Protein 9N3E (pdb70)

InterPro domains:
  IPR011600 Peptidase C14, caspase domain [PF00656] (9-316)
  IPR029030 Caspase-like domain superfamily [SSF52129] (9-134)
  IPR050452 Metacaspase [PTHR48104] (8-316)

GO terms:
  GO:0008234 cysteine-type peptidase activity (F, IDA)
  GO:0048046 apoplast (C, IDA)

Sequence (631 aa):
MVKKRLAVLVGCNYPNTRNELHGCINDVLAMKETILSRFGFKQDDIEVLTDEPESKVKPTGANIKAALRRMVDKAQAGSGDILFFHYSGHGTRIPSVKSAHPFKQDEAIVPCDFNLITDVDFRELVNQLPKGTSFTMISDSGHSGGLIDKEKEQIGPSSPAIETTNKTITSRALPFKAVLDHLSSLTGITTSDIGTHLLELFGRDAGLKFRLPAMDLMDLLETMTAREKHVDSGILMSGCQADETSADVGVGNGKAYGAFSNAIQRVLNENEGAMKNKQLVMMARDVLERLGFHQHPCLYCSDQNADATFLSQPGMVKKRLAVLVGCNYPNTRNELHGCINDVLAMKETILSRFGFKQDDIEVLTDEPESKVKPTGANIKAALRRMVDKAQAGSGDILFFHYSGHGTRIPSVKSAHPFKQDEAIVPCDFNLITDVDFRELVNQLPKGTSFTMISDSGHSGGLIDKEKEQIGPSSVSPAIETTNKTITSRALPFKAVLDHLSSLTGITTSDIGTHLLELFGRDAGLKFRLPAMDLMDLLETMTAREKHVDSGILMSGCQADETSADVGVGNGKAYGAFSNAIQRVLNENEGAMKNKQLVMMARDVLERLGFHQHPCLYCSDQNADATFLSQP

Structure (mmCIF, N/CA/C/O backbone):
data_9N3E
#
_entry.id   9N3E
#
_cell.length_a   58.627
_cell.length_b   89.046
_cell.length_c   64.693
_cell.angle_alpha   90.000
_cell.angle_beta   97.873
_cell.angle_gamma   90.000
#
_symmetry.space_group_name_H-M   'P 1 21 1'
#
loop_
_entity.id
_entity.type
_entity.pdbx_description
1 polymer Metacaspase-9
2 water water
#
loop_
_atom_site.group_PDB
_atom_site.id
_atom_site.type_symbol
_atom_site.label_atom_id
_atom_site.label_alt_id
_atom_site.label_comp_id
_atom_site.label_asym_id
_atom_site.label_entity_id
_atom_site.label_seq_id
_atom_site.pdbx_PDB_ins_code
_atom_site.Cartn_x
_atom_site.Cartn_y
_atom_site.Cartn_z
_atom_site.occupancy
_atom_site.B_iso_or_equiv
_atom_site.auth_seq_id
_atom_site.auth_comp_id
_atom_site.auth_asym_id
_atom_site.auth_atom_id
_atom_site.pdbx_PDB_model_num
ATOM 1 N N . MET A 1 6 ? -11.67289 -12.50706 9.55537 1.000 46.92389 6 MET A N 1
ATOM 2 C CA . MET A 1 6 ? -10.54994 -12.32450 8.64256 1.000 46.84907 6 MET A CA 1
ATOM 3 C C . MET A 1 6 ? -9.21020 -12.48796 9.35569 1.000 46.76320 6 MET A C 1
ATOM 4 O O . MET A 1 6 ? -9.10417 -12.29275 10.56644 1.000 45.29026 6 MET A O 1
ATOM 9 N N . VAL A 1 7 ? -8.19002 -12.85147 8.57842 1.000 44.66386 7 VAL A N 1
ATOM 10 C CA . VAL A 1 7 ? -6.86531 -13.11791 9.12325 1.000 43.61641 7 VAL A CA 1
ATOM 11 C C . VAL A 1 7 ? -6.22580 -11.82625 9.61626 1.000 41.29087 7 VAL A C 1
ATOM 12 O O . VAL A 1 7 ? -6.34445 -10.76743 8.98594 1.000 42.50537 7 VAL A O 1
ATOM 16 N N . LYS A 1 8 ? -5.57513 -11.90119 10.77333 1.000 39.43414 8 LYS A N 1
ATOM 17 C CA . LYS A 1 8 ? -4.78670 -10.80358 11.31511 1.000 35.29051 8 LYS A CA 1
ATOM 18 C C . LYS A 1 8 ? -3.31250 -11.14846 11.16371 1.000 33.29872 8 LYS A C 1
ATOM 19 O O . LYS A 1 8 ? -2.88426 -12.23803 11.55868 1.000 33.65448 8 LYS A O 1
ATOM 25 N N . LYS A 1 9 ? -2.54140 -10.22734 10.59343 1.000 29.33395 9 LYS A N 1
ATOM 26 C CA . LYS A 1 9 ? -1.14047 -10.48757 10.29898 1.000 26.60562 9 LYS A CA 1
ATOM 27 C C . LYS A 1 9 ? -0.26775 -10.12404 11.49150 1.000 26.03669 9 LYS A C 1
ATOM 28 O O . LYS A 1 9 ? -0.54453 -9.16196 12.21379 1.000 24.96047 9 LYS A O 1
ATOM 34 N N . ARG A 1 10 ? 0.78864 -10.90873 11.69065 1.000 20.13552 10 ARG A N 1
ATOM 35 C CA . ARG A 1 10 ? 1.77775 -10.67475 12.74082 1.000 20.71340 10 ARG A CA 1
ATOM 36 C C . ARG A 1 10 ? 3.15130 -10.70043 12.07876 1.000 19.61407 10 ARG A C 1
ATOM 37 O O . ARG A 1 10 ? 3.68128 -11.77313 11.77477 1.000 20.01943 10 ARG A O 1
ATOM 45 N N . LEU A 1 11 ? 3.71938 -9.52063 11.85207 1.000 18.64135 11 LEU A N 1
ATOM 46 C CA . LEU A 1 11 ? 4.98537 -9.37189 11.15335 1.000 17.28536 11 LEU A CA 1
ATOM 47 C C . LEU A 1 11 ? 6.04651 -8.83368 12.10283 1.000 17.03720 11 LEU A C 1
ATOM 48 O O . LEU A 1 11 ? 5.75378 -8.04074 13.00231 1.000 16.02512 11 LEU A O 1
ATOM 53 N N . ALA A 1 12 ? 7.28731 -9.26645 11.89032 1.000 15.95173 12 ALA A N 1
ATOM 54 C CA . ALA A 1 12 ? 8.38180 -8.90404 12.77635 1.000 15.69986 12 ALA A CA 1
ATOM 55 C C . ALA A 1 12 ? 9.65581 -8.67399 11.97931 1.000 16.13994 12 ALA A C 1
ATOM 56 O O . ALA A 1 12 ? 9.93229 -9.38439 11.00845 1.000 15.05608 12 ALA A O 1
ATOM 58 N N . VAL A 1 13 ? 10.42171 -7.66911 12.39705 1.000 15.26757 13 VAL A N 1
ATOM 59 C CA . VAL A 1 13 ? 11.76519 -7.41728 11.89060 1.000 15.13147 13 VAL A CA 1
ATOM 60 C C . VAL A 1 13 ? 12.69047 -7.33929 13.09540 1.000 15.02378 13 VAL A C 1
ATOM 61 O O . VAL A 1 13 ? 12.48246 -6.50766 13.98682 1.000 15.20903 13 VAL A O 1
ATOM 65 N N . LEU A 1 14 ? 13.70008 -8.20464 13.12957 1.000 14.76093 14 LEU A N 1
ATOM 66 C CA . LEU A 1 14 ? 14.61164 -8.30641 14.26272 1.000 14.75746 14 LEU A CA 1
ATOM 67 C C . LEU A 1 14 ? 16.01859 -7.96687 13.79485 1.000 14.77647 14 LEU A C 1
ATOM 68 O O . LEU A 1 14 ? 16.55585 -8.62982 12.90103 1.000 15.38397 14 LEU A O 1
ATOM 73 N N . VAL A 1 15 ? 16.61555 -6.94629 14.40563 1.000 15.47832 15 VAL A N 1
ATOM 74 C CA . VAL A 1 15 ? 17.91493 -6.42693 13.99687 1.000 14.71691 15 VAL A CA 1
ATOM 75 C C . VAL A 1 15 ? 18.86985 -6.50734 15.17918 1.000 14.66819 15 VAL A C 1
ATOM 76 O O . VAL A 1 15 ? 18.54725 -6.04330 16.27915 1.000 14.79728 15 VAL A O 1
ATOM 80 N N . GLY A 1 16 ? 20.04039 -7.09671 14.94940 1.000 14.52035 16 GLY A N 1
ATOM 81 C CA . GLY A 1 16 ? 21.07930 -7.16017 15.95789 1.000 14.87337 16 GLY A CA 1
ATOM 82 C C . GLY A 1 16 ? 22.44233 -6.83485 15.38484 1.000 16.10273 16 GLY A C 1
ATOM 83 O O . GLY A 1 16 ? 22.88555 -7.47223 14.42518 1.000 16.67101 16 GLY A O 1
ATOM 84 N N . CYS A 1 17 ? 23.11756 -5.84324 15.96081 1.000 15.88637 17 CYS A N 1
ATOM 85 C CA . CYS A 1 17 ? 24.41904 -5.38834 15.48171 1.000 15.91107 17 CYS A CA 1
ATOM 86 C C . CYS A 1 17 ? 25.45536 -5.61850 16.57294 1.000 16.25092 17 CYS A C 1
ATOM 87 O O . CYS A 1 17 ? 25.46914 -4.90615 17.58234 1.000 16.36033 17 CYS A O 1
ATOM 90 N N . ASN A 1 18 ? 26.31912 -6.61207 16.37043 1.000 16.63497 18 ASN A N 1
ATOM 91 C CA . ASN A 1 18 ? 27.45052 -6.83633 17.25982 1.000 16.85169 18 ASN A CA 1
ATOM 92 C C . ASN A 1 18 ? 28.70867 -6.10812 16.81175 1.000 19.39033 18 ASN A C 1
ATOM 93 O O . ASN A 1 18 ? 29.64504 -5.97537 17.60857 1.000 18.19680 18 ASN A O 1
ATOM 98 N N . TYR A 1 19 ? 28.74289 -5.63310 15.56981 1.000 17.55636 19 TYR A N 1
ATOM 99 C CA . TYR A 1 19 ? 29.91553 -4.98792 14.98823 1.000 18.89729 19 TYR A CA 1
ATOM 100 C C . TYR A 1 19 ? 31.19327 -5.79871 15.22322 1.000 20.75072 19 TYR A C 1
ATOM 101 O O . TYR A 1 19 ? 32.17039 -5.27759 15.77483 1.000 20.82327 19 TYR A O 1
ATOM 110 N N . PRO A 1 20 ? 31.22242 -7.06991 14.82246 1.000 21.63881 20 PRO A N 1
ATOM 111 C CA . PRO A 1 20 ? 32.36885 -7.91607 15.17298 1.000 23.86782 20 PRO A CA 1
ATOM 112 C C . PRO A 1 20 ? 33.62953 -7.47607 14.44515 1.000 26.17927 20 PRO A C 1
ATOM 113 O O . PRO A 1 20 ? 33.58301 -7.04276 13.29116 1.000 24.82821 20 PRO A O 1
ATOM 117 N N . ASN A 1 21 ? 34.76192 -7.58368 15.14532 1.000 21.57786 21 ASN A N 1
ATOM 118 C CA . ASN A 1 21 ? 36.07746 -7.25868 14.58880 1.000 23.70013 21 ASN A CA 1
ATOM 119 C C . ASN A 1 21 ? 36.16351 -5.79132 14.17114 1.000 23.94581 21 ASN A C 1
ATOM 120 O O . ASN A 1 21 ? 36.76039 -5.45139 13.14770 1.000 25.35205 21 ASN A O 1
ATOM 125 N N . THR A 1 22 ? 35.55765 -4.91346 14.96835 1.000 23.22991 22 THR A N 1
ATOM 126 C CA . THR A 1 22 ? 35.60002 -3.47290 14.75039 1.000 24.29233 22 THR A CA 1
ATOM 127 C C . THR A 1 22 ? 36.00574 -2.78392 16.04847 1.000 24.74663 22 THR A C 1
ATOM 128 O O . THR A 1 22 ? 36.24075 -3.42949 17.07436 1.000 25.24852 22 THR A O 1
ATOM 132 N N . ARG A 1 23 ? 36.08770 -1.45307 15.99949 1.000 24.32831 23 ARG A N 1
ATOM 133 C CA . ARG A 1 23 ? 36.41882 -0.67181 17.18411 1.000 24.34998 23 ARG A CA 1
ATOM 134 C C . ARG A 1 23 ? 35.23923 -0.50460 18.13302 1.000 24.67853 23 ARG A C 1
ATOM 135 O O . ARG A 1 23 ? 35.44335 -0.09973 19.28249 1.000 24.93249 23 ARG A O 1
ATOM 143 N N . ASN A 1 24 ? 34.02034 -0.80056 17.68375 1.000 22.52543 24 ASN A N 1
ATOM 144 C CA . ASN A 1 24 ? 32.82866 -0.65301 18.51123 1.000 22.81332 24 ASN A CA 1
ATOM 145 C C . ASN A 1 24 ? 32.12107 -1.98872 18.70485 1.000 20.96530 24 ASN A C 1
ATOM 146 O O . ASN A 1 24 ? 30.89773 -2.07681 18.55878 1.000 19.97468 24 ASN A O 1
ATOM 151 N N . GLU A 1 25 ? 32.88096 -3.02891 19.03365 1.000 21.59828 25 GLU A N 1
ATOM 152 C CA . GLU A 1 25 ? 32.33064 -4.37529 19.10531 1.000 19.84061 25 GLU A CA 1
ATOM 153 C C . GLU A 1 25 ? 31.39645 -4.53062 20.30120 1.000 19.92094 25 GLU A C 1
ATOM 154 O O . GLU A 1 25 ? 31.68873 -4.06642 21.40684 1.000 19.61566 25 GLU A O 1
ATOM 160 N N . LEU A 1 26 ? 30.26216 -5.18470 20.06681 1.000 19.20832 26 LEU A N 1
ATOM 161 C CA . LEU A 1 26 ? 29.34053 -5.61449 21.10829 1.000 19.54223 26 LEU A CA 1
ATOM 162 C C . LEU A 1 26 ? 29.20736 -7.13230 21.05347 1.000 21.22005 26 LEU A C 1
ATOM 163 O O . LEU A 1 26 ? 29.64245 -7.78056 20.09849 1.000 22.34692 26 LEU A O 1
ATOM 168 N N . HIS A 1 27 ? 28.59803 -7.70947 22.09217 1.000 17.73746 27 HIS A N 1
ATOM 169 C CA . HIS A 1 27 ? 28.55074 -9.16090 22.21818 1.000 21.99251 27 HIS A CA 1
ATOM 170 C C . HIS A 1 27 ? 27.17555 -9.74402 22.51648 1.000 21.38302 27 HIS A C 1
ATOM 171 O O . HIS A 1 27 ? 27.01534 -10.96399 22.39943 1.000 19.55596 27 HIS A O 1
ATOM 178 N N . GLY A 1 28 ? 26.18667 -8.93638 22.88899 1.000 18.87912 28 GLY A N 1
ATOM 179 C CA . GLY A 1 28 ? 24.90962 -9.49055 23.29679 1.000 18.49257 28 GLY A CA 1
ATOM 180 C C . GLY A 1 28 ? 23.74368 -9.19092 22.37696 1.000 17.79930 28 GLY A C 1
ATOM 181 O O . GLY A 1 28 ? 22.62123 -9.63564 22.63328 1.000 14.68701 28 GLY A O 1
ATOM 182 N N . CYS A 1 29 ? 23.99387 -8.44850 21.29691 1.000 16.35489 29 CYS A N 1
ATOM 183 C CA . CYS A 1 29 ? 22.89666 -7.97785 20.45595 1.000 15.50270 29 CYS A CA 1
ATOM 184 C C . CYS A 1 29 ? 22.27965 -9.11086 19.64410 1.000 16.89944 29 CYS A C 1
ATOM 185 O O . CYS A 1 29 ? 21.05216 -9.18782 19.51240 1.000 15.07745 29 CYS A O 1
ATOM 188 N N . ILE A 1 30 ? 23.10876 -9.99298 19.08359 1.000 16.92768 30 ILE A N 1
ATOM 189 C CA . ILE A 1 30 ? 22.57649 -11.10772 18.30637 1.000 17.49071 30 ILE A CA 1
ATOM 190 C C . ILE A 1 30 ? 21.84092 -12.08641 19.21445 1.000 19.24140 30 ILE A C 1
ATOM 191 O O . ILE A 1 30 ? 20.81181 -12.65718 18.83145 1.000 17.39740 30 ILE A O 1
ATOM 196 N N . ASN A 1 31 ? 22.34143 -12.28140 20.43740 1.000 17.90197 31 ASN A N 1
ATOM 197 C CA . ASN A 1 31 ? 21.64555 -13.14077 21.39005 1.000 18.28633 31 ASN A CA 1
ATOM 198 C C . ASN A 1 31 ? 20.28513 -12.56424 21.76279 1.000 18.43550 31 ASN A C 1
ATOM 199 O O . ASN A 1 31 ? 19.32334 -13.31324 21.97205 1.000 20.60281 31 ASN A O 1
ATOM 204 N N . ASP A 1 32 ? 20.18593 -11.23451 21.85830 1.000 17.65670 32 ASP A N 1
ATOM 205 C CA . ASP A 1 32 ? 18.88895 -10.60687 22.09481 1.000 16.99293 32 ASP A CA 1
ATOM 206 C C . ASP A 1 32 ? 17.90689 -10.94533 20.98207 1.000 17.71910 32 ASP A C 1
ATOM 207 O O . ASP A 1 32 ? 16.73492 -11.24086 21.24401 1.000 16.46943 32 ASP A O 1
ATOM 212 N N . VAL A 1 33 ? 18.37065 -10.90234 19.73212 1.000 17.57813 33 VAL A N 1
ATOM 213 C CA . VAL A 1 33 ? 17.50113 -11.18147 18.59352 1.000 17.13972 33 VAL A CA 1
ATOM 214 C C . VAL A 1 33 ? 17.03707 -12.63248 18.61658 1.000 19.26294 33 VAL A C 1
ATOM 215 O O . VAL A 1 33 ? 15.85066 -12.92479 18.42394 1.000 19.18002 33 VAL A O 1
ATOM 219 N N . LEU A 1 34 ? 17.96480 -13.56282 18.85501 1.000 18.31898 34 LEU A N 1
ATOM 220 C CA . LEU A 1 34 ? 17.60727 -14.97787 18.85503 1.000 19.46890 34 LEU A CA 1
ATOM 221 C C . LEU A 1 34 ? 16.63301 -15.30114 19.98079 1.000 20.29000 34 LEU A C 1
ATOM 222 O O . LEU A 1 34 ? 15.71730 -16.11376 19.80537 1.000 20.33497 34 LEU A O 1
ATOM 227 N N . ALA A 1 35 ? 16.81078 -14.67113 21.14423 1.000 18.02784 35 ALA A N 1
ATOM 228 C CA . ALA A 1 35 ? 15.89554 -14.90508 22.25600 1.000 20.65315 35 ALA A CA 1
ATOM 229 C C . ALA A 1 35 ? 14.52560 -14.29900 21.97889 1.000 21.87121 35 ALA A C 1
ATOM 230 O O . ALA A 1 35 ? 13.49622 -14.89537 22.31729 1.000 21.44358 35 ALA A O 1
ATOM 232 N N . MET A 1 36 ? 14.49138 -13.11527 21.36153 1.000 20.02761 36 MET A N 1
ATOM 233 C CA . MET A 1 36 ? 13.21290 -12.48668 21.04896 1.000 19.37347 36 MET A CA 1
ATOM 234 C C . MET A 1 36 ? 12.47477 -13.23558 19.94697 1.000 19.29905 36 MET A C 1
ATOM 235 O O . MET A 1 36 ? 11.23928 -13.28167 19.95308 1.000 19.08955 36 MET A O 1
ATOM 240 N N . LYS A 1 37 ? 13.20776 -13.82359 18.99741 1.000 19.25572 37 LYS A N 1
ATOM 241 C CA . LYS A 1 37 ? 12.56562 -14.61484 17.95215 1.000 21.21650 37 LYS A CA 1
ATOM 242 C C . LYS A 1 37 ? 11.84990 -15.82429 18.53836 1.000 21.62702 37 LYS A C 1
ATOM 243 O O . LYS A 1 37 ? 10.71136 -16.12588 18.16187 1.000 22.31021 37 LYS A O 1
ATOM 249 N N . GLU A 1 38 ? 12.50262 -16.52802 19.46560 1.000 21.23878 38 GLU A N 1
ATOM 250 C CA . GLU A 1 38 ? 11.87608 -17.68018 20.10304 1.000 22.42437 38 GLU A CA 1
ATOM 251 C C . GLU A 1 38 ? 10.66941 -17.27407 20.94016 1.000 22.57044 38 GLU A C 1
ATOM 252 O O . GLU A 1 38 ? 9.70280 -18.03822 21.04281 1.000 22.47440 38 GLU A O 1
ATOM 258 N N . THR A 1 39 ? 10.69875 -16.07688 21.52965 1.000 22.57052 39 THR A N 1
ATOM 259 C CA . THR A 1 39 ? 9.59261 -15.63517 22.37325 1.000 22.87874 39 THR A CA 1
ATOM 260 C C . THR A 1 39 ? 8.33623 -15.37251 21.55009 1.000 22.79122 39 THR A C 1
ATOM 261 O O . THR A 1 39 ? 7.24904 -15.85490 21.88851 1.000 23.67319 39 THR A O 1
ATOM 265 N N . ILE A 1 40 ? 8.46398 -14.60879 20.46156 1.000 21.91180 40 ILE A N 1
ATOM 266 C CA . ILE A 1 40 ? 7.29636 -14.28564 19.64928 1.000 20.70061 40 ILE A CA 1
ATOM 267 C C . ILE A 1 40 ? 6.79202 -15.49446 18.87239 1.000 23.06706 40 ILE A C 1
ATOM 268 O O . ILE A 1 40 ? 5.61009 -15.54354 18.51162 1.000 21.64079 40 ILE A O 1
ATOM 273 N N . LEU A 1 41 ? 7.65565 -16.47702 18.60538 1.000 20.46934 41 LEU A N 1
ATOM 274 C CA . LEU A 1 41 ? 7.20951 -17.68368 17.91628 1.000 23.07416 41 LEU A CA 1
ATOM 275 C C . LEU A 1 41 ? 6.39754 -18.58096 18.84142 1.000 24.52258 41 LEU A C 1
ATOM 276 O O . LEU A 1 41 ? 5.42999 -19.21701 18.40746 1.000 26.27571 41 LEU A O 1
ATOM 281 N N . SER A 1 42 ? 6.77394 -18.64564 20.11738 1.000 21.56104 42 SER A N 1
ATOM 282 C CA . SER A 1 42 ? 6.13964 -19.56639 21.05132 1.000 23.22867 42 SER A CA 1
ATOM 283 C C . SER A 1 42 ? 4.96534 -18.95090 21.79974 1.000 24.47029 42 SER A C 1
ATOM 284 O O . SER A 1 42 ? 4.00099 -19.66074 22.10846 1.000 26.95000 42 SER A O 1
ATOM 287 N N . ARG A 1 43 ? 5.01488 -17.65434 22.09635 1.000 26.12485 43 ARG A N 1
ATOM 288 C CA . ARG A 1 43 ? 4.02554 -17.01766 22.95874 1.000 24.31430 43 ARG A CA 1
ATOM 289 C C . ARG A 1 43 ? 3.08615 -16.06768 22.23226 1.000 25.27009 43 ARG A C 1
ATOM 290 O O . ARG A 1 43 ? 1.90535 -15.99617 22.58080 1.000 24.31757 43 ARG A O 1
ATOM 298 N N . PHE A 1 44 ? 3.56276 -15.34208 21.22003 1.000 22.78660 44 PHE A N 1
ATOM 299 C CA . PHE A 1 44 ? 2.78728 -14.26467 20.61727 1.000 22.68767 44 PHE A CA 1
ATOM 300 C C . PHE A 1 44 ? 2.26968 -14.60922 19.22315 1.000 22.27432 44 PHE A C 1
ATOM 301 O O . PHE A 1 44 ? 1.85994 -13.71174 18.48029 1.000 22.32843 44 PHE A O 1
ATOM 309 N N . GLY A 1 45 ? 2.27852 -15.88822 18.85382 1.000 24.21558 45 GLY A N 1
ATOM 310 C CA . GLY A 1 45 ? 1.59510 -16.32290 17.64997 1.000 24.13784 45 GLY A CA 1
ATOM 311 C C . GLY A 1 45 ? 2.23595 -15.92379 16.34099 1.000 23.62724 45 GLY A C 1
ATOM 312 O O . GLY A 1 45 ? 1.56937 -15.96103 15.30347 1.000 24.19295 45 GLY A O 1
ATOM 313 N N . PHE A 1 46 ? 3.50780 -15.53938 16.35269 1.000 22.70615 46 PHE A N 1
ATOM 314 C CA . PHE A 1 46 ? 4.20601 -15.20942 15.11969 1.000 20.80323 46 PHE A CA 1
ATOM 315 C C . PHE A 1 46 ? 4.64468 -16.47754 14.39657 1.000 22.76821 46 PHE A C 1
ATOM 316 O O . PHE A 1 46 ? 4.88156 -17.52066 15.01247 1.000 22.81164 46 PHE A O 1
ATOM 324 N N . LYS A 1 47 ? 4.74273 -16.38024 13.07396 1.000 20.99481 47 LYS A N 1
ATOM 325 C CA . LYS A 1 47 ? 5.15985 -17.48906 12.23018 1.000 20.82413 47 LYS A CA 1
ATOM 326 C C . LYS A 1 47 ? 6.54156 -17.21021 11.65175 1.000 20.03619 47 LYS A C 1
ATOM 327 O O . LYS A 1 47 ? 6.92414 -16.05480 11.44602 1.000 19.79757 47 LYS A O 1
ATOM 333 N N . GLN A 1 48 ? 7.28614 -18.28880 11.38845 1.000 20.78738 48 GLN A N 1
ATOM 334 C CA . GLN A 1 48 ? 8.67256 -18.15218 10.94760 1.000 21.18626 48 GLN A CA 1
ATOM 335 C C . GLN A 1 48 ? 8.77665 -17.36587 9.64610 1.000 20.49596 48 GLN A C 1
ATOM 336 O O . GLN A 1 48 ? 9.67068 -16.52552 9.49177 1.000 18.72666 48 GLN A O 1
ATOM 342 N N . ASP A 1 49 ? 7.87662 -17.62614 8.69537 1.000 20.61728 49 ASP A N 1
ATOM 343 C CA . ASP A 1 49 ? 7.93356 -16.95070 7.40408 1.000 21.52839 49 ASP A CA 1
ATOM 344 C C . ASP A 1 49 ? 7.61647 -15.46365 7.49415 1.000 20.84486 49 ASP A C 1
ATOM 345 O O . ASP A 1 49 ? 7.88768 -14.73362 6.53490 1.000 20.93099 49 ASP A O 1
ATOM 350 N N . ASP A 1 50 ? 7.06252 -14.99686 8.61123 1.000 20.66182 50 ASP A N 1
ATOM 351 C CA . ASP A 1 50 ? 6.72471 -13.59214 8.78781 1.000 19.85016 50 ASP A CA 1
ATOM 352 C C . ASP A 1 50 ? 7.75020 -12.84081 9.62738 1.000 17.30926 50 ASP A C 1
ATOM 353 O O . ASP A 1 50 ? 7.47733 -11.71559 10.05726 1.000 15.16644 50 ASP A O 1
ATOM 358 N N . ILE A 1 51 ? 8.92001 -13.42989 9.86410 1.000 17.75554 51 ILE A N 1
ATOM 359 C CA . ILE A 1 51 ? 9.96216 -12.83112 10.69135 1.000 18.48391 51 ILE A CA 1
ATOM 360 C C . ILE A 1 51 ? 11.21639 -12.68026 9.84354 1.000 17.76895 51 ILE A C 1
ATOM 361 O O . ILE A 1 51 ? 11.73057 -13.66885 9.30493 1.000 19.89462 51 ILE A O 1
ATOM 366 N N . GLU A 1 52 ? 11.70737 -11.45009 9.72726 1.000 16.51828 52 GLU A N 1
ATOM 367 C CA . GLU A 1 52 ? 12.96700 -11.16134 9.05626 1.000 17.94227 52 GLU A CA 1
ATOM 368 C C . GLU A 1 52 ? 14.02519 -10.84968 10.10416 1.000 16.38348 52 GLU A C 1
ATOM 369 O O . GLU A 1 52 ? 13.80796 -10.00383 10.97813 1.000 16.42384 52 GLU A O 1
ATOM 375 N N . VAL A 1 53 ? 15.16279 -11.53324 10.01652 1.000 17.45838 53 VAL A N 1
ATOM 376 C CA . VAL A 1 53 ? 16.26660 -11.36426 10.95436 1.000 18.14243 53 VAL A CA 1
ATOM 377 C C . VAL A 1 53 ? 17.44218 -10.75208 10.20813 1.000 18.62993 53 VAL A C 1
ATOM 378 O O . VAL A 1 53 ? 17.87479 -11.27997 9.17625 1.000 18.90469 53 VAL A O 1
ATOM 382 N N . LEU A 1 54 ? 17.95699 -9.64166 10.72967 1.000 17.33424 54 LEU A N 1
ATOM 383 C CA . LEU A 1 54 ? 19.09751 -8.93926 10.14612 1.000 17.95931 54 LEU A CA 1
ATOM 384 C C . LEU A 1 54 ? 20.16765 -8.80758 11.22521 1.000 18.23175 54 LEU A C 1
ATOM 385 O O . LEU A 1 54 ? 20.08812 -7.92508 12.08539 1.000 16.46764 54 LEU A O 1
ATOM 390 N N . THR A 1 55 ? 21.16112 -9.68993 11.18398 1.000 18.87972 55 THR A N 1
ATOM 391 C CA . THR A 1 55 ? 22.27803 -9.66505 12.11424 1.000 20.90966 55 THR A CA 1
ATOM 392 C C . THR A 1 55 ? 23.58344 -9.60551 11.33096 1.000 22.57636 55 THR A C 1
ATOM 393 O O . THR A 1 55 ? 23.65020 -10.00977 10.16733 1.000 20.03242 55 THR A O 1
ATOM 397 N N . ASP A 1 56 ? 24.62964 -9.08903 11.97807 1.000 20.88729 56 ASP A N 1
ATOM 398 C CA . ASP A 1 56 ? 25.88153 -8.77756 11.29776 1.000 21.56324 56 ASP A CA 1
ATOM 399 C C . ASP A 1 56 ? 27.02042 -9.72042 11.67985 1.000 22.98123 56 ASP A C 1
ATOM 400 O O . ASP A 1 56 ? 28.17809 -9.30011 11.74650 1.000 22.98751 56 ASP A O 1
ATOM 405 N N . GLU A 1 57 ? 26.71967 -10.99240 11.92821 1.000 24.10228 57 GLU A N 1
ATOM 406 C CA . GLU A 1 57 ? 27.79216 -11.96022 12.07781 1.000 28.44169 57 GLU A CA 1
ATOM 407 C C . GLU A 1 57 ? 28.52231 -12.11480 10.74256 1.000 30.82395 57 GLU A C 1
ATOM 408 O O . GLU A 1 57 ? 27.93987 -11.87775 9.68089 1.000 30.12225 57 GLU A O 1
ATOM 414 N N . PRO A 1 58 ? 29.80662 -12.48487 10.77018 1.000 30.27516 58 PRO A N 1
ATOM 415 C CA . PRO A 1 58 ? 30.59476 -12.49979 9.52378 1.000 31.71620 58 PRO A CA 1
ATOM 416 C C . PRO A 1 58 ? 29.99052 -13.32904 8.40208 1.000 33.24806 58 PRO A C 1
ATOM 417 O O . PRO A 1 58 ? 30.13556 -12.96088 7.22907 1.000 34.08117 58 PRO A O 1
ATOM 421 N N . GLU A 1 59 ? 29.31374 -14.42993 8.71727 1.000 31.67432 59 GLU A N 1
ATOM 422 C CA . GLU A 1 59 ? 28.74461 -15.30368 7.70100 1.000 33.65984 59 GLU A CA 1
ATOM 423 C C . GLU A 1 59 ? 27.31465 -14.92934 7.32524 1.000 32.97532 59 GLU A C 1
ATOM 424 O O . GLU A 1 59 ? 26.65816 -15.68995 6.60632 1.000 33.77293 59 GLU A O 1
ATOM 430 N N . SER A 1 60 ? 26.81905 -13.78492 7.78969 1.000 35.35051 60 SER A N 1
ATOM 431 C CA . SER A 1 60 ? 25.44326 -13.40049 7.50645 1.000 33.81691 60 SER A CA 1
ATOM 432 C C . SER A 1 60 ? 25.27346 -13.04397 6.03478 1.000 34.18626 60 SER A C 1
ATOM 433 O O . SER A 1 60 ? 26.12192 -12.37686 5.43639 1.000 35.28484 60 SER A O 1
ATOM 436 N N . LYS A 1 61 ? 24.16174 -13.49219 5.45333 1.000 29.87845 61 LYS A N 1
ATOM 437 C CA . LYS A 1 61 ? 23.85038 -13.20478 4.05954 1.000 33.15749 61 LYS A CA 1
ATOM 438 C C . LYS A 1 61 ? 23.01998 -11.94182 3.87767 1.000 31.50995 61 LYS A C 1
ATOM 439 O O . LYS A 1 61 ? 22.96211 -11.41194 2.76195 1.000 30.69701 61 LYS A O 1
ATOM 445 N N . VAL A 1 62 ? 22.37374 -11.45311 4.93369 1.000 29.43727 62 VAL A N 1
ATOM 446 C CA . VAL A 1 62 ? 21.59712 -10.21688 4.89092 1.000 27.65615 62 VAL A CA 1
ATOM 447 C C . VAL A 1 62 ? 22.04695 -9.38809 6.08770 1.000 26.62922 62 VAL A C 1
ATOM 448 O O . VAL A 1 62 ? 21.62159 -9.63763 7.22131 1.000 24.98930 62 VAL A O 1
ATOM 452 N N . LYS A 1 63 ? 22.90809 -8.39918 5.83989 1.000 23.84127 63 LYS A N 1
ATOM 453 C CA . LYS A 1 63 ? 23.46778 -7.56881 6.89329 1.000 22.63215 63 LYS A CA 1
ATOM 454 C C . LYS A 1 63 ? 22.49525 -6.45926 7.28958 1.000 19.42160 63 LYS A C 1
ATOM 455 O O . LYS A 1 63 ? 21.72942 -5.96637 6.45688 1.000 19.16336 63 LYS A O 1
ATOM 461 N N . PRO A 1 64 ? 22.50854 -6.04850 8.56014 1.000 19.63766 64 PRO A N 1
ATOM 462 C CA . PRO A 1 64 ? 21.62696 -4.96100 9.02096 1.000 18.43487 64 PRO A CA 1
ATOM 463 C C . PRO A 1 64 ? 22.15654 -3.58017 8.64459 1.000 19.10835 64 PRO A C 1
ATOM 464 O O . PRO A 1 64 ? 22.44494 -2.73622 9.49771 1.000 16.72308 64 PRO A O 1
ATOM 468 N N . THR A 1 65 ? 22.29816 -3.34494 7.34338 1.000 16.19901 65 THR A N 1
ATOM 469 C CA . THR A 1 65 ? 22.66947 -2.02470 6.86508 1.000 18.22681 65 THR A CA 1
ATOM 470 C C . THR A 1 65 ? 21.47788 -1.07551 6.97377 1.000 17.90810 65 THR A C 1
ATOM 471 O O . THR A 1 65 ? 20.33255 -1.49039 7.17136 1.000 16.98506 65 THR A O 1
ATOM 475 N N . GLY A 1 66 ? 21.76328 0.22175 6.84650 1.000 17.59835 66 GLY A N 1
ATOM 476 C CA . GLY A 1 66 ? 20.69821 1.21017 6.90649 1.000 17.80619 66 GLY A CA 1
ATOM 477 C C . GLY A 1 66 ? 19.63377 0.98671 5.84983 1.000 18.96663 66 GLY A C 1
ATOM 478 O O . GLY A 1 66 ? 18.43828 1.13167 6.11743 1.000 18.69207 66 GLY A O 1
ATOM 479 N N . ALA A 1 67 ? 20.05255 0.62396 4.63573 1.000 19.45058 67 ALA A N 1
ATOM 480 C CA . ALA A 1 67 ? 19.09125 0.38375 3.56495 1.000 20.05805 67 ALA A CA 1
ATOM 481 C C . ALA A 1 67 ? 18.32784 -0.91722 3.78341 1.000 20.45121 67 ALA A C 1
ATOM 482 O O . ALA A 1 67 ? 17.12357 -0.98824 3.51160 1.000 20.30054 67 ALA A O 1
ATOM 484 N N . ASN A 1 68 ? 19.00850 -1.95717 4.27256 1.000 19.54199 68 ASN A N 1
ATOM 485 C CA . ASN A 1 68 ? 18.34510 -3.24144 4.47790 1.000 18.80596 68 ASN A CA 1
ATOM 486 C C . ASN A 1 68 ? 17.34555 -3.17614 5.62618 1.000 20.32032 68 ASN A C 1
ATOM 487 O O . ASN A 1 68 ? 16.28271 -3.80562 5.56548 1.000 17.62463 68 ASN A O 1
ATOM 492 N N . ILE A 1 69 ? 17.66797 -2.42773 6.68293 1.000 16.86671 69 ILE A N 1
ATOM 493 C CA . ILE A 1 69 ? 16.74070 -2.29127 7.80269 1.000 18.51725 69 ILE A CA 1
ATOM 494 C C . ILE A 1 69 ? 15.47652 -1.56597 7.35963 1.000 19.86116 69 ILE A C 1
ATOM 495 O O . ILE A 1 69 ? 14.35611 -2.01986 7.62035 1.000 19.63425 69 ILE A O 1
ATOM 500 N N . LYS A 1 70 ? 15.63713 -0.43062 6.67629 1.000 19.07374 70 LYS A N 1
ATOM 501 C CA . LYS A 1 70 ? 14.47576 0.34448 6.25414 1.000 18.85066 70 LYS A CA 1
ATOM 502 C C . LYS A 1 70 ? 13.65598 -0.39373 5.20318 1.000 21.40901 70 LYS A C 1
ATOM 503 O O . LYS A 1 70 ? 12.43178 -0.22989 5.14997 1.000 20.86491 70 LYS A O 1
ATOM 509 N N . ALA A 1 71 ? 14.30399 -1.20384 4.36202 1.000 20.30656 71 ALA A N 1
ATOM 510 C CA . ALA A 1 71 ? 13.56112 -1.99287 3.38399 1.000 22.53213 71 ALA A CA 1
ATOM 511 C C . ALA A 1 71 ? 12.73570 -3.07798 4.06478 1.000 23.36654 71 ALA A C 1
ATOM 512 O O . ALA A 1 71 ? 11.59690 -3.34428 3.66207 1.000 24.01293 71 ALA A O 1
ATOM 514 N N . ALA A 1 72 ? 13.29322 -3.71481 5.09824 1.000 21.45553 72 ALA A N 1
ATOM 515 C CA . ALA A 1 72 ? 12.54447 -4.72711 5.83554 1.000 22.64287 72 ALA A CA 1
ATOM 516 C C . ALA A 1 72 ? 11.37232 -4.10421 6.58097 1.000 23.03311 72 ALA A C 1
ATOM 517 O O . ALA A 1 72 ? 10.28376 -4.68909 6.63915 1.000 22.43429 72 ALA A O 1
ATOM 519 N N . LEU A 1 73 ? 11.57420 -2.91563 7.15324 1.000 20.54601 73 LEU A N 1
ATOM 520 C CA . LEU A 1 73 ? 10.47476 -2.22389 7.81443 1.000 20.90857 73 LEU A CA 1
ATOM 521 C C . LEU A 1 73 ? 9.41159 -1.82027 6.80126 1.000 25.34280 73 LEU A C 1
ATOM 522 O O . LEU A 1 73 ? 8.21035 -1.90502 7.08294 1.000 24.72185 73 LEU A O 1
ATOM 527 N N . ARG A 1 74 ? 9.83959 -1.36847 5.61846 1.000 22.20905 74 ARG A N 1
ATOM 528 C CA . ARG A 1 74 ? 8.89519 -1.00015 4.56934 1.000 26.15398 74 ARG A CA 1
ATOM 529 C C . ARG A 1 74 ? 8.14913 -2.21262 4.01966 1.000 25.74427 74 ARG A C 1
ATOM 530 O O . ARG A 1 74 ? 7.00557 -2.08608 3.57480 1.000 29.07396 74 ARG A O 1
ATOM 538 N N . ARG A 1 75 ? 8.77004 -3.39064 4.00868 1.000 25.15285 75 ARG A N 1
ATOM 539 C CA . ARG A 1 75 ? 8.00936 -4.57275 3.61763 1.000 25.97467 75 ARG A CA 1
ATOM 540 C C . ARG A 1 75 ? 6.88846 -4.84501 4.61005 1.000 27.09294 75 ARG A C 1
ATOM 541 O O . ARG A 1 75 ? 5.82986 -5.35763 4.22804 1.000 29.02295 75 ARG A O 1
ATOM 549 N N . MET A 1 76 ? 7.10228 -4.51574 5.88599 1.000 25.65035 76 MET A N 1
ATOM 550 C CA . MET A 1 76 ? 6.01345 -4.61139 6.84982 1.000 24.51927 76 MET A CA 1
ATOM 551 C C . MET A 1 76 ? 4.93410 -3.58220 6.54114 1.000 27.93656 76 MET A C 1
ATOM 552 O O . MET A 1 76 ? 3.73975 -3.87695 6.66312 1.000 27.82814 76 MET A O 1
ATOM 557 N N . VAL A 1 77 ? 5.32862 -2.35975 6.16795 1.000 28.69956 77 VAL A N 1
ATOM 558 C CA . VAL A 1 77 ? 4.32626 -1.34868 5.84904 1.000 29.87565 77 VAL A CA 1
ATOM 559 C C . VAL A 1 77 ? 3.56241 -1.75669 4.59341 1.000 30.24122 77 VAL A C 1
ATOM 560 O O . VAL A 1 77 ? 2.44556 -1.27582 4.37105 1.000 30.78256 77 VAL A O 1
ATOM 564 N N . ASP A 1 78 ? 4.15361 -2.61258 3.74413 1.000 31.45415 78 ASP A N 1
ATOM 565 C CA . ASP A 1 78 ? 3.46082 -3.05426 2.53616 1.000 32.19875 78 ASP A CA 1
ATOM 566 C C . ASP A 1 78 ? 2.28356 -3.96576 2.85717 1.000 32.65219 78 ASP A C 1
ATOM 567 O O . ASP A 1 78 ? 1.30032 -3.99081 2.10806 1.000 33.45934 78 ASP A O 1
ATOM 572 N N . LYS A 1 79 ? 2.36055 -4.71744 3.95561 1.000 28.31656 79 LYS A N 1
ATOM 573 C CA . LYS A 1 79 ? 1.33095 -5.68721 4.30381 1.000 28.99947 79 LYS A CA 1
ATOM 574 C C . LYS A 1 79 ? 0.30489 -5.19083 5.31698 1.000 27.59590 79 LYS A C 1
ATOM 575 O O . LYS A 1 79 ? -0.73228 -5.84122 5.48048 1.000 27.49209 79 LYS A O 1
ATOM 581 N N . ALA A 1 80 ? 0.55337 -4.07522 5.99955 1.000 29.80454 80 ALA A N 1
ATOM 582 C CA . ALA A 1 80 ? -0.42110 -3.56746 6.95860 1.000 28.37211 80 ALA A CA 1
ATOM 583 C C . ALA A 1 80 ? -1.64312 -2.99949 6.24494 1.000 30.44498 80 ALA A C 1
ATOM 584 O O . ALA A 1 80 ? -1.51806 -2.15977 5.34841 1.000 31.78962 80 ALA A O 1
ATOM 586 N N . GLN A 1 81 ? -2.82775 -3.45892 6.64648 1.000 28.55848 81 GLN A N 1
ATOM 587 C CA . GLN A 1 81 ? -4.08095 -3.05493 6.02581 1.000 29.15719 81 GLN A CA 1
ATOM 588 C C . GLN A 1 81 ? -4.96786 -2.31993 7.02303 1.000 29.53080 81 GLN A C 1
ATOM 589 O O . GLN A 1 81 ? -4.94711 -2.59885 8.22563 1.000 29.69159 81 GLN A O 1
ATOM 595 N N . ALA A 1 82 ? -5.75296 -1.37927 6.50371 1.000 30.19119 82 ALA A N 1
ATOM 596 C CA . ALA A 1 82 ? -6.67207 -0.61212 7.33316 1.000 31.56126 82 ALA A CA 1
ATOM 597 C C . ALA A 1 82 ? -7.79352 -1.49796 7.86446 1.000 32.55567 82 ALA A C 1
ATOM 598 O O . ALA A 1 82 ? -8.30600 -2.37137 7.15889 1.000 32.18789 82 ALA A O 1
ATOM 600 N N . GLY A 1 83 ? -8.17136 -1.26877 9.12126 1.000 30.74322 83 GLY A N 1
ATOM 601 C CA . GLY A 1 83 ? -9.23782 -2.02427 9.74960 1.000 33.95712 83 GLY A CA 1
ATOM 602 C C . GLY A 1 83 ? -8.93786 -3.48284 10.00285 1.000 34.03733 83 GLY A C 1
ATOM 603 O O . GLY A 1 83 ? -9.84996 -4.23466 10.35952 1.000 34.42052 83 GLY A O 1
ATOM 604 N N . SER A 1 84 ? -7.68821 -3.90944 9.83133 1.000 30.59694 84 SER A N 1
ATOM 605 C CA . SER A 1 84 ? -7.32115 -5.30491 10.02918 1.000 30.22648 84 SER A CA 1
ATOM 606 C C . SER A 1 84 ? -6.81639 -5.59120 11.43565 1.000 31.61548 84 SER A C 1
ATOM 607 O O . SER A 1 84 ? -6.93291 -6.72846 11.90721 1.000 31.23196 84 SER A O 1
ATOM 610 N N . GLY A 1 85 ? -6.25815 -4.59279 12.11584 1.000 34.13918 85 GLY A N 1
ATOM 611 C CA . GLY A 1 85 ? -5.64048 -4.83608 13.40209 1.000 34.16344 85 GLY A CA 1
ATOM 612 C C . GLY A 1 85 ? -4.30005 -5.52497 13.32574 1.000 31.16468 85 GLY A C 1
ATOM 613 O O . GLY A 1 85 ? -3.90206 -6.18656 14.28929 1.000 31.59082 85 GLY A O 1
ATOM 614 N N . ASP A 1 86 ? -3.59383 -5.39348 12.20352 1.000 30.08519 86 ASP A N 1
ATOM 615 C CA . ASP A 1 86 ? -2.32115 -6.07708 12.01680 1.000 28.06954 86 ASP A CA 1
ATOM 616 C C . ASP A 1 86 ? -1.31480 -5.66321 13.08438 1.000 26.74600 86 ASP A C 1
ATOM 617 O O . ASP A 1 86 ? -1.32025 -4.53141 13.57622 1.000 26.35639 86 ASP A O 1
ATOM 622 N N . ILE A 1 87 ? -0.44374 -6.60261 13.43818 1.000 22.88443 87 ILE A N 1
ATOM 623 C CA . ILE A 1 87 ? 0.51814 -6.43956 14.52106 1.000 21.35493 87 ILE A CA 1
ATOM 624 C C . ILE A 1 87 ? 1.91105 -6.44582 13.90814 1.000 21.54146 87 ILE A C 1
ATOM 625 O O . ILE A 1 87 ? 2.35075 -7.46019 13.35262 1.000 19.06225 87 ILE A O 1
ATOM 630 N N . LEU A 1 88 ? 2.60687 -5.31724 14.00515 1.000 19.30725 88 LEU A N 1
ATOM 631 C CA . LEU A 1 88 ? 3.97413 -5.19003 13.52423 1.000 18.04968 88 LEU A CA 1
ATOM 632 C C . LEU A 1 88 ? 4.92048 -5.04853 14.70811 1.000 16.86646 88 LEU A C 1
ATOM 633 O O . LEU A 1 88 ? 4.62174 -4.33721 15.67277 1.000 17.14074 88 LEU A O 1
ATOM 638 N N . PHE A 1 89 ? 6.06079 -5.72931 14.63032 1.000 16.46757 89 PHE A N 1
ATOM 639 C CA . PHE A 1 89 ? 7.03731 -5.74783 15.70909 1.000 16.31225 89 PHE A CA 1
ATOM 640 C C . PHE A 1 89 ? 8.42881 -5.49526 15.14956 1.000 16.06954 89 PHE A C 1
ATOM 641 O O . PHE A 1 89 ? 8.80500 -6.05647 14.11657 1.000 15.85404 89 PHE A O 1
ATOM 649 N N . PHE A 1 90 ? 9.18669 -4.64098 15.83413 1.000 16.14082 90 PHE A N 1
ATOM 650 C CA . PHE A 1 90 ? 10.55297 -4.31832 15.43858 1.000 15.95912 90 PHE A CA 1
ATOM 651 C C . PHE A 1 90 ? 11.42888 -4.30667 16.68007 1.000 15.88662 90 PHE A C 1
ATOM 652 O O . PHE A 1 90 ? 11.22195 -3.48655 17.57886 1.000 16.14872 90 PHE A O 1
ATOM 660 N N . HIS A 1 91 ? 12.39682 -5.21567 16.73266 1.000 15.56806 91 HIS A N 1
ATOM 661 C CA . HIS A 1 91 ? 13.38125 -5.25513 17.80429 1.000 15.50035 91 HIS A CA 1
ATOM 662 C C . HIS A 1 91 ? 14.73555 -4.83578 17.25427 1.000 15.38275 91 HIS A C 1
ATOM 663 O O . HIS A 1 91 ? 15.15320 -5.31076 16.19260 1.000 15.19302 91 HIS A O 1
ATOM 670 N N . TYR A 1 92 ? 15.41281 -3.94361 17.97183 1.000 15.52948 92 TYR A N 1
ATOM 671 C CA . TYR A 1 92 ? 16.76070 -3.52349 17.61855 1.000 15.45760 92 TYR A CA 1
ATOM 672 C C . TYR A 1 92 ? 17.66014 -3.63723 18.83773 1.000 15.44495 92 TYR A C 1
ATOM 673 O O . TYR A 1 92 ? 17.33919 -3.10191 19.90351 1.000 15.66864 92 TYR A O 1
ATOM 682 N N . SER A 1 93 ? 18.77928 -4.33659 18.67530 1.000 15.22104 93 SER A N 1
ATOM 683 C CA . SER A 1 93 ? 19.85231 -4.36843 19.66032 1.000 15.23298 93 SER A CA 1
ATOM 684 C C . SER A 1 93 ? 21.13576 -3.95086 18.96029 1.000 15.19517 93 SER A C 1
ATOM 685 O O . SER A 1 93 ? 21.55205 -4.59089 17.98851 1.000 15.00494 93 SER A O 1
ATOM 688 N N . GLY A 1 94 ? 21.74669 -2.87357 19.44084 1.000 15.40889 94 GLY A N 1
ATOM 689 C CA . GLY A 1 94 ? 22.94997 -2.36088 18.81424 1.000 15.43038 94 GLY A CA 1
ATOM 690 C C . GLY A 1 94 ? 23.31625 -1.00985 19.39480 1.000 15.72746 94 GLY A C 1
ATOM 691 O O . GLY A 1 94 ? 22.81809 -0.61917 20.45113 1.000 15.90394 94 GLY A O 1
ATOM 692 N N . HIS A 1 95 ? 24.19489 -0.30795 18.68625 1.000 15.81123 95 HIS A N 1
ATOM 693 C CA . HIS A 1 95 ? 24.65145 0.99985 19.12989 1.000 16.11001 95 HIS A CA 1
ATOM 694 C C . HIS A 1 95 ? 23.64723 2.08888 18.77077 1.000 16.34081 95 HIS A C 1
ATOM 695 O O . HIS A 1 95 ? 22.97215 2.03241 17.73825 1.000 16.28845 95 HIS A O 1
ATOM 702 N N . GLY A 1 96 ? 23.55041 3.08747 19.65328 1.000 16.63364 96 GLY A N 1
ATOM 703 C CA . GLY A 1 96 ? 22.79806 4.29163 19.38981 1.000 16.93076 96 GLY A CA 1
ATOM 704 C C . GLY A 1 96 ? 23.69624 5.51175 19.53544 1.000 19.62279 96 GLY A C 1
ATOM 705 O O . GLY A 1 96 ? 24.82074 5.42834 20.04305 1.000 18.66802 96 GLY A O 1
ATOM 706 N N . THR A 1 97 ? 23.18586 6.65354 19.08217 1.000 19.53401 97 THR A N 1
ATOM 707 C CA . THR A 1 97 ? 23.95916 7.88776 19.12681 1.000 22.00972 97 THR A CA 1
ATOM 708 C C . THR A 1 97 ? 23.00704 9.07468 19.09007 1.000 23.62295 97 THR A C 1
ATOM 709 O O . THR A 1 97 ? 21.80019 8.92518 18.88550 1.000 22.49589 97 THR A O 1
ATOM 713 N N . ARG A 1 98 ? 23.57284 10.26323 19.29830 1.000 23.41434 98 ARG A N 1
ATOM 714 C CA . ARG A 1 98 ? 22.83792 11.51676 19.21401 1.000 25.65351 98 ARG A CA 1
ATOM 715 C C . ARG A 1 98 ? 23.56113 12.45072 18.25474 1.000 28.10737 98 ARG A C 1
ATOM 716 O O . ARG A 1 98 ? 24.79255 12.53696 18.27085 1.000 28.06199 98 ARG A O 1
ATOM 724 N N . ILE A 1 99 ? 22.79391 13.14867 17.42326 1.000 31.97983 99 ILE A N 1
ATOM 725 C CA . ILE A 1 99 ? 23.36451 14.00435 16.38435 1.000 35.20980 99 ILE A CA 1
ATOM 726 C C . ILE A 1 99 ? 22.78481 15.40534 16.52379 1.000 38.32977 99 ILE A C 1
ATOM 727 O O . ILE A 1 99 ? 21.69872 15.59314 17.09484 1.000 36.90144 99 ILE A O 1
ATOM 732 N N . PRO A 1 100 ? 23.49978 16.41681 16.02679 1.000 39.65653 100 PRO A N 1
ATOM 733 C CA . PRO A 1 100 ? 22.94084 17.77494 15.99928 1.000 42.52754 100 PRO A CA 1
ATOM 734 C C . PRO A 1 100 ? 21.63871 17.82443 15.21338 1.000 43.11866 100 PRO A C 1
ATOM 735 O O . PRO A 1 100 ? 21.48237 17.14899 14.19514 1.000 42.84303 100 PRO A O 1
ATOM 739 N N . SER A 1 101 ? 20.69858 18.64102 15.69567 1.000 43.18390 101 SER A N 1
ATOM 740 C CA . SER A 1 101 ? 19.42383 18.80432 15.00626 1.000 43.76717 101 SER A CA 1
ATOM 741 C C . SER A 1 101 ? 19.51532 19.73658 13.80473 1.000 45.86555 101 SER A C 1
ATOM 742 O O . SER A 1 101 ? 18.66910 19.65295 12.90774 1.000 46.76478 101 SER A O 1
ATOM 745 N N . VAL A 1 102 ? 20.51477 20.61626 13.76219 1.000 49.38783 102 VAL A N 1
ATOM 746 C CA . VAL A 1 102 ? 20.71619 21.52325 12.64215 1.000 49.83459 102 VAL A CA 1
ATOM 747 C C . VAL A 1 102 ? 22.16945 21.41687 12.20297 1.000 53.82670 102 VAL A C 1
ATOM 748 O O . VAL A 1 102 ? 23.01877 20.86969 12.90939 1.000 53.88630 102 VAL A O 1
ATOM 752 N N . LYS A 1 103 ? 22.44958 21.94912 11.01255 1.000 60.16066 103 LYS A N 1
ATOM 753 C CA . LYS A 1 103 ? 23.79019 21.87095 10.43100 1.000 60.94188 103 LYS A CA 1
ATOM 754 C C . LYS A 1 103 ? 24.69835 22.91499 11.08139 1.000 62.14553 103 LYS A C 1
ATOM 755 O O . LYS A 1 103 ? 25.03244 23.95546 10.51089 1.000 62.05098 103 LYS A O 1
ATOM 761 N N . SER A 1 104 ? 25.10359 22.60876 12.31102 1.000 57.80732 104 SER A N 1
ATOM 762 C CA . SER A 1 104 ? 25.96021 23.49541 13.08053 1.000 60.24330 104 SER A CA 1
ATOM 763 C C . SER A 1 104 ? 26.77320 22.66341 14.05909 1.000 62.88129 104 SER A C 1
ATOM 764 O O . SER A 1 104 ? 26.33527 21.59990 14.50698 1.000 60.65944 104 SER A O 1
ATOM 767 N N . ALA A 1 105 ? 27.96336 23.16378 14.38856 1.000 64.44325 105 ALA A N 1
ATOM 768 C CA . ALA A 1 105 ? 28.83726 22.49106 15.33837 1.000 67.41930 105 ALA A CA 1
ATOM 769 C C . ALA A 1 105 ? 28.39119 22.67464 16.78111 1.000 67.83249 105 ALA A C 1
ATOM 770 O O . ALA A 1 105 ? 28.85734 21.93461 17.65410 1.000 69.41902 105 ALA A O 1
ATOM 772 N N . HIS A 1 106 ? 27.50099 23.62731 17.05288 1.000 66.62889 106 HIS A N 1
ATOM 773 C CA . HIS A 1 106 ? 26.99047 23.87381 18.40062 1.000 65.58189 106 HIS A CA 1
ATOM 774 C C . HIS A 1 106 ? 25.46689 23.90541 18.36010 1.000 61.85568 106 HIS A C 1
ATOM 775 O O . HIS A 1 106 ? 24.84336 24.96743 18.47743 1.000 59.85792 106 HIS A O 1
ATOM 782 N N . PRO A 1 107 ? 24.83790 22.74478 18.18865 1.000 58.55881 107 PRO A N 1
ATOM 783 C CA . PRO A 1 107 ? 23.37642 22.69203 18.08275 1.000 53.98434 107 PRO A CA 1
ATOM 784 C C . PRO A 1 107 ? 22.69921 22.98615 19.41064 1.000 51.72982 107 PRO A C 1
ATOM 785 O O . PRO A 1 107 ? 23.25974 22.76147 20.48598 1.000 52.22592 107 PRO A O 1
ATOM 789 N N . PHE A 1 108 ? 21.47220 23.50117 19.32552 1.000 47.02869 108 PHE A N 1
ATOM 790 C CA . PHE A 1 108 ? 20.71509 23.77266 20.54175 1.000 46.16952 108 PHE A CA 1
ATOM 791 C C . PHE A 1 108 ? 20.06252 22.49893 21.07058 1.000 45.59336 108 PHE A C 1
ATOM 792 O O . PHE A 1 108 ? 20.03840 22.27079 22.28486 1.000 46.33318 108 PHE A O 1
ATOM 800 N N . LYS A 1 109 ? 19.52912 21.66367 20.18105 1.000 45.41580 109 LYS A N 1
ATOM 801 C CA . LYS A 1 109 ? 18.92493 20.38860 20.54448 1.000 44.51253 109 LYS A CA 1
ATOM 802 C C . LYS A 1 109 ? 19.54904 19.27780 19.70568 1.000 42.34370 109 LYS A C 1
ATOM 803 O O . LYS A 1 109 ? 20.27344 19.53092 18.73915 1.000 42.94147 109 LYS A O 1
ATOM 809 N N . GLN A 1 110 ? 19.26342 18.03140 20.08628 1.000 40.63102 110 GLN A N 1
ATOM 810 C CA . GLN A 1 110 ? 19.85631 16.86134 19.45182 1.000 38.58252 110 GLN A CA 1
ATOM 811 C C . GLN A 1 110 ? 18.78046 15.85270 19.07249 1.000 36.00318 110 GLN A C 1
ATOM 812 O O . GLN A 1 110 ? 17.70398 15.80823 19.67409 1.000 34.73064 110 GLN A O 1
ATOM 818 N N . ASP A 1 111 ? 19.08924 15.04311 18.06119 1.000 34.41586 111 ASP A N 1
ATOM 819 C CA . ASP A 1 111 ? 18.22338 13.97134 17.59269 1.000 31.21071 111 ASP A CA 1
ATOM 820 C C . ASP A 1 111 ? 18.81228 12.61303 17.95528 1.000 29.71611 111 ASP A C 1
ATOM 821 O O . ASP A 1 111 ? 20.03218 12.42722 17.95822 1.000 30.10205 111 ASP A O 1
ATOM 826 N N . GLU A 1 112 ? 17.93136 11.66322 18.25810 1.000 26.49281 112 GLU A N 1
ATOM 827 C CA . GLU A 1 112 ? 18.33381 10.30257 18.58390 1.000 24.17316 112 GLU A CA 1
ATOM 828 C C . GLU A 1 112 ? 18.36438 9.44598 17.32335 1.000 23.28847 112 GLU A C 1
ATOM 829 O O . GLU A 1 112 ? 17.63692 9.70027 16.36000 1.000 22.81430 112 GLU A O 1
ATOM 835 N N . ALA A 1 113 ? 19.21706 8.42314 17.33664 1.000 20.30782 113 ALA A N 1
ATOM 836 C CA . ALA A 1 113 ? 19.38669 7.58091 16.16076 1.000 19.94009 113 ALA A CA 1
ATOM 837 C C . ALA A 1 113 ? 19.95516 6.23142 16.57229 1.000 19.61836 113 ALA A C 1
ATOM 838 O O . ALA A 1 113 ? 20.53656 6.08115 17.65028 1.000 18.52567 113 ALA A O 1
ATOM 840 N N . ILE A 1 114 ? 19.77424 5.25028 15.69196 1.000 17.18069 114 ILE A N 1
ATOM 841 C CA . ILE A 1 114 ? 20.40452 3.94586 15.82750 1.000 16.79987 114 ILE A CA 1
ATOM 842 C C . ILE A 1 114 ? 21.51529 3.84631 14.79107 1.000 17.43834 114 ILE A C 1
ATOM 843 O O . ILE A 1 114 ? 21.51166 4.53395 13.76498 1.000 16.88649 114 ILE A O 1
ATOM 848 N N . VAL A 1 115 ? 22.48292 2.97956 15.07150 1.000 17.35805 115 VAL A N 1
ATOM 849 C CA . VAL A 1 115 ? 23.66141 2.84926 14.21840 1.000 16.40122 115 VAL A CA 1
ATOM 850 C C . VAL A 1 115 ? 23.65377 1.49433 13.51983 1.000 16.35430 115 VAL A C 1
ATOM 851 O O . VAL A 1 115 ? 24.04748 0.48572 14.12384 1.000 16.14188 115 VAL A O 1
ATOM 855 N N . PRO A 1 116 ? 23.21509 1.41628 12.26408 1.000 16.11962 116 PRO A N 1
ATOM 856 C CA . PRO A 1 116 ? 23.34759 0.16358 11.51155 1.000 16.80796 116 PRO A CA 1
ATOM 857 C C . PRO A 1 116 ? 24.81216 -0.19479 11.30807 1.000 16.71690 116 PRO A C 1
ATOM 858 O O . PRO A 1 116 ? 25.72054 0.60274 11.54944 1.000 17.32406 116 PRO A O 1
ATOM 862 N N . CYS A 1 117 ? 25.03845 -1.42655 10.84383 1.000 17.61669 117 CYS A N 1
ATOM 863 C CA . CYS A 1 117 ? 26.40320 -1.92701 10.71353 1.000 17.92354 117 CYS A CA 1
ATOM 864 C C . CYS A 1 117 ? 27.22855 -1.12395 9.71509 1.000 20.36015 117 CYS A C 1
ATOM 865 O O . CYS A 1 117 ? 28.46082 -1.12043 9.81197 1.000 18.98021 117 CYS A O 1
ATOM 868 N N . ASP A 1 118 ? 26.58761 -0.44127 8.76656 1.000 19.51634 118 ASP A N 1
ATOM 869 C CA . ASP A 1 118 ? 27.28741 0.42326 7.82602 1.000 20.15963 118 ASP A CA 1
ATOM 870 C C . ASP A 1 118 ? 27.21743 1.89357 8.22192 1.000 20.74586 118 ASP A C 1
ATOM 871 O O . ASP A 1 118 ? 27.61312 2.75730 7.43194 1.000 20.19818 118 ASP A O 1
ATOM 876 N N . PHE A 1 119 ? 26.71568 2.19136 9.42204 1.000 17.65313 119 PHE A N 1
ATOM 877 C CA . PHE A 1 119 ? 26.65303 3.54283 9.97906 1.000 19.28921 119 PHE A CA 1
ATOM 878 C C . PHE A 1 119 ? 25.75642 4.47586 9.16965 1.000 19.95835 119 PHE A C 1
ATOM 879 O O . PHE A 1 119 ? 25.87973 5.70082 9.27172 1.000 18.73328 119 PHE A O 1
ATOM 887 N N . ASN A 1 120 ? 24.85028 3.92402 8.36486 1.000 18.10450 120 ASN A N 1
ATOM 888 C CA . ASN A 1 120 ? 23.83457 4.72196 7.67852 1.000 19.68453 120 ASN A CA 1
ATOM 889 C C . ASN A 1 120 ? 22.73686 5.01890 8.69177 1.000 19.10579 120 ASN A C 1
ATOM 890 O O . ASN A 1 120 ? 21.75110 4.28944 8.80655 1.000 17.90024 120 ASN A O 1
ATOM 895 N N . LEU A 1 121 ? 22.91598 6.11360 9.43054 1.000 18.60140 121 LEU A N 1
ATOM 896 C CA . LEU A 1 121 ? 22.10285 6.38119 10.61082 1.000 18.91029 121 LEU A CA 1
ATOM 897 C C . LEU A 1 121 ? 20.61969 6.47038 10.27293 1.000 17.71221 121 LEU A C 1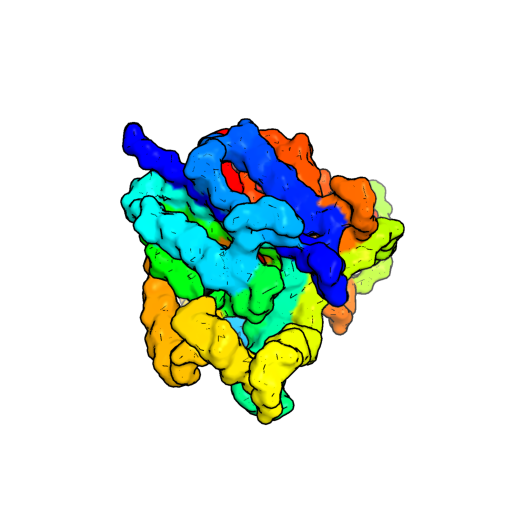
ATOM 898 O O . LEU A 1 121 ? 20.22391 7.06633 9.26739 1.000 20.44301 121 LEU A O 1
ATOM 903 N N . ILE A 1 122 ? 19.80127 5.87190 11.13288 1.000 17.84405 122 ILE A N 1
ATOM 904 C CA . ILE A 1 122 ? 18.34885 5.98622 11.08214 1.000 19.73429 122 ILE A CA 1
ATOM 905 C C . ILE A 1 122 ? 17.93300 6.78283 12.31078 1.000 21.78267 122 ILE A C 1
ATOM 906 O O . ILE A 1 122 ? 18.09406 6.31721 13.44581 1.000 18.27538 122 ILE A O 1
ATOM 911 N N . THR A 1 123 ? 17.40460 7.98382 12.09364 1.000 20.33329 123 THR A N 1
ATOM 912 C CA . THR A 1 123 ? 17.15519 8.92534 13.17235 1.000 21.73203 123 THR A CA 1
ATOM 913 C C . THR A 1 123 ? 15.68604 8.89761 13.58936 1.000 23.34549 123 THR A C 1
ATOM 914 O O . THR A 1 123 ? 14.86303 8.16346 13.03652 1.000 21.55900 123 THR A O 1
ATOM 918 N N . ASP A 1 124 ? 15.35855 9.72443 14.58702 1.000 22.11173 124 ASP A N 1
ATOM 919 C CA . ASP A 1 124 ? 14.01269 9.71855 15.15007 1.000 22.13092 124 ASP A CA 1
ATOM 920 C C . ASP A 1 124 ? 12.97336 10.22021 14.15593 1.000 23.12000 124 ASP A C 1
ATOM 921 O O . ASP A 1 124 ? 11.79862 9.84619 14.25130 1.000 21.73788 124 ASP A O 1
ATOM 926 N N . VAL A 1 125 ? 13.37644 11.05958 13.20153 1.000 23.41653 125 VAL A N 1
ATOM 927 C CA . VAL A 1 125 ? 12.42427 11.52338 12.19900 1.000 23.12208 125 VAL A CA 1
ATOM 928 C C . VAL A 1 125 ? 12.14410 10.42855 11.17363 1.000 23.12633 125 VAL A C 1
ATOM 929 O O . VAL A 1 125 ? 11.07128 10.40943 10.55834 1.000 23.58276 125 VAL A O 1
ATOM 933 N N . ASP A 1 126 ? 13.08483 9.50013 10.97837 1.000 23.30665 126 ASP A N 1
ATOM 934 C CA . ASP A 1 126 ? 12.83466 8.37134 10.08788 1.000 23.02135 126 ASP A CA 1
ATOM 935 C C . ASP A 1 126 ? 11.77724 7.43905 10.66465 1.000 22.91945 126 ASP A C 1
ATOM 936 O O . ASP A 1 126 ? 10.89848 6.96161 9.93738 1.000 22.39650 126 ASP A O 1
ATOM 941 N N . PHE A 1 127 ? 11.84585 7.16640 11.96981 1.000 21.85249 127 PHE A N 1
ATOM 942 C CA . PHE A 1 127 ? 10.84679 6.30582 12.59239 1.000 21.45540 127 PHE A CA 1
ATOM 943 C C . PHE A 1 127 ? 9.50389 7.01098 12.72382 1.000 23.44119 127 PHE A C 1
ATOM 944 O O . PHE A 1 127 ? 8.45724 6.35308 12.70644 1.000 20.84961 127 PHE A O 1
ATOM 952 N N . ARG A 1 128 ? 9.51011 8.33965 12.85618 1.000 23.75626 128 ARG A N 1
ATOM 953 C CA . ARG A 1 128 ? 8.25247 9.07902 12.88691 1.000 24.97536 128 ARG A CA 1
ATOM 954 C C . ARG A 1 128 ? 7.52910 8.99163 11.54852 1.000 26.37314 128 ARG A C 1
ATOM 955 O O . ARG A 1 128 ? 6.30297 8.83623 11.50886 1.000 25.65647 128 ARG A O 1
ATOM 963 N N . GLU A 1 129 ? 8.26866 9.09604 10.44137 1.000 23.69030 129 GLU A N 1
ATOM 964 C CA . GLU A 1 129 ? 7.65687 8.91375 9.12873 1.000 25.28997 129 GLU A CA 1
ATOM 965 C C . GLU A 1 129 ? 7.14592 7.49075 8.95307 1.000 25.79191 129 GLU A C 1
ATOM 966 O O . GLU A 1 129 ? 6.11048 7.26789 8.31432 1.000 26.38645 129 GLU A O 1
ATOM 972 N N . LEU A 1 130 ? 7.85779 6.51492 9.52015 1.000 24.84609 130 LEU A N 1
ATOM 973 C CA . LEU A 1 130 ? 7.47387 5.11764 9.35287 1.000 25.23024 130 LEU A CA 1
ATOM 974 C C . LEU A 1 130 ? 6.12188 4.83762 9.99658 1.000 25.82847 130 LEU A C 1
ATOM 975 O O . LEU A 1 130 ? 5.23475 4.24426 9.37210 1.000 25.99618 130 LEU A O 1
ATOM 980 N N . VAL A 1 131 ? 5.94388 5.26144 11.25062 1.000 25.09865 131 VAL A N 1
ATOM 981 C CA . VAL A 1 131 ? 4.68712 5.00049 11.93998 1.000 26.55522 131 VAL A CA 1
ATOM 982 C C . VAL A 1 131 ? 3.54273 5.81608 11.35339 1.000 27.05341 131 VAL A C 1
ATOM 983 O O . VAL A 1 131 ? 2.37877 5.41755 11.47637 1.000 27.55550 131 VAL A O 1
ATOM 987 N N . ASN A 1 132 ? 3.83769 6.94914 10.71337 1.000 27.35588 132 ASN A N 1
ATOM 988 C CA . ASN A 1 132 ? 2.80107 7.73115 10.05235 1.000 29.87435 132 ASN A CA 1
ATOM 989 C C . ASN A 1 132 ? 2.37269 7.14051 8.71477 1.000 31.79314 132 ASN A C 1
ATOM 990 O O . ASN A 1 132 ? 1.39250 7.61803 8.13283 1.000 31.86064 132 ASN A O 1
ATOM 995 N N . GLN A 1 133 ? 3.07545 6.12374 8.21578 1.000 30.32188 133 GLN A N 1
ATOM 996 C CA . GLN A 1 133 ? 2.65972 5.40348 7.01954 1.000 31.82378 133 GLN A CA 1
ATOM 997 C C . GLN A 1 133 ? 1.68862 4.27136 7.31607 1.000 32.04316 133 GLN A C 1
ATOM 998 O O . GLN A 1 133 ? 1.18096 3.64817 6.37735 1.000 32.88518 133 GLN A O 1
ATOM 1004 N N . LEU A 1 134 ? 1.41827 3.99642 8.58512 1.000 31.36479 134 LEU A N 1
ATOM 1005 C CA . LEU A 1 134 ? 0.57617 2.88763 9.00775 1.000 32.71545 134 LEU A CA 1
ATOM 1006 C C . LEU A 1 134 ? -0.87376 3.34340 9.12919 1.000 33.44104 134 LEU A C 1
ATOM 1007 O O . LEU A 1 134 ? -1.13963 4.44222 9.62566 1.000 34.48202 134 LEU A O 1
ATOM 1012 N N . PRO A 1 135 ? -1.82103 2.52167 8.68887 1.000 32.49720 135 PRO A N 1
ATOM 1013 C CA . PRO A 1 135 ? -3.23096 2.89608 8.81221 1.000 33.90652 135 PRO A CA 1
ATOM 1014 C C . PRO A 1 135 ? -3.70878 2.80732 10.25238 1.000 35.06937 135 PRO A C 1
ATOM 1015 O O . PRO A 1 135 ? -3.08612 2.18195 11.11369 1.000 34.24145 135 PRO A O 1
ATOM 1019 N N . LYS A 1 136 ? -4.84012 3.46014 10.50164 1.000 38.47694 136 LYS A N 1
ATOM 1020 C CA . LYS A 1 136 ? -5.44641 3.44133 11.82418 1.000 39.15372 136 LYS A CA 1
ATOM 1021 C C . LYS A 1 136 ? -5.90513 2.03330 12.18174 1.000 40.90910 136 LYS A C 1
ATOM 1022 O O . LYS A 1 136 ? -6.37944 1.27977 11.32723 1.000 40.42964 136 LYS A O 1
ATOM 1028 N N . GLY A 1 137 ? -5.75490 1.67793 13.45714 1.000 52.13478 137 GLY A N 1
ATOM 1029 C CA . GLY A 1 137 ? -6.12593 0.36681 13.93823 1.000 52.20621 137 GLY A CA 1
ATOM 1030 C C . GLY A 1 137 ? -5.00697 -0.65157 13.95792 1.000 51.87099 137 GLY A C 1
ATOM 1031 O O . GLY A 1 137 ? -5.21117 -1.76068 14.46781 1.000 52.58254 137 GLY A O 1
ATOM 1032 N N . THR A 1 138 ? -3.83547 -0.31510 13.43074 1.000 37.68074 138 THR A N 1
ATOM 1033 C CA . THR A 1 138 ? -2.67664 -1.19284 13.46613 1.000 34.37195 138 THR A CA 1
ATOM 1034 C C . THR A 1 138 ? -1.70386 -0.73054 14.54405 1.000 31.25139 138 THR A C 1
ATOM 1035 O O . THR A 1 138 ? -1.75089 0.40998 15.01078 1.000 31.91975 138 THR A O 1
ATOM 1039 N N . SER A 1 139 ? -0.81426 -1.63782 14.93796 1.000 26.79756 139 SER A N 1
ATOM 1040 C CA . SER A 1 139 ? 0.14140 -1.37421 16.00436 1.000 23.59978 139 SER A CA 1
ATOM 1041 C C . SER A 1 139 ? 1.54811 -1.68133 15.51853 1.000 23.18127 139 SER A C 1
ATOM 1042 O O . SER A 1 139 ? 1.78444 -2.72516 14.90154 1.000 20.84016 139 SER A O 1
ATOM 1045 N N . PHE A 1 140 ? 2.47345 -0.76868 15.79859 1.000 19.58946 140 PHE A N 1
ATOM 1046 C CA . PHE A 1 140 ? 3.89498 -0.94707 15.51565 1.000 19.82913 140 PHE A CA 1
ATOM 1047 C C . PHE A 1 140 ? 4.62575 -0.87073 16.85051 1.000 18.04644 140 PHE A C 1
ATOM 1048 O O . PHE A 1 140 ? 4.82582 0.22002 17.39390 1.000 21.39027 140 PHE A O 1
ATOM 1056 N N . THR A 1 141 ? 5.01254 -2.02620 17.38210 1.000 17.70517 141 THR A N 1
ATOM 1057 C CA . THR A 1 141 ? 5.70923 -2.10791 18.65855 1.000 18.40674 141 THR A CA 1
ATOM 1058 C C . THR A 1 141 ? 7.20573 -2.19163 18.39140 1.000 17.39671 141 THR A C 1
ATOM 1059 O O . THR A 1 141 ? 7.66873 -3.11153 17.70849 1.000 16.91334 141 THR A O 1
ATOM 1063 N N . MET A 1 142 ? 7.95439 -1.23161 18.92638 1.000 17.37413 142 MET A N 1
ATOM 1064 C CA . MET A 1 142 ? 9.38894 -1.12623 18.69722 1.000 17.09134 142 MET A CA 1
ATOM 1065 C C . MET A 1 142 ? 10.11576 -1.23180 20.02922 1.000 17.06449 142 MET A C 1
ATOM 1066 O O . MET A 1 142 ? 9.90073 -0.40736 20.92386 1.000 17.65678 142 MET A O 1
ATOM 1071 N N . ILE A 1 143 ? 10.96364 -2.24735 20.15974 1.000 16.69723 143 ILE A N 1
ATOM 1072 C CA . ILE A 1 143 ? 11.83009 -2.42248 21.31939 1.000 16.65337 143 ILE A CA 1
ATOM 1073 C C . ILE A 1 143 ? 13.25201 -2.14069 20.85816 1.000 16.44105 143 ILE A C 1
ATOM 1074 O O . ILE A 1 143 ? 13.81104 -2.89069 20.04861 1.000 16.11475 143 ILE A O 1
ATOM 1079 N N . SER A 1 144 ? 13.84024 -1.05981 21.36153 1.000 16.65596 144 SER A N 1
ATOM 1080 C CA . SER A 1 144 ? 15.17744 -0.63432 20.95438 1.000 16.52671 144 SER A CA 1
ATOM 1081 C C . SER A 1 144 ? 16.10171 -0.72092 22.16420 1.000 16.59389 144 SER A C 1
ATOM 1082 O O . SER A 1 144 ? 16.13130 0.18681 23.00125 1.000 16.85923 144 SER A O 1
ATOM 1085 N N . ASP A 1 145 ? 16.85278 -1.81881 22.25384 1.000 16.24079 145 ASP A N 1
ATOM 1086 C CA . ASP A 1 145 ? 17.84674 -2.00259 23.31029 1.000 16.25338 145 ASP A CA 1
ATOM 1087 C C . ASP A 1 145 ? 19.15556 -1.37720 22.83514 1.000 16.20518 145 ASP A C 1
ATOM 1088 O O . ASP A 1 145 ? 20.10138 -2.05460 22.42685 1.000 15.95094 145 ASP A O 1
ATOM 1093 N N . SER A 1 146 ? 19.19734 -0.04745 22.88617 1.000 16.48948 146 SER A N 1
ATOM 1094 C CA . SER A 1 146 ? 20.34565 0.70316 22.40216 1.000 16.50834 146 SER A CA 1
ATOM 1095 C C . SER A 1 146 ? 20.52684 1.94899 23.25587 1.000 16.88898 146 SER A C 1
ATOM 1096 O O . SER A 1 146 ? 19.62704 2.35699 23.99430 1.000 17.15736 146 SER A O 1
ATOM 1099 N N . GLY A 1 147 ? 21.70911 2.54917 23.14705 1.000 16.94090 147 GLY A N 1
ATOM 1100 C CA . GLY A 1 147 ? 21.96910 3.78945 23.85629 1.000 17.31845 147 GLY A CA 1
ATOM 1101 C C . GLY A 1 147 ? 21.20159 4.94677 23.23916 1.000 19.82270 147 GLY A C 1
ATOM 1102 O O . GLY A 1 147 ? 21.00267 5.01287 22.02440 1.000 17.45190 147 GLY A O 1
ATOM 1103 N N . HIS A 1 148 ? 20.76051 5.86818 24.10013 1.000 18.42896 148 HIS A N 1
ATOM 1104 C CA . HIS A 1 148 ? 19.98038 7.03596 23.68512 1.000 19.93418 148 HIS A CA 1
ATOM 1105 C C . HIS A 1 148 ? 18.74135 6.62053 22.89468 1.000 20.18771 148 HIS A C 1
ATOM 1106 O O . HIS A 1 148 ? 18.34804 7.27843 21.92983 1.000 20.47901 148 HIS A O 1
ATOM 1113 N N . SER A 1 149 ? 18.11934 5.51588 23.31091 1.000 18.00215 149 SER A N 1
ATOM 1114 C CA . SER A 1 149 ? 16.96272 4.98143 22.60266 1.000 18.32446 149 SER A CA 1
ATOM 1115 C C . SER A 1 149 ? 15.66871 5.70729 22.94500 1.000 19.95405 149 SER A C 1
ATOM 1116 O O . SER A 1 149 ? 14.69588 5.59835 22.18985 1.000 18.31643 149 SER A O 1
ATOM 1119 N N . GLY A 1 150 ? 15.62888 6.43157 24.06036 1.000 18.68005 150 GLY A N 1
ATOM 1120 C CA . GLY A 1 150 ? 14.45418 7.20323 24.41310 1.000 20.01244 150 GLY A CA 1
ATOM 1121 C C . GLY A 1 150 ? 14.16199 8.29882 23.40990 1.000 21.72863 150 GLY A C 1
ATOM 1122 O O . GLY A 1 150 ? 15.02939 9.12575 23.11372 1.000 22.50521 150 GLY A O 1
ATOM 1123 N N . GLY A 1 151 ? 12.94617 8.31106 22.87279 1.000 20.26658 151 GLY A N 1
ATOM 1124 C CA . GLY A 1 151 ? 12.57337 9.29368 21.87749 1.000 22.83113 151 GLY A CA 1
ATOM 1125 C C . GLY A 1 151 ? 12.88956 8.91757 20.44904 1.000 22.61398 151 GLY A C 1
ATOM 1126 O O . GLY A 1 151 ? 12.89653 9.79884 19.58184 1.000 23.48457 151 GLY A O 1
ATOM 1127 N N . LEU A 1 152 ? 13.14989 7.63679 20.17108 1.000 20.62500 152 LEU A N 1
ATOM 1128 C CA . LEU A 1 152 ? 13.49267 7.21888 18.81587 1.000 21.32021 152 LEU A CA 1
ATOM 1129 C C . LEU A 1 152 ? 12.32258 7.34560 17.84986 1.000 21.86306 152 LEU A C 1
ATOM 1130 O O . LEU A 1 152 ? 12.53940 7.35860 16.63411 1.000 20.09573 152 LEU A O 1
ATOM 1135 N N . ILE A 1 153 ? 11.09634 7.42693 18.35199 1.000 22.05891 153 ILE A N 1
ATOM 1136 C CA . ILE A 1 153 ? 9.93795 7.77352 17.53870 1.000 23.43347 153 ILE A CA 1
ATOM 1137 C C . ILE A 1 153 ? 9.60871 9.21983 17.88508 1.000 24.45682 153 ILE A C 1
ATOM 1138 O O . ILE A 1 153 ? 8.99687 9.50079 18.91878 1.000 24.46810 153 ILE A O 1
ATOM 1143 N N . ASP A 1 154 ? 10.03235 10.14200 17.02400 1.000 24.24724 154 ASP A N 1
ATOM 1144 C CA . ASP A 1 154 ? 9.91735 11.56092 17.32907 1.000 26.31995 154 ASP A CA 1
ATOM 1145 C C . ASP A 1 154 ? 8.45865 11.96719 17.49673 1.000 27.67158 154 ASP A C 1
ATOM 1146 O O . ASP A 1 154 ? 7.58129 11.52746 16.74754 1.000 26.55944 154 ASP A O 1
ATOM 1151 N N . LYS A 1 155 ? 8.20898 12.79870 18.50909 1.000 28.61530 155 LYS A N 1
ATOM 1152 C CA . LYS A 1 155 ? 6.90609 13.35523 18.86657 1.000 28.50679 155 LYS A CA 1
ATOM 1153 C C . LYS A 1 155 ? 5.93526 12.31000 19.40192 1.000 27.45874 155 LYS A C 1
ATOM 1154 O O . LYS A 1 155 ? 4.76604 12.63332 19.65315 1.000 28.65027 155 LYS A O 1
ATOM 1160 N N . GLU A 1 156 ? 6.37887 11.06949 19.58781 1.000 26.60424 156 GLU A N 1
ATOM 1161 C CA . GLU A 1 156 ? 5.54094 10.06425 20.22590 1.000 25.08863 156 GLU A CA 1
ATOM 1162 C C . GLU A 1 156 ? 5.38509 10.38998 21.70632 1.000 26.29876 156 GLU A C 1
ATOM 1163 O O . GLU A 1 156 ? 6.37341 10.64214 22.40292 1.000 25.92777 156 GLU A O 1
ATOM 1169 N N . LYS A 1 157 ? 4.14137 10.38895 22.18429 1.000 26.20726 157 LYS A N 1
ATOM 1170 C CA . LYS A 1 157 ? 3.85879 10.84264 23.54060 1.000 27.19031 157 LYS A CA 1
ATOM 1171 C C . LYS A 1 157 ? 4.53406 9.94662 24.56984 1.000 24.92002 157 LYS A C 1
ATOM 1172 O O . LYS A 1 157 ? 4.40703 8.72006 24.52618 1.000 25.38720 157 LYS A O 1
ATOM 1178 N N . GLU A 1 158 ? 5.24841 10.56912 25.50314 1.000 28.15862 158 GLU A N 1
ATOM 1179 C CA . GLU A 1 158 ? 5.93221 9.83809 26.56097 1.000 26.98518 158 GLU A CA 1
ATOM 1180 C C . GLU A 1 158 ? 4.91920 9.38663 27.60622 1.000 27.47861 158 GLU A C 1
ATOM 1181 O O . GLU A 1 158 ? 4.23105 10.21530 28.21201 1.000 29.98676 158 GLU A O 1
ATOM 1187 N N . GLN A 1 159 ? 4.83155 8.07514 27.81918 1.000 25.23776 159 GLN A N 1
ATOM 1188 C CA . GLN A 1 159 ? 3.98219 7.49981 28.85477 1.000 25.13310 159 GLN A CA 1
ATOM 1189 C C . GLN A 1 159 ? 4.75956 7.15004 30.11365 1.000 26.55718 159 GLN A C 1
ATOM 1190 O O . GLN A 1 159 ? 4.24660 7.31923 31.22416 1.000 27.13380 159 GLN A O 1
ATOM 1196 N N . ILE A 1 160 ? 5.98711 6.66296 29.95786 1.000 25.79897 160 ILE A N 1
ATOM 1197 C CA . ILE A 1 160 ? 6.89437 6.39413 31.06543 1.000 25.41176 160 ILE A CA 1
ATOM 1198 C C . ILE A 1 160 ? 8.23216 7.02406 30.70988 1.000 26.52315 160 ILE A C 1
ATOM 1199 O O . ILE A 1 160 ? 8.80954 6.70472 29.66435 1.000 23.46137 160 ILE A O 1
ATOM 1204 N N . GLY A 1 161 ? 8.71668 7.92477 31.56104 1.000 29.45548 161 GLY A N 1
ATOM 1205 C CA . GLY A 1 161 ? 9.96411 8.60256 31.30167 1.000 30.72368 161 GLY A CA 1
ATOM 1206 C C . GLY A 1 161 ? 10.28079 9.68699 32.31111 1.000 32.95100 161 GLY A C 1
ATOM 1207 O O . GLY A 1 161 ? 9.63587 9.80504 33.35775 1.000 34.29067 161 GLY A O 1
ATOM 1208 N N . PRO A 1 162 ? 11.28970 10.51019 32.00623 1.000 30.08994 162 PRO A N 1
ATOM 1209 C CA . PRO A 1 162 ? 11.73173 11.52306 32.97980 1.000 30.86554 162 PRO A CA 1
ATOM 1210 C C . PRO A 1 162 ? 10.73233 12.64447 33.20334 1.000 34.94575 162 PRO A C 1
ATOM 1211 O O . PRO A 1 162 ? 10.84788 13.35713 34.20821 1.000 36.56304 162 PRO A O 1
ATOM 1215 N N . SER A 1 163 ? 9.76413 12.83103 32.30874 1.000 35.16377 163 SER A N 1
ATOM 1216 C CA . SER A 1 163 ? 8.74529 13.85892 32.46723 1.000 36.62745 163 SER A CA 1
ATOM 1217 C C . SER A 1 163 ? 7.38960 13.29169 32.85972 1.000 39.40565 163 SER A C 1
ATOM 1218 O O . SER A 1 163 ? 6.45394 14.06404 33.09437 1.000 41.19643 163 SER A O 1
ATOM 1221 N N . SER A 1 164 ? 7.25875 11.97196 32.94058 1.000 41.03601 164 SER A N 1
ATOM 1222 C CA . SER A 1 164 ? 5.98483 11.34431 33.26619 1.000 41.79766 164 SER A CA 1
ATOM 1223 C C . SER A 1 164 ? 6.12178 10.38032 34.43902 1.000 42.30665 164 SER A C 1
ATOM 1224 O O . SER A 1 164 ? 5.18058 9.66105 34.77418 1.000 45.66955 164 SER A O 1
ATOM 1227 N N . PRO A 1 171 ? 15.89148 5.43121 47.32830 1.000 69.23809 171 PRO A N 1
ATOM 1228 C CA . PRO A 1 171 ? 17.20152 4.93872 47.76947 1.000 66.01736 171 PRO A CA 1
ATOM 1229 C C . PRO A 1 171 ? 17.99355 4.32054 46.62270 1.000 62.02062 171 PRO A C 1
ATOM 1230 O O . PRO A 1 171 ? 17.43542 3.55230 45.83959 1.000 62.70518 171 PRO A O 1
ATOM 1234 N N . ALA A 1 172 ? 19.27813 4.65245 46.52755 1.000 56.87269 172 ALA A N 1
ATOM 1235 C CA . ALA A 1 172 ? 20.10160 4.16096 45.43340 1.000 49.69546 172 ALA A CA 1
ATOM 1236 C C . ALA A 1 172 ? 20.49389 2.70534 45.65067 1.000 44.01405 172 ALA A C 1
ATOM 1237 O O . ALA A 1 172 ? 20.87717 2.30427 46.75342 1.000 44.29146 172 ALA A O 1
ATOM 1239 N N . ILE A 1 173 ? 20.39433 1.91885 44.58670 1.000 39.34477 173 ILE A N 1
ATOM 1240 C CA . ILE A 1 173 ? 20.80664 0.52048 44.58383 1.000 35.79981 173 ILE A CA 1
ATOM 1241 C C . ILE A 1 173 ? 22.26537 0.44787 44.15698 1.000 32.90986 173 ILE A C 1
ATOM 1242 O O . ILE A 1 173 ? 22.70657 1.20653 43.28503 1.000 32.67245 173 ILE A O 1
ATOM 1247 N N . GLU A 1 174 ? 23.02361 -0.45146 44.78245 1.000 26.53911 174 GLU A N 1
ATOM 1248 C CA . GLU A 1 174 ? 24.42451 -0.62466 44.42204 1.000 25.73704 174 GLU A CA 1
ATOM 1249 C C . GLU A 1 174 ? 24.55316 -0.99886 42.95021 1.000 24.95238 174 GLU A C 1
ATOM 1250 O O . GLU A 1 174 ? 23.74662 -1.76347 42.41363 1.000 23.51593 174 GLU A O 1
ATOM 1256 N N . THR A 1 175 ? 25.57018 -0.44028 42.29571 1.000 25.99263 175 THR A N 1
ATOM 1257 C CA . THR A 1 175 ? 25.81070 -0.73002 40.88824 1.000 24.40592 175 THR A CA 1
ATOM 1258 C C . THR A 1 175 ? 26.03531 -2.22387 40.68438 1.000 22.85901 175 THR A C 1
ATOM 1259 O O . THR A 1 175 ? 26.63952 -2.89784 41.52348 1.000 21.46474 175 THR A O 1
ATOM 1263 N N . THR A 1 176 ? 25.52073 -2.74105 39.56931 1.000 22.21696 176 THR A N 1
ATOM 1264 C CA . THR A 1 176 ? 25.65592 -4.15716 39.25628 1.000 20.83074 176 THR A CA 1
ATOM 1265 C C . THR A 1 176 ? 27.12051 -4.57917 39.24757 1.000 22.18933 176 THR A C 1
ATOM 1266 O O . THR A 1 176 ? 28.00759 -3.80917 38.86827 1.000 20.78350 176 THR A O 1
ATOM 1270 N N . ASN A 1 177 ? 27.37112 -5.80812 39.69051 1.000 22.33460 177 ASN A N 1
ATOM 1271 C CA . ASN A 1 177 ? 28.69998 -6.39919 39.62961 1.000 21.82656 177 ASN A CA 1
ATOM 1272 C C . ASN A 1 177 ? 28.96574 -7.09614 38.30401 1.000 24.25892 177 ASN A C 1
ATOM 1273 O O . ASN A 1 177 ? 30.05631 -7.64511 38.11442 1.000 23.35003 177 ASN A O 1
ATOM 1278 N N . LYS A 1 178 ? 27.99854 -7.08778 37.39151 1.000 20.59577 178 LYS A N 1
ATOM 1279 C CA . LYS A 1 178 ? 28.18971 -7.68603 36.08078 1.000 23.93371 178 LYS A CA 1
ATOM 1280 C C . LYS A 1 178 ? 29.19155 -6.88083 35.26248 1.000 23.17390 178 LYS A C 1
ATOM 1281 O O . LYS A 1 178 ? 29.37602 -5.67789 35.46653 1.000 21.07809 178 LYS A O 1
ATOM 1287 N N . THR A 1 179 ? 29.83915 -7.56199 34.32348 1.000 21.11326 179 THR A N 1
ATOM 1288 C CA . THR A 1 179 ? 30.73592 -6.90751 33.38151 1.000 21.74853 179 THR A CA 1
ATOM 1289 C C . THR A 1 179 ? 29.90913 -6.33555 32.23494 1.000 23.75756 179 THR A C 1
ATOM 1290 O O . THR A 1 179 ? 29.24978 -7.08490 31.50684 1.000 22.83441 179 THR A O 1
ATOM 1294 N N . ILE A 1 180 ? 29.93579 -5.01044 32.07621 1.000 21.60146 180 ILE A N 1
ATOM 1295 C CA . ILE A 1 180 ? 29.02375 -4.32061 31.17431 1.000 21.51822 180 ILE A CA 1
ATOM 1296 C C . ILE A 1 180 ? 29.80548 -3.45857 30.19201 1.000 22.03665 180 ILE A C 1
ATOM 1297 O O . ILE A 1 180 ? 30.96057 -3.09412 30.42188 1.000 20.84290 180 ILE A O 1
ATOM 1302 N N . THR A 1 181 ? 29.14456 -3.13242 29.08117 1.000 18.32640 181 THR A N 1
ATOM 1303 C CA . THR A 1 181 ? 29.69170 -2.25644 28.05583 1.000 18.72658 181 THR A CA 1
ATOM 1304 C C . THR A 1 181 ? 28.56570 -1.39884 27.49643 1.000 18.81309 181 THR A C 1
ATOM 1305 O O . THR A 1 181 ? 27.43960 -1.87546 27.32939 1.000 18.93497 181 THR A O 1
ATOM 1309 N N . SER A 1 182 ? 28.87441 -0.13742 27.20572 1.000 17.53356 182 SER A N 1
ATOM 1310 C CA . SER A 1 182 ? 27.86300 0.81006 26.75733 1.000 18.46148 182 SER A CA 1
ATOM 1311 C C . SER A 1 182 ? 27.46818 0.55230 25.30842 1.000 16.71648 182 SER A C 1
ATOM 1312 O O . SER A 1 182 ? 28.31653 0.27851 24.45502 1.000 16.55843 182 SER A O 1
ATOM 1315 N N . ARG A 1 183 ? 26.16819 0.64836 25.03442 1.000 16.67960 183 ARG A N 1
ATOM 1316 C CA . ARG A 1 183 ? 25.63378 0.53326 23.67854 1.000 16.46138 183 ARG A CA 1
ATOM 1317 C C . ARG A 1 183 ? 25.39274 1.89847 23.04938 1.000 17.13558 183 ARG A C 1
ATOM 1318 O O . ARG A 1 183 ? 24.42763 2.08991 22.30344 1.000 16.63426 183 ARG A O 1
ATOM 1326 N N . ALA A 1 184 ? 26.25597 2.86824 23.33924 1.000 16.91604 184 ALA A N 1
ATOM 1327 C CA . ALA A 1 184 ? 26.15796 4.20283 22.76928 1.000 17.69142 184 ALA A CA 1
ATOM 1328 C C . ALA A 1 184 ? 27.51343 4.61861 22.22102 1.000 20.68036 184 ALA A C 1
ATOM 1329 O O . ALA A 1 184 ? 28.54487 4.41030 22.86666 1.000 18.32910 184 ALA A O 1
ATOM 1331 N N . LEU A 1 185 ? 27.50523 5.20277 21.02584 1.000 19.19838 185 LEU A N 1
ATOM 1332 C CA . LEU A 1 185 ? 28.71334 5.71913 20.40724 1.000 19.88350 185 LEU A CA 1
ATOM 1333 C C . LEU A 1 185 ? 28.69823 7.23666 20.42791 1.000 22.00440 185 LEU A C 1
ATOM 1334 O O . LEU A 1 185 ? 27.67084 7.84279 20.09462 1.000 21.24514 185 LEU A O 1
ATOM 1339 N N . PRO A 1 186 ? 29.79626 7.88306 20.81560 1.000 23.46719 186 PRO A N 1
ATOM 1340 C CA . PRO A 1 186 ? 29.83978 9.34706 20.75918 1.000 25.20373 186 PRO A CA 1
ATOM 1341 C C . PRO A 1 186 ? 29.74509 9.83433 19.32202 1.000 25.86165 186 PRO A C 1
ATOM 1342 O O . PRO A 1 186 ? 30.12375 9.13466 18.37985 1.000 24.14808 186 PRO A O 1
ATOM 1346 N N . PHE A 1 187 ? 29.22037 11.05248 19.16420 1.000 25.16054 187 PHE A N 1
ATOM 1347 C CA . PHE A 1 187 ? 29.02056 11.60969 17.82951 1.000 26.08008 187 PHE A CA 1
ATOM 1348 C C . PHE A 1 187 ? 30.33322 11.69596 17.06033 1.000 24.72265 187 PHE A C 1
ATOM 1349 O O . PHE A 1 187 ? 30.35929 11.50186 15.83903 1.000 24.24046 187 PHE A O 1
ATOM 1357 N N . LYS A 1 188 ? 31.43402 11.98587 17.75862 1.000 25.61354 188 LYS A N 1
ATOM 1358 C CA . LYS A 1 188 ? 32.72863 12.08764 17.09277 1.000 25.65444 188 LYS A CA 1
ATOM 1359 C C . LYS A 1 188 ? 33.15242 10.74799 16.50198 1.000 23.77597 188 LYS A C 1
ATOM 1360 O O . LYS A 1 188 ? 33.74752 10.69904 15.41909 1.000 24.32117 188 LYS A O 1
ATOM 1366 N N . ALA A 1 189 ? 32.85515 9.64871 17.20049 1.000 22.84465 189 ALA A N 1
ATOM 1367 C CA . ALA A 1 189 ? 33.21499 8.32784 16.69361 1.000 23.73546 189 ALA A CA 1
ATOM 1368 C C . ALA A 1 189 ? 32.42768 7.98213 15.43569 1.000 23.34437 189 ALA A C 1
ATOM 1369 O O . ALA A 1 189 ? 32.97594 7.39491 14.49537 1.000 23.83034 189 ALA A O 1
ATOM 1371 N N . VAL A 1 190 ? 31.13986 8.33036 15.40299 1.000 24.24507 190 VAL A N 1
ATOM 1372 C CA . VAL A 1 190 ? 30.33466 8.08455 14.21086 1.000 22.37680 190 VAL A CA 1
ATOM 1373 C C . VAL A 1 190 ? 30.81576 8.95291 13.05530 1.000 23.76494 190 VAL A C 1
ATOM 1374 O O . VAL A 1 190 ? 30.90996 8.49246 11.91097 1.000 21.97262 190 VAL A O 1
ATOM 1378 N N . LEU A 1 191 ? 31.13333 10.21917 13.33620 1.000 23.17665 191 LEU A N 1
ATOM 1379 C CA . LEU A 1 191 ? 31.62293 11.11464 12.29300 1.000 24.82424 191 LEU A CA 1
ATOM 1380 C C . LEU A 1 191 ? 32.96260 10.64259 11.74049 1.000 26.33638 191 LEU A C 1
ATOM 1381 O O . LEU A 1 191 ? 33.19910 10.70500 10.52811 1.000 25.79368 191 LEU A O 1
ATOM 1386 N N . ASP A 1 192 ? 33.85339 10.16689 12.61473 1.000 24.16078 192 ASP A N 1
ATOM 1387 C CA . ASP A 1 192 ? 35.15663 9.69383 12.15752 1.000 24.93731 192 ASP A CA 1
ATOM 1388 C C . ASP A 1 192 ? 35.02873 8.41930 11.33160 1.000 25.14657 192 ASP A C 1
ATOM 1389 O O . ASP A 1 192 ? 35.78467 8.21690 10.37390 1.000 25.45132 192 ASP A O 1
ATOM 1394 N N . HIS A 1 193 ? 34.08563 7.54431 11.69144 1.000 24.52281 193 HIS A N 1
ATOM 1395 C CA . HIS A 1 193 ? 33.85807 6.33768 10.90214 1.000 25.76029 193 HIS A CA 1
ATOM 1396 C C . HIS A 1 193 ? 33.42084 6.68613 9.48527 1.000 25.62853 193 HIS A C 1
ATOM 1397 O O . HIS A 1 193 ? 33.88085 6.07300 8.51474 1.000 26.04686 193 HIS A O 1
ATOM 1404 N N . LEU A 1 194 ? 32.53361 7.67351 9.34782 1.000 23.83566 194 LEU A N 1
ATOM 1405 C CA . LEU A 1 194 ? 32.06465 8.07304 8.02614 1.000 25.41614 194 LEU A CA 1
ATOM 1406 C C . LEU A 1 194 ? 33.13873 8.82746 7.25359 1.000 28.32077 194 LEU A C 1
ATOM 1407 O O . LEU A 1 194 ? 33.18817 8.74125 6.02132 1.000 28.90872 194 LEU A O 1
ATOM 1412 N N . SER A 1 195 ? 34.00257 9.56819 7.95285 1.000 26.65195 195 SER A N 1
ATOM 1413 C CA . SER A 1 195 ? 35.07536 10.28826 7.27470 1.000 28.94695 195 SER A CA 1
ATOM 1414 C C . SER A 1 195 ? 36.11821 9.33743 6.70190 1.000 29.59756 195 SER A C 1
ATOM 1415 O O . SER A 1 195 ? 36.76159 9.66057 5.69682 1.000 30.63066 195 SER A O 1
ATOM 1418 N N . SER A 1 196 ? 36.30082 8.16748 7.31976 1.000 26.18992 196 SER A N 1
ATOM 1419 C CA . SER A 1 196 ? 37.24023 7.18611 6.79003 1.000 27.79021 196 SER A CA 1
ATOM 1420 C C . SER A 1 196 ? 36.78021 6.60530 5.46055 1.000 29.64383 196 SER A C 1
ATOM 1421 O O . SER A 1 196 ? 37.58485 5.98428 4.75788 1.000 30.98560 196 SER A O 1
ATOM 1424 N N . LEU A 1 197 ? 35.51109 6.79055 5.10277 1.000 30.90778 197 LEU A N 1
ATOM 1425 C CA . LEU A 1 197 ? 34.96712 6.30051 3.84348 1.000 30.76802 197 LEU A CA 1
ATOM 1426 C C . LEU A 1 197 ? 34.86973 7.38357 2.77785 1.000 31.53067 197 LEU A C 1
ATOM 1427 O O . LEU A 1 197 ? 35.10001 7.10497 1.59739 1.000 33.38617 197 LEU A O 1
ATOM 1432 N N . THR A 1 198 ? 34.53327 8.61436 3.16539 1.000 32.64071 198 THR A N 1
ATOM 1433 C CA . THR A 1 198 ? 34.38133 9.70598 2.21031 1.000 34.42533 198 THR A CA 1
ATOM 1434 C C . THR A 1 198 ? 35.69152 10.43047 1.93150 1.000 36.72042 198 THR A C 1
ATOM 1435 O O . THR A 1 198 ? 35.95117 10.82108 0.78808 1.000 37.88012 198 THR A O 1
ATOM 1439 N N . GLY A 1 199 ? 36.52292 10.61701 2.95427 1.000 37.63408 199 GLY A N 1
ATOM 1440 C CA . GLY A 1 199 ? 37.68585 11.46883 2.84251 1.000 38.51193 199 GLY A CA 1
ATOM 1441 C C . GLY A 1 199 ? 37.39141 12.94972 2.93074 1.000 41.89635 199 GLY A C 1
ATOM 1442 O O . GLY A 1 199 ? 38.32791 13.75614 2.86207 1.000 44.88684 199 GLY A O 1
ATOM 1443 N N . ILE A 1 200 ? 36.12179 13.33311 3.07772 1.000 41.34545 200 ILE A N 1
ATOM 1444 C CA . ILE A 1 200 ? 35.75735 14.73946 3.18472 1.000 45.93105 200 ILE A CA 1
ATOM 1445 C C . ILE A 1 200 ? 36.12410 15.26312 4.56699 1.000 50.52393 200 ILE A C 1
ATOM 1446 O O . ILE A 1 200 ? 36.03268 14.54409 5.57184 1.000 48.01590 200 ILE A O 1
ATOM 1451 N N . THR A 1 201 ? 36.54551 16.52523 4.62289 1.000 56.83302 201 THR A N 1
ATOM 1452 C CA . THR A 1 201 ? 36.92456 17.18658 5.87136 1.000 58.06875 201 THR A CA 1
ATOM 1453 C C . THR A 1 201 ? 35.79681 18.13939 6.25654 1.000 57.35865 201 THR A C 1
ATOM 1454 O O . THR A 1 201 ? 35.80198 19.31659 5.89492 1.000 59.64873 201 THR A O 1
ATOM 1458 N N . THR A 1 202 ? 34.81770 17.62174 6.99556 1.000 54.29456 202 THR A N 1
ATOM 1459 C CA . THR A 1 202 ? 33.70207 18.43787 7.44983 1.000 53.20321 202 THR A CA 1
ATOM 1460 C C . THR A 1 202 ? 33.10710 17.83182 8.71189 1.000 48.50184 202 THR A C 1
ATOM 1461 O O . THR A 1 202 ? 33.14881 16.61553 8.91736 1.000 48.51068 202 THR A O 1
ATOM 1465 N N . SER A 1 203 ? 32.56234 18.70078 9.56134 1.000 47.81919 203 SER A N 1
ATOM 1466 C CA . SER A 1 203 ? 31.83977 18.27477 10.75059 1.000 45.39004 203 SER A CA 1
ATOM 1467 C C . SER A 1 203 ? 30.36665 18.01291 10.47384 1.000 43.97192 203 SER A C 1
ATOM 1468 O O . SER A 1 203 ? 29.65260 17.55577 11.37286 1.000 42.07459 203 SER A O 1
ATOM 1471 N N . ASP A 1 204 ? 29.90163 18.29408 9.25882 1.000 43.48516 204 ASP A N 1
ATOM 1472 C CA . ASP A 1 204 ? 28.52156 18.03296 8.86559 1.000 40.91589 204 ASP A CA 1
ATOM 1473 C C . ASP A 1 204 ? 28.35544 16.54035 8.60832 1.000 37.40969 204 ASP A C 1
ATOM 1474 O O . ASP A 1 204 ? 28.84254 16.01815 7.60021 1.000 36.41797 204 ASP A O 1
ATOM 1479 N N . ILE A 1 205 ? 27.66436 15.85102 9.51914 1.000 34.68719 205 ILE A N 1
ATOM 1480 C CA . ILE A 1 205 ? 27.45772 14.41732 9.34935 1.000 33.40150 205 ILE A CA 1
ATOM 1481 C C . ILE A 1 205 ? 26.49730 14.14684 8.19740 1.000 32.11083 205 ILE A C 1
ATOM 1482 O O . ILE A 1 205 ? 26.54683 13.07814 7.57569 1.000 29.75381 205 ILE A O 1
ATOM 1487 N N . GLY A 1 206 ? 25.61951 15.10363 7.88459 1.000 33.81600 206 GLY A N 1
ATOM 1488 C CA . GLY A 1 206 ? 24.71981 14.93409 6.75764 1.000 33.28883 206 GLY A CA 1
ATOM 1489 C C . GLY A 1 206 ? 25.43551 14.91594 5.42379 1.000 32.49054 206 GLY A C 1
ATOM 1490 O O . GLY A 1 206 ? 24.98369 14.25676 4.48254 1.000 30.83159 206 GLY A O 1
ATOM 1491 N N . THR A 1 207 ? 26.55475 15.63637 5.32054 1.000 34.49499 207 THR A N 1
ATOM 1492 C CA . THR A 1 207 ? 27.33240 15.62224 4.08665 1.000 33.61712 207 THR A CA 1
ATOM 1493 C C . THR A 1 207 ? 27.91116 14.23850 3.82051 1.000 31.87954 207 THR A C 1
ATOM 1494 O O . THR A 1 207 ? 27.88899 13.75693 2.68219 1.000 32.19036 207 THR A O 1
ATOM 1498 N N . HIS A 1 208 ? 28.43032 13.58169 4.86116 1.000 31.49781 208 HIS A N 1
ATOM 1499 C CA . HIS A 1 208 ? 28.96880 12.23509 4.69525 1.000 30.97688 208 HIS A CA 1
ATOM 1500 C C . HIS A 1 208 ? 27.87565 11.23492 4.33770 1.000 28.93354 208 HIS A C 1
ATOM 1501 O O . HIS A 1 208 ? 28.07141 10.37933 3.46654 1.000 30.02373 208 HIS A O 1
ATOM 1508 N N . LEU A 1 209 ? 26.71891 11.32456 4.99974 1.000 29.30019 209 LEU A N 1
ATOM 1509 C CA . LEU A 1 209 ? 25.66653 10.33511 4.78572 1.000 27.86829 209 LEU A CA 1
ATOM 1510 C C . LEU A 1 209 ? 25.04353 10.46882 3.40142 1.000 28.98513 209 LEU A C 1
ATOM 1511 O O . LEU A 1 209 ? 24.78248 9.45985 2.73564 1.000 28.35029 209 LEU A O 1
ATOM 1516 N N . LEU A 1 210 ? 24.79037 11.70082 2.95212 1.000 27.14983 210 LEU A N 1
ATOM 1517 C CA . LEU A 1 210 ? 24.35606 11.89888 1.57279 1.000 29.12237 210 LEU A CA 1
ATOM 1518 C C . LEU A 1 210 ? 25.41411 11.41554 0.59549 1.000 29.74393 210 LEU A C 1
ATOM 1519 O O . LEU A 1 210 ? 25.09259 10.85183 -0.45750 1.000 28.88181 210 LEU A O 1
ATOM 1524 N N . GLU A 1 211 ? 26.68508 11.63534 0.92965 1.000 31.79701 211 GLU A N 1
ATOM 1525 C CA . GLU A 1 211 ? 27.76797 11.23815 0.04194 1.000 33.29170 211 GLU A CA 1
ATOM 1526 C C . GLU A 1 211 ? 27.83653 9.72323 -0.11317 1.000 32.06784 211 GLU A C 1
ATOM 1527 O O . GLU A 1 211 ? 28.00870 9.21423 -1.22703 1.000 34.91001 211 GLU A O 1
ATOM 1533 N N . LEU A 1 212 ? 27.69982 8.98705 0.99129 1.000 30.60013 212 LEU A N 1
ATOM 1534 C CA . LEU A 1 212 ? 27.89029 7.54141 0.95914 1.000 28.75246 212 LEU A CA 1
ATOM 1535 C C . LEU A 1 212 ? 26.64881 6.78986 0.50017 1.000 28.62526 212 LEU A C 1
ATOM 1536 O O . LEU A 1 212 ? 26.77135 5.75067 -0.15752 1.000 29.51483 212 LEU A O 1
ATOM 1541 N N . PHE A 1 213 ? 25.45558 7.28538 0.82895 1.000 26.46001 213 PHE A N 1
ATOM 1542 C CA . PHE A 1 213 ? 24.23863 6.51035 0.64619 1.000 24.58269 213 PHE A CA 1
ATOM 1543 C C . PHE A 1 213 ? 23.18799 7.17753 -0.22975 1.000 25.54243 213 PHE A C 1
ATOM 1544 O O . PHE A 1 213 ? 22.28586 6.48082 -0.70696 1.000 26.43375 213 PHE A O 1
ATOM 1552 N N . GLY A 1 214 ? 23.27706 8.48288 -0.45803 1.000 28.33237 214 GLY A N 1
ATOM 1553 C CA . GLY A 1 214 ? 22.37726 9.14737 -1.39070 1.000 29.07429 214 GLY A CA 1
ATOM 1554 C C . GLY A 1 214 ? 20.92729 9.05752 -0.95172 1.000 27.27501 214 GLY A C 1
ATOM 1555 O O . GLY A 1 214 ? 20.56387 9.47263 0.15555 1.000 27.57866 214 GLY A O 1
ATOM 1556 N N . ARG A 1 215 ? 20.07504 8.51250 -1.82703 1.000 27.43182 215 ARG A N 1
ATOM 1557 C CA . ARG A 1 215 ? 18.65765 8.37985 -1.50298 1.000 27.53181 215 ARG A CA 1
ATOM 1558 C C . ARG A 1 215 ? 18.42148 7.45948 -0.31245 1.000 26.99844 215 ARG A C 1
ATOM 1559 O O . ARG A 1 215 ? 17.36840 7.55241 0.32741 1.000 26.21108 215 ARG A O 1
ATOM 1567 N N . ASP A 1 216 ? 19.36461 6.56765 -0.00859 1.000 24.46261 216 ASP A N 1
ATOM 1568 C CA . ASP A 1 216 ? 19.22486 5.66580 1.12719 1.000 24.46697 216 ASP A CA 1
ATOM 1569 C C . ASP A 1 216 ? 19.59175 6.32474 2.45034 1.000 23.59875 216 ASP A C 1
ATOM 1570 O O . ASP A 1 216 ? 19.47045 5.68183 3.49821 1.000 21.76539 216 ASP A O 1
ATOM 1575 N N . ALA A 1 217 ? 20.03200 7.58029 2.42993 1.000 24.40368 217 ALA A N 1
ATOM 1576 C CA . ALA A 1 217 ? 20.31428 8.30057 3.65922 1.000 25.58619 217 ALA A CA 1
ATOM 1577 C C . ALA A 1 217 ? 19.00861 8.66349 4.36619 1.000 26.82874 217 ALA A C 1
ATOM 1578 O O . ALA A 1 217 ? 17.91614 8.57548 3.79957 1.000 27.45122 217 ALA A O 1
ATOM 1580 N N . GLY A 1 218 ? 19.13365 9.07168 5.62751 1.000 25.29659 218 GLY A N 1
ATOM 1581 C CA . GLY A 1 218 ? 17.96676 9.40499 6.41639 1.000 26.50364 218 GLY A CA 1
ATOM 1582 C C . GLY A 1 218 ? 17.23681 10.63158 5.90148 1.000 28.89049 218 GLY A C 1
ATOM 1583 O O . GLY A 1 218 ? 17.75979 11.43125 5.12301 1.000 28.56564 218 GLY A O 1
ATOM 1584 N N . LEU A 1 219 ? 15.98665 10.76900 6.35487 1.000 27.69870 219 LEU A N 1
ATOM 1585 C CA . LEU A 1 219 ? 15.16887 11.91644 5.96713 1.000 29.27988 219 LEU A CA 1
ATOM 1586 C C . LEU A 1 219 ? 15.82384 13.22836 6.37385 1.000 31.66049 219 LEU A C 1
ATOM 1587 O O . LEU A 1 219 ? 15.72509 14.22967 5.65368 1.000 29.97230 219 LEU A O 1
ATOM 1592 N N . LYS A 1 220 ? 16.48081 13.24246 7.52983 1.000 29.21415 220 LYS A N 1
ATOM 1593 C CA . LYS A 1 220 ? 17.07410 14.46769 8.04659 1.000 30.97097 220 LYS A CA 1
ATOM 1594 C C . LYS A 1 220 ? 18.15700 15.02005 7.12642 1.000 32.25817 220 LYS A C 1
ATOM 1595 O O . LYS A 1 220 ? 18.35272 16.23974 7.05963 1.000 33.31572 220 LYS A O 1
ATOM 1601 N N . PHE A 1 221 ? 18.85256 14.15247 6.39956 1.000 32.62024 221 PHE A N 1
ATOM 1602 C CA . PHE A 1 221 ? 20.02289 14.57751 5.64239 1.000 32.40982 221 PHE A CA 1
ATOM 1603 C C . PHE A 1 221 ? 19.75734 14.77994 4.15927 1.000 33.31246 221 PHE A C 1
ATOM 1604 O O . PHE A 1 221 ? 20.43812 15.59757 3.53265 1.000 34.69127 221 PHE A O 1
ATOM 1612 N N . ARG A 1 222 ? 18.76738 14.09582 3.58596 1.000 31.02205 222 ARG A N 1
ATOM 1613 C CA . ARG A 1 222 ? 18.49226 14.21951 2.15870 1.000 32.61784 222 ARG A CA 1
ATOM 1614 C C . ARG A 1 222 ? 17.43546 15.26455 1.82806 1.000 31.70158 222 ARG A C 1
ATOM 1615 O O . ARG A 1 222 ? 17.37215 15.71677 0.67866 1.000 32.85486 222 ARG A O 1
ATOM 1623 N N . LEU A 1 223 ? 16.61224 15.65759 2.79422 1.000 33.34060 223 LEU A N 1
ATOM 1624 C CA . LEU A 1 223 ? 15.55880 16.59903 2.43855 1.000 34.15265 223 LEU A CA 1
ATOM 1625 C C . LEU A 1 223 ? 16.01561 18.03452 2.67700 1.000 37.04135 223 LEU A C 1
ATOM 1626 O O . LEU A 1 223 ? 16.66033 18.32134 3.69023 1.000 36.86485 223 LEU A O 1
ATOM 1631 N N . PRO A 1 224 ? 15.70014 18.93811 1.75033 1.000 36.27741 224 PRO A N 1
ATOM 1632 C CA . PRO A 1 224 ? 15.89202 20.36591 2.01830 1.000 38.07900 224 PRO A CA 1
ATOM 1633 C C . PRO A 1 224 ? 15.06373 20.81446 3.21305 1.000 37.64533 224 PRO A C 1
ATOM 1634 O O . PRO A 1 224 ? 14.07941 20.17862 3.59775 1.000 37.62671 224 PRO A O 1
ATOM 1638 N N . ALA A 1 225 ? 15.48760 21.93308 3.80706 1.000 42.01780 225 ALA A N 1
ATOM 1639 C CA . ALA A 1 225 ? 14.84960 22.42095 5.02667 1.000 41.31336 225 ALA A CA 1
ATOM 1640 C C . ALA A 1 225 ? 13.36670 22.69196 4.80655 1.000 44.65444 225 ALA A C 1
ATOM 1641 O O . ALA A 1 225 ? 12.54559 22.46189 5.70241 1.000 44.62892 225 ALA A O 1
ATOM 1643 N N . MET A 1 226 ? 13.00502 23.18030 3.61767 1.000 49.74796 226 MET A N 1
ATOM 1644 C CA . MET A 1 226 ? 11.60688 23.48708 3.33591 1.000 51.72580 226 MET A CA 1
ATOM 1645 C C . MET A 1 226 ? 10.77039 22.22075 3.23161 1.000 51.21217 226 MET A C 1
ATOM 1646 O O . MET A 1 226 ? 9.64079 22.17063 3.73249 1.000 51.22712 226 MET A O 1
ATOM 1651 N N . ASP A 1 227 ? 11.31143 21.18712 2.58586 1.000 44.36135 227 ASP A N 1
ATOM 1652 C CA . ASP A 1 227 ? 10.58262 19.93198 2.44822 1.000 42.81576 227 ASP A CA 1
ATOM 1653 C C . ASP A 1 227 ? 10.44005 19.21797 3.78557 1.000 40.39233 227 ASP A C 1
ATOM 1654 O O . ASP A 1 227 ? 9.41031 18.58640 4.05024 1.000 37.96838 227 ASP A O 1
ATOM 1659 N N . LEU A 1 228 ? 11.46084 19.30415 4.64183 1.000 40.83550 228 LEU A N 1
ATOM 1660 C CA . LEU A 1 228 ? 11.36608 18.67323 5.95350 1.000 39.23456 228 LEU A CA 1
ATOM 1661 C C . LEU A 1 228 ? 10.32549 19.36055 6.82877 1.000 40.71806 228 LEU A C 1
ATOM 1662 O O . LEU A 1 228 ? 9.53255 18.68720 7.49658 1.000 39.57744 228 LEU A O 1
ATOM 1667 N N . MET A 1 229 ? 10.30981 20.69687 6.84113 1.000 38.13273 229 MET A N 1
ATOM 1668 C CA . MET A 1 229 ? 9.30142 21.41335 7.61742 1.000 41.12494 229 MET A CA 1
ATOM 1669 C C . MET A 1 229 ? 7.89754 21.05391 7.14945 1.000 41.12517 229 MET A C 1
ATOM 1670 O O . MET A 1 229 ? 7.01394 20.76262 7.96379 1.000 40.24197 229 MET A O 1
ATOM 1675 N N . ASP A 1 230 ? 7.67344 21.07768 5.83246 1.000 45.40801 230 ASP A N 1
ATOM 1676 C CA . ASP A 1 230 ? 6.37414 20.68749 5.29555 1.000 44.58393 230 ASP A CA 1
ATOM 1677 C C . ASP A 1 230 ? 6.03285 19.25262 5.67229 1.000 43.52443 230 ASP A C 1
ATOM 1678 O O . ASP A 1 230 ? 4.88513 18.95149 6.01690 1.000 43.93628 230 ASP A O 1
ATOM 1683 N N . LEU A 1 231 ? 7.01940 18.35442 5.62498 1.000 39.24086 231 LEU A N 1
ATOM 1684 C CA . LEU A 1 231 ? 6.76715 16.96907 6.00646 1.000 38.12141 231 LEU A CA 1
ATOM 1685 C C . LEU A 1 231 ? 6.42917 16.85957 7.48844 1.000 38.46107 231 LEU A C 1
ATOM 1686 O O . LEU A 1 231 ? 5.53889 16.09138 7.87132 1.000 37.53691 231 LEU A O 1
ATOM 1691 N N . LEU A 1 232 ? 7.12467 17.62212 8.33778 1.000 35.61306 232 LEU A N 1
ATOM 1692 C CA . LEU A 1 232 ? 6.83603 17.57763 9.76743 1.000 34.61007 232 LEU A CA 1
ATOM 1693 C C . LEU A 1 232 ? 5.45328 18.13717 10.07665 1.000 35.08968 232 LEU A C 1
ATOM 1694 O O . LEU A 1 232 ? 4.81495 17.70855 11.04475 1.000 33.72553 232 LEU A O 1
ATOM 1699 N N . GLU A 1 233 ? 4.97600 19.08953 9.27127 1.000 35.04190 233 GLU A N 1
ATOM 1700 C CA . GLU A 1 233 ? 3.64617 19.64810 9.49327 1.000 37.62408 233 GLU A CA 1
ATOM 1701 C C . GLU A 1 233 ? 2.55225 18.66101 9.10320 1.000 33.40720 233 GLU A C 1
ATOM 1702 O O . GLU A 1 233 ? 1.50208 18.60361 9.75342 1.000 34.55563 233 GLU A O 1
ATOM 1708 N N . THR A 1 234 ? 2.77662 17.87609 8.04550 1.000 34.69864 234 THR A N 1
ATOM 1709 C CA . THR A 1 234 ? 1.79704 16.86315 7.66236 1.000 35.04940 234 THR A CA 1
ATOM 1710 C C . THR A 1 234 ? 1.73289 15.73406 8.68215 1.000 33.33746 234 THR A C 1
ATOM 1711 O O . THR A 1 234 ? 0.65237 15.19839 8.95503 1.000 34.25517 234 THR A O 1
ATOM 1715 N N . MET A 1 235 ? 2.87670 15.35802 9.25748 1.000 33.53686 235 MET A N 1
ATOM 1716 C CA . MET A 1 235 ? 2.86944 14.32171 10.28400 1.000 32.42673 235 MET A CA 1
ATOM 1717 C C . MET A 1 235 ? 2.22832 14.82409 11.57049 1.000 31.61805 235 MET A C 1
ATOM 1718 O O . MET A 1 235 ? 1.46738 14.09359 12.21488 1.000 32.63479 235 MET A O 1
ATOM 1723 N N . THR A 1 236 ? 2.52562 16.06552 11.96268 1.000 33.58090 236 THR A N 1
ATOM 1724 C CA . THR A 1 236 ? 1.87384 16.64339 13.13368 1.000 34.11032 236 THR A CA 1
ATOM 1725 C C . THR A 1 236 ? 0.36091 16.68008 12.95432 1.000 34.92276 236 THR A C 1
ATOM 1726 O O . THR A 1 236 ? -0.39179 16.44572 13.90694 1.000 35.79820 236 THR A O 1
ATOM 1730 N N . ALA A 1 237 ? -0.10215 16.95819 11.73305 1.000 36.48511 237 ALA A N 1
ATOM 1731 C CA . ALA A 1 237 ? -1.53713 16.97736 11.46894 1.000 37.10571 237 ALA A CA 1
ATOM 1732 C C . ALA A 1 237 ? -2.14161 15.58115 11.56196 1.000 37.85680 237 ALA A C 1
ATOM 1733 O O . ALA A 1 237 ? -3.21572 15.40322 12.14829 1.000 39.94825 237 ALA A O 1
ATOM 1735 N N . ARG A 1 238 ? -1.47234 14.57819 10.98650 1.000 34.35929 238 ARG A N 1
ATOM 1736 C CA . ARG A 1 238 ? -2.01667 13.22421 11.01385 1.000 34.56981 238 ARG A CA 1
ATOM 1737 C C . ARG A 1 238 ? -1.97699 12.62868 12.41568 1.000 34.49629 238 ARG A C 1
ATOM 1738 O O . ARG A 1 238 ? -2.87951 11.87108 12.79054 1.000 35.29188 238 ARG A O 1
ATOM 1746 N N . GLU A 1 239 ? -0.94952 12.95907 13.20227 1.000 36.23148 239 GLU A N 1
ATOM 1747 C CA . GLU A 1 239 ? -0.83192 12.44456 14.56187 1.000 35.71386 239 GLU A CA 1
ATOM 1748 C C . GLU A 1 239 ? -1.93296 12.94832 15.48477 1.000 38.04338 239 GLU A C 1
ATOM 1749 O O . GLU A 1 239 ? -2.09206 12.40355 16.58258 1.000 38.73185 239 GLU A O 1
ATOM 1755 N N . LYS A 1 240 ? -2.69378 13.96342 15.07059 1.000 41.49169 240 LYS A N 1
ATOM 1756 C CA . LYS A 1 240 ? -3.83502 14.40954 15.85814 1.000 42.50861 240 LYS A CA 1
ATOM 1757 C C . LYS A 1 240 ? -4.96892 13.39394 15.85825 1.000 43.64074 240 LYS A C 1
ATOM 1758 O O . LYS A 1 240 ? -5.77553 13.38436 16.79386 1.000 43.87024 240 LYS A O 1
ATOM 1764 N N . HIS A 1 241 ? -5.04690 12.54447 14.83585 1.000 40.60314 241 HIS A N 1
ATOM 1765 C CA . HIS A 1 241 ? -6.11806 11.56746 14.69545 1.000 40.60845 241 HIS A CA 1
ATOM 1766 C C . HIS A 1 241 ? -5.64918 10.11985 14.69376 1.000 37.46804 241 HIS A C 1
ATOM 1767 O O . HIS A 1 241 ? -6.41689 9.24359 15.09558 1.000 37.78175 241 HIS A O 1
ATOM 1774 N N . VAL A 1 242 ? -4.42392 9.84174 14.25212 1.000 37.90732 242 VAL A N 1
ATOM 1775 C CA . VAL A 1 242 ? -3.90313 8.48249 14.15011 1.000 34.51689 242 VAL A CA 1
ATOM 1776 C C . VAL A 1 242 ? -2.60335 8.40744 14.93866 1.000 33.01858 242 VAL A C 1
ATOM 1777 O O . VAL A 1 242 ? -1.73412 9.27514 14.79686 1.000 34.87551 242 VAL A O 1
ATOM 1781 N N . ASP A 1 243 ? -2.47249 7.36703 15.76581 1.000 26.26295 243 ASP A N 1
ATOM 1782 C CA . ASP A 1 243 ? -1.27335 7.16649 16.58461 1.000 26.53424 243 ASP A CA 1
ATOM 1783 C C . ASP A 1 243 ? -1.06100 5.65804 16.74032 1.000 26.33047 243 ASP A C 1
ATOM 1784 O O . ASP A 1 243 ? -1.63359 5.02750 17.63173 1.000 26.63603 243 ASP A O 1
ATOM 1789 N N . SER A 1 244 ? -0.22817 5.09406 15.86610 1.000 24.94694 244 SER A N 1
ATOM 1790 C CA . SER A 1 244 ? -0.01401 3.65451 15.80941 1.000 24.68578 244 SER A CA 1
ATOM 1791 C C . SER A 1 244 ? 1.35178 3.21856 16.32532 1.000 23.97580 244 SER A C 1
ATOM 1792 O O . SER A 1 244 ? 1.64322 2.01769 16.31724 1.000 23.85451 244 SER A O 1
ATOM 1795 N N . GLY A 1 245 ? 2.19229 4.14730 16.77535 1.000 23.94679 245 GLY A N 1
ATOM 1796 C CA . GLY A 1 245 ? 3.54389 3.81029 17.19315 1.000 23.12545 245 GLY A CA 1
ATOM 1797 C C . GLY A 1 245 ? 3.64455 3.51072 18.68118 1.000 22.56889 245 GLY A C 1
ATOM 1798 O O . GLY A 1 245 ? 3.04235 4.18995 19.51050 1.000 22.99023 245 GLY A O 1
ATOM 1799 N N . ILE A 1 246 ? 4.42083 2.47712 19.00423 1.000 19.35602 246 ILE A N 1
ATOM 1800 C CA . ILE A 1 246 ? 4.69435 2.07729 20.38132 1.000 19.16060 246 ILE A CA 1
ATOM 1801 C C . ILE A 1 246 ? 6.19054 1.82323 20.50047 1.000 19.60228 246 ILE A C 1
ATOM 1802 O O . ILE A 1 246 ? 6.71789 0.90352 19.86329 1.000 19.85624 246 ILE A O 1
ATOM 1807 N N . LEU A 1 247 ? 6.87145 2.62728 21.31239 1.000 18.88901 247 LEU A N 1
ATOM 1808 C CA . LEU A 1 247 ? 8.30965 2.50499 21.51279 1.000 18.55318 247 LEU A CA 1
ATOM 1809 C C . LEU A 1 247 ? 8.60536 2.10344 22.95021 1.000 18.58847 247 LEU A C 1
ATOM 1810 O O . LEU A 1 247 ? 8.16567 2.77363 23.89062 1.000 19.01961 247 LEU A O 1
ATOM 1815 N N . MET A 1 248 ? 9.34681 1.01233 23.11256 1.000 18.17355 248 MET A N 1
ATOM 1816 C CA . MET A 1 248 ? 9.88577 0.59290 24.40316 1.000 19.07001 248 MET A CA 1
ATOM 1817 C C . MET A 1 248 ? 11.40295 0.71571 24.31290 1.000 17.89891 248 MET A C 1
ATOM 1818 O O . MET A 1 248 ? 12.07217 -0.15166 23.74382 1.000 17.47837 248 MET A O 1
ATOM 1823 N N . SER A 1 249 ? 11.94015 1.79935 24.86391 1.000 18.16743 249 SER A N 1
ATOM 1824 C CA . SER A 1 249 ? 13.36738 2.06961 24.79289 1.000 17.97971 249 SER A CA 1
ATOM 1825 C C . SER A 1 249 ? 14.09327 1.43669 25.97248 1.000 18.37120 249 SER A C 1
ATOM 1826 O O . SER A 1 249 ? 13.52850 1.26098 27.05480 1.000 18.18863 249 SER A O 1
ATOM 1829 N N . GLY A 1 250 ? 15.36394 1.09265 25.74925 1.000 17.64269 250 GLY A N 1
ATOM 1830 C CA . GLY A 1 250 ? 16.17558 0.53193 26.81360 1.000 17.58702 250 GLY A CA 1
ATOM 1831 C C . GLY A 1 250 ? 16.66749 1.54119 27.82546 1.000 18.82459 250 GLY A C 1
ATOM 1832 O O . GLY A 1 250 ? 17.08929 1.15016 28.91872 1.000 18.06961 250 GLY A O 1
ATOM 1833 N N . CYS A 1 251 ? 16.62118 2.82657 27.49014 1.000 18.21205 251 CYS A N 1
ATOM 1834 C CA . CYS A 1 251 ? 17.10787 3.87515 28.37598 1.000 20.43888 251 CYS A CA 1
ATOM 1835 C C . CYS A 1 251 ? 16.47198 5.19366 27.95538 1.000 20.88377 251 CYS A C 1
ATOM 1836 O O . CYS A 1 251 ? 15.70877 5.25945 26.98731 1.000 18.86328 251 CYS A O 1
ATOM 1839 N N . GLN A 1 252 ? 16.79618 6.24902 28.69566 1.000 20.42404 252 GLN A N 1
ATOM 1840 C CA . GLN A 1 252 ? 16.31788 7.58047 28.36925 1.000 23.25542 252 GLN A CA 1
ATOM 1841 C C . GLN A 1 252 ? 17.10522 8.15281 27.19238 1.000 22.91943 252 GLN A C 1
ATOM 1842 O O . GLN A 1 252 ? 18.09281 7.57688 26.72746 1.000 22.41953 252 GLN A O 1
ATOM 1848 N N . ALA A 1 253 ? 16.64940 9.31022 26.70662 1.000 24.58570 253 ALA A N 1
ATOM 1849 C CA . ALA A 1 253 ? 17.32919 9.96287 25.59267 1.000 24.85507 253 ALA A CA 1
ATOM 1850 C C . ALA A 1 253 ? 18.74992 10.37073 25.95926 1.000 26.36781 253 ALA A C 1
ATOM 1851 O O . ALA A 1 253 ? 19.63030 10.39859 25.09169 1.000 25.35947 253 ALA A O 1
ATOM 1853 N N . ASP A 1 254 ? 18.99447 10.68579 27.23141 1.000 24.55254 254 ASP A N 1
ATOM 1854 C CA . ASP A 1 254 ? 20.30074 11.13128 27.69594 1.000 24.77579 254 ASP A CA 1
ATOM 1855 C C . ASP A 1 254 ? 21.08543 10.02562 28.39460 1.000 24.20220 254 ASP A C 1
ATOM 1856 O O . ASP A 1 254 ? 22.07262 10.31380 29.07964 1.000 25.42945 254 ASP A O 1
ATOM 1861 N N . GLU A 1 255 ? 20.67148 8.77436 28.23810 1.000 23.28820 255 GLU A N 1
ATOM 1862 C CA . GLU A 1 255 ? 21.32402 7.63831 28.87380 1.000 22.00843 255 GLU A CA 1
ATOM 1863 C C . GLU A 1 255 ? 21.86158 6.68432 27.81239 1.000 22.50351 255 GLU A C 1
ATOM 1864 O O . GLU A 1 255 ? 21.66988 6.87696 26.60926 1.000 21.60470 255 GLU A O 1
ATOM 1870 N N . THR A 1 256 ? 22.54337 5.64310 28.27985 1.000 20.80617 256 THR A N 1
ATOM 1871 C CA . THR A 1 256 ? 22.97936 4.54060 27.44078 1.000 19.02319 256 THR A CA 1
ATOM 1872 C C . THR A 1 256 ? 22.39198 3.24056 27.97321 1.000 18.84016 256 THR A C 1
ATOM 1873 O O . THR A 1 256 ? 21.91244 3.16874 29.10825 1.000 18.87051 256 THR A O 1
ATOM 1877 N N . SER A 1 257 ? 22.42627 2.21130 27.13439 1.000 17.64474 257 SER A N 1
ATOM 1878 C CA . SER A 1 257 ? 21.96009 0.88427 27.50106 1.000 17.27572 257 SER A CA 1
ATOM 1879 C C . SER A 1 257 ? 23.14825 -0.05901 27.62628 1.000 17.04840 257 SER A C 1
ATOM 1880 O O . SER A 1 257 ? 24.13105 0.05163 26.88814 1.000 18.14304 257 SER A O 1
ATOM 1883 N N . ALA A 1 258 ? 23.04657 -0.99318 28.56698 1.000 17.06294 258 ALA A N 1
ATOM 1884 C CA . ALA A 1 258 ? 24.17329 -1.83549 28.94165 1.000 18.15302 258 ALA A CA 1
ATOM 1885 C C . ALA A 1 258 ? 24.18785 -3.12393 28.12911 1.000 18.92289 258 ALA A C 1
ATOM 1886 O O . ALA A 1 258 ? 23.15839 -3.79266 27.98718 1.000 16.82313 258 ALA A O 1
ATOM 1888 N N . ASP A 1 259 ? 25.35858 -3.45803 27.59243 1.000 16.82036 259 ASP A N 1
ATOM 1889 C CA . ASP A 1 259 ? 25.62951 -4.76921 27.01934 1.000 17.76004 259 ASP A CA 1
ATOM 1890 C C . ASP A 1 259 ? 26.32383 -5.60244 28.08980 1.000 18.75792 259 ASP A C 1
ATOM 1891 O O . ASP A 1 259 ? 27.42367 -5.25512 28.53240 1.000 20.54104 259 ASP A O 1
ATOM 1896 N N . VAL A 1 260 ? 25.68367 -6.69131 28.50637 1.000 18.20336 260 VAL A N 1
ATOM 1897 C CA . VAL A 1 260 ? 26.09859 -7.44907 29.68288 1.000 21.39710 260 VAL A CA 1
ATOM 1898 C C . VAL A 1 260 ? 26.84000 -8.70292 29.24396 1.000 22.49668 260 VAL A C 1
ATOM 1899 O O . VAL A 1 260 ? 26.32126 -9.49454 28.44789 1.000 23.35114 260 VAL A O 1
ATOM 1903 N N . GLY A 1 261 ? 28.04441 -8.88867 29.76681 1.000 23.09318 261 GLY A N 1
ATOM 1904 C CA . GLY A 1 261 ? 28.80901 -10.09979 29.55292 1.000 24.68483 261 GLY A CA 1
ATOM 1905 C C . GLY A 1 261 ? 30.04252 -9.85905 28.70143 1.000 28.89517 261 GLY A C 1
ATOM 1906 O O . GLY A 1 261 ? 30.41070 -8.72639 28.37783 1.000 29.81545 261 GLY A O 1
ATOM 1907 N N . VAL A 1 262 ? 30.68708 -10.96670 28.33791 1.000 34.84554 262 VAL A N 1
ATOM 1908 C CA . VAL A 1 262 ? 31.89461 -10.93578 27.52090 1.000 34.64926 262 VAL A CA 1
ATOM 1909 C C . VAL A 1 262 ? 31.66708 -11.76482 26.26444 1.000 35.96104 262 VAL A C 1
ATOM 1910 O O . VAL A 1 262 ? 30.57728 -12.30938 26.05484 1.000 36.40194 262 VAL A O 1
ATOM 1914 N N . GLY A 1 263 ? 32.69214 -11.86752 25.42238 1.000 42.11513 263 GLY A N 1
ATOM 1915 C CA . GLY A 1 263 ? 32.57944 -12.61250 24.18388 1.000 41.63857 263 GLY A CA 1
ATOM 1916 C C . GLY A 1 263 ? 32.69833 -14.11119 24.36719 1.000 44.82327 263 GLY A C 1
ATOM 1917 O O . GLY A 1 263 ? 33.53999 -14.75567 23.73435 1.000 47.12316 263 GLY A O 1
ATOM 1918 N N . ASN A 1 264 ? 31.85927 -14.67898 25.23264 1.000 41.56004 264 ASN A N 1
ATOM 1919 C CA . ASN A 1 264 ? 31.83522 -16.11534 25.47413 1.000 42.56291 264 ASN A CA 1
ATOM 1920 C C . ASN A 1 264 ? 30.58176 -16.78239 24.92199 1.000 40.98139 264 ASN A C 1
ATOM 1921 O O . ASN A 1 264 ? 30.36304 -17.97265 25.17150 1.000 41.05325 264 ASN A O 1
ATOM 1926 N N . GLY A 1 265 ? 29.75478 -16.04775 24.18142 1.000 39.55991 265 GLY A N 1
ATOM 1927 C CA . GLY A 1 265 ? 28.56032 -16.60350 23.58526 1.000 37.01966 265 GLY A CA 1
ATOM 1928 C C . GLY A 1 265 ? 27.30037 -16.48223 24.41393 1.000 36.05371 265 GLY A C 1
ATOM 1929 O O . GLY A 1 265 ? 26.22341 -16.84918 23.92593 1.000 36.23264 265 GLY A O 1
ATOM 1930 N N . LYS A 1 266 ? 27.39123 -15.97845 25.64568 1.000 34.37942 266 LYS A N 1
ATOM 1931 C CA . LYS A 1 266 ? 26.22862 -15.85098 26.51662 1.000 32.55500 266 LYS A CA 1
ATOM 1932 C C . LYS A 1 266 ? 25.94097 -14.40607 26.90710 1.000 28.92211 266 LYS A C 1
ATOM 1933 O O . LYS A 1 266 ? 25.15585 -14.16966 27.83370 1.000 27.53789 266 LYS A O 1
ATOM 1939 N N . ALA A 1 267 ? 26.54733 -13.43676 26.22765 1.000 29.14138 267 ALA A N 1
ATOM 1940 C CA . ALA A 1 267 ? 26.26398 -12.03820 26.50402 1.000 25.61032 267 ALA A CA 1
ATOM 1941 C C . ALA A 1 267 ? 24.84158 -11.68344 26.07629 1.000 24.36767 267 ALA A C 1
ATOM 1942 O O . ALA A 1 267 ? 24.23315 -12.34370 25.22981 1.000 23.71601 267 ALA A O 1
ATOM 1944 N N . TYR A 1 268 ? 24.31118 -10.62179 26.67876 1.000 19.72329 268 TYR A N 1
ATOM 1945 C CA . TYR A 1 268 ? 22.94915 -10.19283 26.39443 1.000 19.58252 268 TYR A CA 1
ATOM 1946 C C . TYR A 1 268 ? 22.80906 -8.71382 26.72004 1.000 19.62229 268 TYR A C 1
ATOM 1947 O O . TYR A 1 268 ? 23.62663 -8.13572 27.44057 1.000 18.25209 268 TYR A O 1
ATOM 1956 N N . GLY A 1 269 ? 21.75413 -8.11019 26.17711 1.000 16.33968 269 GLY A N 1
ATOM 1957 C CA . GLY A 1 269 ? 21.40593 -6.75012 26.54960 1.000 16.69061 269 GLY A CA 1
ATOM 1958 C C . GLY A 1 269 ? 20.62992 -6.72999 27.85725 1.000 17.75546 269 GLY A C 1
ATOM 1959 O O . GLY A 1 269 ? 19.74855 -7.55534 28.09517 1.000 16.02147 269 GLY A O 1
ATOM 1960 N N . ALA A 1 270 ? 20.97966 -5.76982 28.71754 1.000 16.35731 270 ALA A N 1
ATOM 1961 C CA . ALA A 1 270 ? 20.33813 -5.68037 30.02600 1.000 17.36019 270 ALA A CA 1
ATOM 1962 C C . ALA A 1 270 ? 18.83393 -5.47623 29.89641 1.000 18.11845 270 ALA A C 1
ATOM 1963 O O . ALA A 1 270 ? 18.04953 -6.11946 30.60369 1.000 18.11454 270 ALA A O 1
ATOM 1965 N N . PHE A 1 271 ? 18.41101 -4.59201 28.99182 1.000 17.12017 271 PHE A N 1
ATOM 1966 C CA . PHE A 1 271 ? 16.98508 -4.32649 28.83219 1.000 17.22730 271 PHE A CA 1
ATOM 1967 C C . PHE A 1 271 ? 16.27121 -5.50744 28.18477 1.000 19.04261 271 PHE A C 1
ATOM 1968 O O . PHE A 1 271 ? 15.19053 -5.91051 28.63096 1.000 18.65287 271 PHE A O 1
ATOM 1976 N N . SER A 1 272 ? 16.85637 -6.07059 27.12342 1.000 18.46720 272 SER A N 1
ATOM 1977 C CA . SER A 1 272 ? 16.23593 -7.21448 26.46039 1.000 17.67041 272 SER A CA 1
ATOM 1978 C C . SER A 1 272 ? 16.09919 -8.39578 27.41213 1.000 19.87705 272 SER A C 1
ATOM 1979 O O . SER A 1 272 ? 15.08309 -9.10057 27.39725 1.000 18.34449 272 SER A O 1
ATOM 1982 N N . ASN A 1 273 ? 17.11174 -8.62471 28.25157 1.000 18.31162 273 ASN A N 1
ATOM 1983 C CA . ASN A 1 273 ? 17.03365 -9.70625 29.22792 1.000 21.43071 273 ASN A CA 1
ATOM 1984 C C . ASN A 1 273 ? 15.98397 -9.41526 30.29225 1.000 21.38855 273 ASN A C 1
ATOM 1985 O O . ASN A 1 273 ? 15.29320 -10.33008 30.75614 1.000 22.11344 273 ASN A O 1
ATOM 1990 N N . ALA A 1 274 ? 15.85152 -8.14832 30.69358 1.000 19.64241 274 ALA A N 1
ATOM 1991 C CA . ALA A 1 274 ? 14.82681 -7.78743 31.66708 1.000 21.46720 274 ALA A CA 1
ATOM 1992 C C . ALA A 1 274 ? 13.43257 -8.05289 31.11638 1.000 21.47428 274 ALA A C 1
ATOM 1993 O O . ALA A 1 274 ? 12.53660 -8.48116 31.85317 1.000 22.93648 274 ALA A O 1
ATOM 1995 N N . ILE A 1 275 ? 13.23074 -7.80232 29.82072 1.000 20.36383 275 ILE A N 1
ATOM 1996 C CA . ILE A 1 275 ? 11.95476 -8.12637 29.18923 1.000 20.98196 275 ILE A CA 1
ATOM 1997 C C . ILE A 1 275 ? 11.70688 -9.62850 29.23480 1.000 22.34939 275 ILE A C 1
ATOM 1998 O O . ILE A 1 275 ? 10.59535 -10.08130 29.53544 1.000 23.77610 275 ILE A O 1
ATOM 2003 N N . GLN A 1 276 ? 12.73977 -10.42449 28.94353 1.000 21.59989 276 GLN A N 1
ATOM 2004 C CA . GLN A 1 276 ? 12.58978 -11.87629 28.97053 1.000 23.52601 276 GLN A CA 1
ATOM 2005 C C . GLN A 1 276 ? 12.28172 -12.37898 30.37603 1.000 25.63557 276 GLN A C 1
ATOM 2006 O O . GLN A 1 276 ? 11.47947 -13.30413 30.54860 1.000 25.10798 276 GLN A O 1
ATOM 2012 N N . ARG A 1 277 ? 12.91218 -11.78587 31.39400 1.000 22.61615 277 ARG A N 1
ATOM 2013 C CA . ARG A 1 277 ? 12.64397 -12.20060 32.76829 1.000 24.06684 277 ARG A CA 1
ATOM 2014 C C . ARG A 1 277 ? 11.19897 -11.91778 33.15976 1.000 25.47867 277 ARG A C 1
ATOM 2015 O O . ARG A 1 277 ? 10.54827 -12.75112 33.80154 1.000 27.90043 277 ARG A O 1
ATOM 2023 N N . VAL A 1 278 ? 10.68333 -10.74202 32.79332 1.000 26.72037 278 VAL A N 1
ATOM 2024 C CA . VAL A 1 278 ? 9.30122 -10.40243 33.12189 1.000 27.46223 278 VAL A CA 1
ATOM 2025 C C . VAL A 1 278 ? 8.33989 -11.36040 32.42941 1.000 29.12672 278 VAL A C 1
ATOM 2026 O O . VAL A 1 278 ? 7.35446 -11.81403 33.02464 1.000 30.12873 278 VAL A O 1
ATOM 2030 N N . LEU A 1 279 ? 8.61498 -11.69170 31.16542 1.000 26.96878 279 LEU A N 1
ATOM 2031 C CA . LEU A 1 279 ? 7.73791 -12.59894 30.43171 1.000 29.30843 279 LEU A CA 1
ATOM 2032 C C . LEU A 1 279 ? 7.79461 -14.01154 31.00197 1.000 30.96141 279 LEU A C 1
ATOM 2033 O O . LEU A 1 279 ? 6.77627 -14.71218 31.03775 1.000 31.44030 279 LEU A O 1
ATOM 2038 N N . ASN A 1 280 ? 8.97403 -14.44925 31.45169 1.000 28.25696 280 ASN A N 1
ATOM 2039 C CA . ASN A 1 280 ? 9.09499 -15.79351 32.00738 1.000 30.34390 280 ASN A CA 1
ATOM 2040 C C . ASN A 1 280 ? 8.36056 -15.92431 33.33531 1.000 31.72844 280 ASN A C 1
ATOM 2041 O O . ASN A 1 280 ? 7.93970 -17.02752 33.70158 1.000 34.49488 280 ASN A O 1
ATOM 2046 N N . GLU A 1 281 ? 8.19732 -14.82253 34.06704 1.000 30.93334 281 GLU A N 1
ATOM 2047 C CA . GLU A 1 281 ? 7.52381 -14.84840 35.35703 1.000 33.14435 281 GLU A CA 1
ATOM 2048 C C . GLU A 1 281 ? 6.05932 -14.44088 35.27598 1.000 32.77011 281 GLU A C 1
ATOM 2049 O O . GLU A 1 281 ? 5.34313 -14.56751 36.27485 1.000 33.48497 281 GLU A O 1
ATOM 2055 N N . ASN A 1 282 ? 5.59789 -13.95827 34.12023 1.000 34.03172 282 ASN A N 1
ATOM 2056 C CA . ASN A 1 282 ? 4.19941 -13.56179 33.92819 1.000 34.05999 282 ASN A CA 1
ATOM 2057 C C . ASN A 1 282 ? 3.75100 -14.10160 32.57079 1.000 35.58177 282 ASN A C 1
ATOM 2058 O O . ASN A 1 282 ? 3.92549 -13.44557 31.54038 1.000 33.78935 282 ASN A O 1
ATOM 2063 N N . GLU A 1 283 ? 3.17017 -15.30181 32.57985 1.000 33.70552 283 GLU A N 1
ATOM 2064 C CA . GLU A 1 283 ? 2.77875 -15.96230 31.34105 1.000 35.77418 283 GLU A CA 1
ATOM 2065 C C . GLU A 1 283 ? 1.49720 -15.39370 30.74612 1.000 34.73641 283 GLU A C 1
ATOM 2066 O O . GLU A 1 283 ? 1.28042 -15.52821 29.53674 1.000 33.35768 283 GLU A O 1
ATOM 2072 N N . GLY A 1 284 ? 0.64530 -14.76828 31.55936 1.000 34.65392 284 GLY A N 1
ATOM 2073 C CA . GLY A 1 284 ? -0.58144 -14.19753 31.04906 1.000 35.39449 284 GLY A CA 1
ATOM 2074 C C . GLY A 1 284 ? -0.34962 -12.90079 30.29516 1.000 33.53583 284 GLY A C 1
ATOM 2075 O O . GLY A 1 284 ? 0.72516 -12.30235 30.33787 1.000 32.21158 284 GLY A O 1
ATOM 2076 N N . ALA A 1 285 ? -1.38970 -12.47042 29.58393 1.000 34.16208 285 ALA A N 1
ATOM 2077 C CA . ALA A 1 285 ? -1.31703 -11.22260 28.83643 1.000 33.24214 285 ALA A CA 1
ATOM 2078 C C . ALA A 1 285 ? -1.12800 -10.03924 29.77747 1.000 32.63466 285 ALA A C 1
ATOM 2079 O O . ALA A 1 285 ? -1.70720 -9.98876 30.86597 1.000 33.50623 285 ALA A O 1
ATOM 2081 N N . MET A 1 286 ? -0.30846 -9.08099 29.34967 1.000 29.41864 286 MET A N 1
ATOM 2082 C CA . MET A 1 286 ? -0.00136 -7.90918 30.15501 1.000 29.49382 286 MET A CA 1
ATOM 2083 C C . MET A 1 286 ? 0.01011 -6.67261 29.26808 1.000 27.02517 286 MET A C 1
ATOM 2084 O O . MET A 1 286 ? 0.32448 -6.74561 28.07704 1.000 28.06664 286 MET A O 1
ATOM 2089 N N . LYS A 1 287 ? -0.34259 -5.53545 29.86223 1.000 26.22326 287 LYS A N 1
ATOM 2090 C CA . LYS A 1 287 ? -0.38755 -4.28080 29.12770 1.000 27.16527 287 LYS A CA 1
ATOM 2091 C C . LYS A 1 287 ? 1.01851 -3.80550 28.76791 1.000 26.69846 287 LYS A C 1
ATOM 2092 O O . LYS A 1 287 ? 2.02034 -4.23001 29.35168 1.000 26.77645 287 LYS A O 1
ATOM 2098 N N . ASN A 1 288 ? 1.07854 -2.90725 27.78015 1.000 25.86502 288 ASN A N 1
ATOM 2099 C CA . ASN A 1 288 ? 2.35771 -2.33678 27.36781 1.000 25.16203 288 ASN A CA 1
ATOM 2100 C C . ASN A 1 288 ? 3.01394 -1.55685 28.50031 1.000 25.81596 288 ASN A C 1
ATOM 2101 O O . ASN A 1 288 ? 4.22835 -1.65849 28.71112 1.000 25.04732 288 ASN A O 1
ATOM 2106 N N . LYS A 1 289 ? 2.22851 -0.77215 29.24217 1.000 25.02788 289 LYS A N 1
ATOM 2107 C CA . LYS A 1 289 ? 2.80546 0.03158 30.31450 1.000 26.00607 289 LYS A CA 1
ATOM 2108 C C . LYS A 1 289 ? 3.25363 -0.82678 31.49011 1.000 25.73451 289 LYS A C 1
ATOM 2109 O O . LYS A 1 289 ? 4.21630 -0.47182 32.17907 1.000 26.13810 289 LYS A O 1
ATOM 2115 N N . GLN A 1 290 ? 2.58306 -1.95512 31.73382 1.000 23.34816 290 GLN A N 1
ATOM 2116 C CA . GLN A 1 290 ? 2.99797 -2.82284 32.83032 1.000 25.71418 290 GLN A CA 1
ATOM 2117 C C . GLN A 1 290 ? 4.28756 -3.56269 32.49855 1.000 23.99120 290 GLN A C 1
ATOM 2118 O O . GLN A 1 290 ? 5.10744 -3.80500 33.39141 1.000 24.27379 290 GLN A O 1
ATOM 2124 N N . LEU A 1 291 ? 4.48523 -3.92722 31.22856 1.000 25.30809 291 LEU A N 1
ATOM 2125 C CA . LEU A 1 291 ? 5.72540 -4.58837 30.83438 1.000 25.60023 291 LEU A CA 1
ATOM 2126 C C . LEU A 1 291 ? 6.92378 -3.66995 31.03224 1.000 23.88150 291 LEU A C 1
ATOM 2127 O O . LEU A 1 291 ? 7.97854 -4.10586 31.50889 1.000 24.57343 291 LEU A O 1
ATOM 2132 N N . VAL A 1 292 ? 6.78013 -2.39304 30.67436 1.000 23.91805 292 VAL A N 1
ATOM 2133 C CA . VAL A 1 292 ? 7.87960 -1.44946 30.84347 1.000 23.81526 292 VAL A CA 1
ATOM 2134 C C . VAL A 1 292 ? 8.11857 -1.16959 32.32215 1.000 25.33067 292 VAL A C 1
ATOM 2135 O O . VAL A 1 292 ? 9.26688 -1.06568 32.76971 1.000 23.41792 292 VAL A O 1
ATOM 2139 N N . MET A 1 293 ? 7.04247 -1.04805 33.10464 1.000 22.61587 293 MET A N 1
ATOM 2140 C CA . MET A 1 293 ? 7.19240 -0.78096 34.53207 1.000 24.76590 293 MET A CA 1
ATOM 2141 C C . MET A 1 293 ? 7.89720 -1.93128 35.24058 1.000 25.36558 293 MET A C 1
ATOM 2142 O O . MET A 1 293 ? 8.78186 -1.70694 36.07536 1.000 25.46012 293 MET A O 1
ATOM 2147 N N . MET A 1 294 ? 7.51996 -3.17224 34.92202 1.000 25.37310 294 MET A N 1
ATOM 2148 C CA . MET A 1 294 ? 8.16279 -4.31764 35.55665 1.000 25.58324 294 MET A CA 1
ATOM 2149 C C . MET A 1 294 ? 9.58488 -4.51679 35.04948 1.000 27.02345 294 MET A C 1
ATOM 2150 O O . MET A 1 294 ? 10.44148 -5.00875 35.79290 1.000 24.68789 294 MET A O 1
ATOM 2155 N N . ALA A 1 295 ? 9.85761 -4.14134 33.79736 1.000 25.34994 295 ALA A N 1
ATOM 2156 C CA . ALA A 1 295 ? 11.22954 -4.18350 33.30235 1.000 24.59325 295 ALA A CA 1
ATOM 2157 C C . ALA A 1 295 ? 12.09875 -3.15882 34.01941 1.000 24.96146 295 ALA A C 1
ATOM 2158 O O . ALA A 1 295 ? 13.27452 -3.41988 34.30030 1.000 24.75894 295 ALA A O 1
ATOM 2160 N N . ARG A 1 296 ? 11.53637 -1.98531 34.31972 1.000 23.88047 296 ARG A N 1
ATOM 2161 C CA . ARG A 1 296 ? 12.25755 -0.99712 35.11520 1.000 24.95614 296 ARG A CA 1
ATOM 2162 C C . ARG A 1 296 ? 12.54910 -1.52556 36.51386 1.000 26.29187 296 ARG A C 1
ATOM 2163 O O . ARG A 1 296 ? 13.61606 -1.25573 37.07784 1.000 26.10213 296 ARG A O 1
ATOM 2171 N N . ASP A 1 297 ? 11.60976 -2.28006 37.09084 1.000 23.73201 297 ASP A N 1
ATOM 2172 C CA . ASP A 1 297 ? 11.82058 -2.83486 38.42446 1.000 26.58622 297 ASP A CA 1
ATOM 2173 C C . ASP A 1 297 ? 12.93450 -3.87431 38.42409 1.000 25.81445 297 ASP A C 1
ATOM 2174 O O . ASP A 1 297 ? 13.71690 -3.95230 39.37867 1.000 24.97970 297 ASP A O 1
ATOM 2179 N N . VAL A 1 298 ? 13.01840 -4.68531 37.36759 1.000 27.48958 298 VAL A N 1
ATOM 2180 C CA . VAL A 1 298 ? 14.06750 -5.69789 37.28943 1.000 28.19700 298 VAL A CA 1
ATOM 2181 C C . VAL A 1 298 ? 15.43767 -5.03840 37.19066 1.000 27.38990 298 VAL A C 1
ATOM 2182 O O . VAL A 1 298 ? 16.36800 -5.38885 37.92573 1.000 26.68274 298 VAL A O 1
ATOM 2186 N N . LEU A 1 299 ? 15.57996 -4.06690 36.28592 1.000 25.07022 299 LEU A N 1
ATOM 2187 C CA . LEU A 1 299 ? 16.86515 -3.39733 36.11589 1.000 24.10415 299 LEU A CA 1
ATOM 2188 C C . LEU A 1 299 ? 17.26247 -2.60739 37.35595 1.000 25.99644 299 LEU A C 1
ATOM 2189 O O . LEU A 1 299 ? 18.45433 -2.51176 37.67055 1.000 23.32684 299 LEU A O 1
ATOM 2194 N N . GLU A 1 300 ? 16.28896 -2.03313 38.06534 1.000 24.53050 300 GLU A N 1
ATOM 2195 C CA . GLU A 1 300 ? 16.60542 -1.25351 39.25761 1.000 25.61176 300 GLU A CA 1
ATOM 2196 C C . GLU A 1 300 ? 17.15048 -2.14053 40.37151 1.000 26.93334 300 GLU A C 1
ATOM 2197 O O . GLU A 1 300 ? 18.16775 -1.81465 40.99471 1.000 26.37553 300 GLU A O 1
ATOM 2203 N N . ARG A 1 301 ? 16.48397 -3.26649 40.64272 1.000 25.61327 301 ARG A N 1
ATOM 2204 C CA . ARG A 1 301 ? 16.95395 -4.15323 41.70304 1.000 25.47756 301 ARG A CA 1
ATOM 2205 C C . ARG A 1 301 ? 18.25824 -4.84640 41.32648 1.000 25.23414 301 ARG A C 1
ATOM 2206 O O . ARG A 1 301 ? 19.04007 -5.20965 42.21234 1.000 25.50587 301 ARG A O 1
ATOM 2214 N N . LEU A 1 302 ? 18.51265 -5.04115 40.03262 1.000 25.39635 302 LEU A N 1
ATOM 2215 C CA . LEU A 1 302 ? 19.73624 -5.70108 39.59242 1.000 26.11173 302 LEU A CA 1
ATOM 2216 C C . LEU A 1 302 ? 20.92925 -4.75703 39.51617 1.000 23.64488 302 LEU A C 1
ATOM 2217 O O . LEU A 1 302 ? 22.02136 -5.19698 39.14120 1.000 23.73754 302 LEU A O 1
ATOM 2222 N N . GLY A 1 303 ? 20.75376 -3.48399 39.85663 1.000 23.45183 303 GLY A N 1
ATOM 2223 C CA . GLY A 1 303 ? 21.85451 -2.54500 39.89714 1.000 23.96751 303 GLY A CA 1
ATOM 2224 C C . GLY A 1 303 ? 22.16004 -1.82700 38.60309 1.000 24.37294 303 GLY A C 1
ATOM 2225 O O . GLY A 1 303 ? 23.21478 -1.18860 38.50599 1.000 24.07476 303 GLY A O 1
ATOM 2226 N N . PHE A 1 304 ? 21.28372 -1.90824 37.60692 1.000 21.89380 304 PHE A N 1
ATOM 2227 C CA . PHE A 1 304 ? 21.46035 -1.15891 36.37252 1.000 22.79755 304 PHE A CA 1
ATOM 2228 C C . PHE A 1 304 ? 20.78986 0.20252 36.49874 1.000 25.06690 304 PHE A C 1
ATOM 2229 O O . PHE A 1 304 ? 19.66940 0.31314 37.00488 1.000 27.00978 304 PHE A O 1
ATOM 2237 N N . HIS A 1 305 ? 21.48553 1.23946 36.03786 1.000 22.62953 305 HIS A N 1
ATOM 2238 C CA . HIS A 1 305 ? 21.04211 2.61462 36.21753 1.000 24.45294 305 HIS A CA 1
ATOM 2239 C C . HIS A 1 305 ? 20.28367 3.16583 35.01826 1.000 22.76598 305 HIS A C 1
ATOM 2240 O O . HIS A 1 305 ? 19.78589 4.29382 35.08529 1.000 23.64159 305 HIS A O 1
ATOM 2247 N N . GLN A 1 306 ? 20.18071 2.40883 33.93044 1.000 22.63900 306 GLN A N 1
ATOM 2248 C CA . GLN A 1 306 ? 19.37918 2.85022 32.79997 1.000 22.10723 306 GLN A CA 1
ATOM 2249 C C . GLN A 1 306 ? 17.89524 2.75064 33.13574 1.000 20.68084 306 GLN A C 1
ATOM 2250 O O . GLN A 1 306 ? 17.46002 1.86977 33.88252 1.000 19.87291 306 GLN A O 1
ATOM 2256 N N . HIS A 1 307 ? 17.11448 3.67059 32.57733 1.000 20.64062 307 HIS A N 1
ATOM 2257 C CA . HIS A 1 307 ? 15.67612 3.73423 32.83717 1.000 20.43946 307 HIS A CA 1
ATOM 2258 C C . HIS A 1 307 ? 14.90777 3.52053 31.54228 1.000 20.74183 307 HIS A C 1
ATOM 2259 O O . HIS A 1 307 ? 14.80728 4.44509 30.71535 1.000 20.00332 307 HIS A O 1
ATOM 2266 N N . PRO A 1 308 ? 14.36164 2.32741 31.31426 1.000 19.49562 308 PRO A N 1
ATOM 2267 C CA . PRO A 1 308 ? 13.54749 2.10682 30.11430 1.000 19.22526 308 PRO A CA 1
ATOM 2268 C C . PRO A 1 308 ? 12.33958 3.03073 30.08659 1.000 20.48574 308 PRO A C 1
ATOM 2269 O O . PRO A 1 308 ? 11.74925 3.34648 31.12164 1.000 20.01531 308 PRO A O 1
ATOM 2273 N N . CYS A 1 309 ? 11.97347 3.46124 28.88361 1.000 19.88287 309 CYS A N 1
ATOM 2274 C CA . CYS A 1 309 ? 10.87807 4.39516 28.68858 1.000 19.85170 309 CYS A CA 1
ATOM 2275 C C . CYS A 1 309 ? 9.85064 3.80508 27.73216 1.000 19.68645 309 CYS A C 1
ATOM 2276 O O . CYS A 1 309 ? 10.13266 2.86670 26.98205 1.000 19.27481 309 CYS A O 1
ATOM 2279 N N . LEU A 1 310 ? 8.64559 4.36944 27.77296 1.000 20.46452 310 LEU A N 1
ATOM 2280 C CA . LEU A 1 310 ? 7.54492 3.94377 26.91907 1.000 20.57380 310 LEU A CA 1
ATOM 2281 C C . LEU A 1 310 ? 6.95578 5.15914 26.22210 1.000 22.38888 310 LEU A C 1
ATOM 2282 O O . LEU A 1 310 ? 6.66149 6.16875 26.87026 1.000 22.42771 310 LEU A O 1
ATOM 2287 N N . TYR A 1 311 ? 6.77872 5.05733 24.90654 1.000 20.91967 311 TYR A N 1
ATOM 2288 C CA . TYR A 1 311 ? 6.21185 6.13417 24.10162 1.000 21.17707 311 TYR A CA 1
ATOM 2289 C C . TYR A 1 311 ? 5.10351 5.54976 23.23750 1.000 22.95245 311 TYR A C 1
ATOM 2290 O O . TYR A 1 311 ? 5.37264 4.72807 22.35521 1.000 22.77534 311 TYR A O 1
ATOM 2299 N N . CYS A 1 312 ? 3.86845 5.97642 23.48523 1.000 22.71758 312 CYS A N 1
ATOM 2300 C CA . CYS A 1 312 ? 2.70473 5.52913 22.72398 1.000 22.48280 312 CYS A CA 1
ATOM 2301 C C . CYS A 1 312 ? 1.51367 6.38172 23.14665 1.000 25.20137 312 CYS A C 1
ATOM 2302 O O . CYS A 1 312 ? 1.61838 7.23587 24.03263 1.000 24.78728 312 CYS A O 1
ATOM 2305 N N . SER A 1 313 ? 0.37517 6.14255 22.50076 1.000 26.58485 313 SER A N 1
ATOM 2306 C CA . SER A 1 313 ? -0.85272 6.82790 22.86650 1.000 28.73249 313 SER A CA 1
ATOM 2307 C C . SER A 1 313 ? -1.37834 6.30040 24.20096 1.000 28.99907 313 SER A C 1
ATOM 2308 O O . SER A 1 313 ? -0.95017 5.25737 24.70438 1.000 27.81818 313 SER A O 1
ATOM 2311 N N . ASP A 1 314 ? -2.32254 7.04732 24.77997 1.000 27.82939 314 ASP A N 1
ATOM 2312 C CA . ASP A 1 314 ? -2.96577 6.60017 26.01191 1.000 28.84236 314 ASP A CA 1
ATOM 2313 C C . ASP A 1 314 ? -3.67177 5.26514 25.81178 1.000 28.49911 314 ASP A C 1
ATOM 2314 O O . ASP A 1 314 ? -3.67037 4.41183 26.70700 1.000 27.87993 314 ASP A O 1
ATOM 2319 N N . GLN A 1 315 ? -4.27499 5.06386 24.63789 1.000 28.47554 315 GLN A N 1
ATOM 2320 C CA . GLN A 1 315 ? -4.99693 3.82300 24.37884 1.000 28.40152 315 GLN A CA 1
ATOM 2321 C C . GLN A 1 315 ? -4.04090 2.64328 24.24912 1.000 27.59842 315 GLN A C 1
ATOM 2322 O O . GLN A 1 315 ? -4.32135 1.55155 24.75772 1.000 27.37713 315 GLN A O 1
ATOM 2328 N N . ASN A 1 316 ? -2.90621 2.84072 23.57390 1.000 27.95898 316 ASN A N 1
ATOM 2329 C CA . ASN A 1 316 ? -1.94747 1.75495 23.40967 1.000 26.67763 316 ASN A CA 1
ATOM 2330 C C . ASN A 1 316 ? -1.20104 1.44363 24.69973 1.000 27.47181 316 ASN A C 1
ATOM 2331 O O . ASN A 1 316 ? -0.66719 0.33807 24.83917 1.000 26.74871 316 ASN A O 1
ATOM 2336 N N . ALA A 1 317 ? -1.14977 2.38834 25.64246 1.000 26.86509 317 ALA A N 1
ATOM 2337 C CA . ALA A 1 317 ? -0.55089 2.09622 26.94003 1.000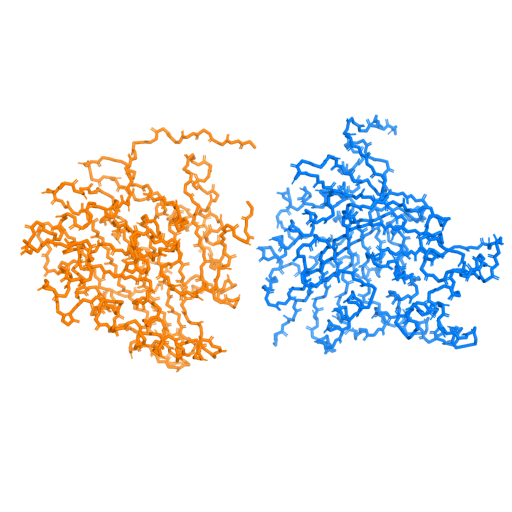 28.56024 317 ALA A CA 1
ATOM 2338 C C . ALA A 1 317 ? -1.34950 1.04187 27.69408 1.000 31.16371 317 ALA A C 1
ATOM 2339 O O . ALA A 1 317 ? -0.77046 0.22536 28.41952 1.000 27.68506 317 ALA A O 1
ATOM 2341 N N . ASP A 1 318 ? -2.67064 1.03537 27.52860 1.000 28.37094 318 ASP A N 1
ATOM 2342 C CA . ASP A 1 318 ? -3.53306 0.03097 28.13555 1.000 29.97522 318 ASP A CA 1
ATOM 2343 C C . ASP A 1 318 ? -3.72029 -1.19653 27.25573 1.000 29.54359 318 ASP A C 1
ATOM 2344 O O . ASP A 1 318 ? -4.36996 -2.15529 27.68586 1.000 30.83417 318 ASP A O 1
ATOM 2349 N N . ALA A 1 319 ? -3.17418 -1.19277 26.04373 1.000 29.85355 319 ALA A N 1
ATOM 2350 C CA . ALA A 1 319 ? -3.33006 -2.32926 25.15384 1.000 28.68262 319 ALA A CA 1
ATOM 2351 C C . ALA A 1 319 ? -2.37737 -3.45228 25.55112 1.000 30.03636 319 ALA A C 1
ATOM 2352 O O . ALA A 1 319 ? -1.34340 -3.23373 26.18841 1.000 28.56366 319 ALA A O 1
ATOM 2354 N N . THR A 1 320 ? -2.74213 -4.66967 25.16129 1.000 27.69859 320 THR A N 1
ATOM 2355 C CA . THR A 1 320 ? -1.92944 -5.83391 25.48047 1.000 27.92147 320 THR A CA 1
ATOM 2356 C C . THR A 1 320 ? -0.66005 -5.84086 24.63708 1.000 26.17286 320 THR A C 1
ATOM 2357 O O . THR A 1 320 ? -0.68471 -5.51317 23.44749 1.000 26.45469 320 THR A O 1
ATOM 2361 N N . PHE A 1 321 ? 0.45756 -6.20409 25.26519 1.000 26.08682 321 PHE A N 1
ATOM 2362 C CA . PHE A 1 321 ? 1.73008 -6.27111 24.55777 1.000 25.47934 321 PHE A CA 1
ATOM 2363 C C . PHE A 1 321 ? 1.65909 -7.30284 23.44025 1.000 27.12541 321 PHE A C 1
ATOM 2364 O O . PHE A 1 321 ? 1.40909 -8.48659 23.68998 1.000 26.72136 321 PHE A O 1
ATOM 2372 N N . LEU A 1 322 ? 1.87206 -6.84279 22.20623 1.000 24.61527 322 LEU A N 1
ATOM 2373 C CA . LEU A 1 322 ? 1.79525 -7.66707 21.00120 1.000 23.94590 322 LEU A CA 1
ATOM 2374 C C . LEU A 1 322 ? 0.43790 -8.34775 20.84894 1.000 27.01239 322 LEU A C 1
ATOM 2375 O O . LEU A 1 322 ? 0.33223 -9.38058 20.17856 1.000 26.86344 322 LEU A O 1
ATOM 2380 N N . SER A 1 323 ? -0.60026 -7.77395 21.46225 1.000 28.66418 323 SER A N 1
ATOM 2381 C CA . SER A 1 323 ? -1.97285 -8.27386 21.35637 1.000 31.20697 323 SER A CA 1
ATOM 2382 C C . SER A 1 323 ? -2.06832 -9.74928 21.73799 1.000 34.72096 323 SER A C 1
ATOM 2383 O O . SER A 1 323 ? -2.70935 -10.55120 21.05522 1.000 36.76932 323 SER A O 1
ATOM 2386 N N . GLN A 1 324 ? -1.41844 -10.11051 22.83580 1.000 36.06315 324 GLN A N 1
ATOM 2387 C CA . GLN A 1 324 ? -1.49711 -11.47954 23.32805 1.000 39.82992 324 GLN A CA 1
ATOM 2388 C C . GLN A 1 324 ? -2.91408 -11.76134 23.81672 1.000 47.40822 324 GLN A C 1
ATOM 2389 O O . GLN A 1 324 ? -3.48196 -10.94849 24.55570 1.000 47.34695 324 GLN A O 1
ATOM 2395 N N . PRO A 1 325 ? -3.52350 -12.89052 23.42667 1.000 63.31710 325 PRO A N 1
ATOM 2396 C CA . PRO A 1 325 ? -4.87847 -13.22292 23.88116 1.000 63.81260 325 PRO A CA 1
ATOM 2397 C C . PRO A 1 325 ? -4.94310 -13.53776 25.37291 1.000 64.81028 325 PRO A C 1
ATOM 2398 O O . PRO A 1 325 ? -4.16469 -14.33815 25.89143 1.000 64.61701 325 PRO A O 1
ATOM 2403 N N . GLY B 1 5 ? -21.73546 -29.38095 7.19801 1.000 51.38885 5 GLY B N 1
ATOM 2404 C CA . GLY B 1 5 ? -22.60811 -30.46066 7.61984 1.000 51.62690 5 GLY B CA 1
ATOM 2405 C C . GLY B 1 5 ? -22.14267 -31.82776 7.15787 1.000 48.16342 5 GLY B C 1
ATOM 2406 O O . GLY B 1 5 ? -22.73450 -32.84728 7.51297 1.000 47.32567 5 GLY B O 1
ATOM 2407 N N . MET B 1 6 ? -21.07788 -31.84942 6.36165 1.000 44.67660 6 MET B N 1
ATOM 2408 C CA . MET B 1 6 ? -20.53758 -33.10189 5.85776 1.000 40.09400 6 MET B CA 1
ATOM 2409 C C . MET B 1 6 ? -19.76737 -33.83059 6.95182 1.000 37.01366 6 MET B C 1
ATOM 2410 O O . MET B 1 6 ? -19.23551 -33.21730 7.88168 1.000 38.08681 6 MET B O 1
ATOM 2415 N N . VAL B 1 7 ? -19.71262 -35.15726 6.83302 1.000 35.83442 7 VAL B N 1
ATOM 2416 C CA . VAL B 1 7 ? -19.02855 -35.96554 7.83401 1.000 33.88990 7 VAL B CA 1
ATOM 2417 C C . VAL B 1 7 ? -17.52729 -35.74613 7.71216 1.000 34.07027 7 VAL B C 1
ATOM 2418 O O . VAL B 1 7 ? -16.96819 -35.75556 6.60751 1.000 32.00905 7 VAL B O 1
ATOM 2422 N N . LYS B 1 8 ? -16.86726 -35.55095 8.84906 1.000 28.87780 8 LYS B N 1
ATOM 2423 C CA . LYS B 1 8 ? -15.41985 -35.41314 8.91523 1.000 29.15040 8 LYS B CA 1
ATOM 2424 C C . LYS B 1 8 ? -14.83298 -36.66682 9.54914 1.000 27.30014 8 LYS B C 1
ATOM 2425 O O . LYS B 1 8 ? -15.27695 -37.09028 10.62163 1.000 28.34378 8 LYS B O 1
ATOM 2431 N N . LYS B 1 9 ? -13.84435 -37.25906 8.88439 1.000 25.35443 9 LYS B N 1
ATOM 2432 C CA . LYS B 1 9 ? -13.28746 -38.53615 9.30841 1.000 23.89588 9 LYS B CA 1
ATOM 2433 C C . LYS B 1 9 ? -12.13165 -38.35023 10.28306 1.000 23.29010 9 LYS B C 1
ATOM 2434 O O . LYS B 1 9 ? -11.35202 -37.39947 10.17464 1.000 21.99230 9 LYS B O 1
ATOM 2440 N N . ARG B 1 10 ? -12.03255 -39.27380 11.23785 1.000 20.07035 10 ARG B N 1
ATOM 2441 C CA . ARG B 1 10 ? -10.94058 -39.32249 12.20931 1.000 20.93649 10 ARG B CA 1
ATOM 2442 C C . ARG B 1 10 ? -10.37993 -40.74128 12.18592 1.000 19.94211 10 ARG B C 1
ATOM 2443 O O . ARG B 1 10 ? -10.97788 -41.65986 12.75410 1.000 18.34138 10 ARG B O 1
ATOM 2451 N N . LEU B 1 11 ? -9.23971 -40.92000 11.52611 1.000 19.43533 11 LEU B N 1
ATOM 2452 C CA . LEU B 1 11 ? -8.62711 -42.22721 11.35073 1.000 17.69918 11 LEU B CA 1
ATOM 2453 C C . LEU B 1 11 ? -7.30912 -42.29228 12.11041 1.000 17.26332 11 LEU B C 1
ATOM 2454 O O . LEU B 1 11 ? -6.58875 -41.29639 12.22268 1.000 16.98748 11 LEU B O 1
ATOM 2459 N N . ALA B 1 12 ? -6.99502 -43.47845 12.62842 1.000 17.30359 12 ALA B N 1
ATOM 2460 C CA . ALA B 1 12 ? -5.80929 -43.65833 13.45177 1.000 17.07050 12 ALA B CA 1
ATOM 2461 C C . ALA B 1 12 ? -5.16355 -45.00676 13.17295 1.000 17.53148 12 ALA B C 1
ATOM 2462 O O . ALA B 1 12 ? -5.85446 -46.00900 12.96805 1.000 17.30292 12 ALA B O 1
ATOM 2464 N N . VAL B 1 13 ? -3.83223 -45.01577 13.16336 1.000 16.72370 13 VAL B N 1
ATOM 2465 C CA . VAL B 1 13 ? -3.03134 -46.23369 13.11058 1.000 16.69563 13 VAL B CA 1
ATOM 2466 C C . VAL B 1 13 ? -2.04649 -46.17895 14.26952 1.000 16.57281 13 VAL B C 1
ATOM 2467 O O . VAL B 1 13 ? -1.25795 -45.23168 14.37257 1.000 16.30324 13 VAL B O 1
ATOM 2471 N N . LEU B 1 14 ? -2.09568 -47.18238 15.14153 1.000 16.79899 14 LEU B N 1
ATOM 2472 C CA . LEU B 1 14 ? -1.27864 -47.22310 16.34843 1.000 16.77195 14 LEU B CA 1
ATOM 2473 C C . LEU B 1 14 ? -0.35902 -48.43283 16.27668 1.000 16.77831 14 LEU B C 1
ATOM 2474 O O . LEU B 1 14 ? -0.83151 -49.56867 16.15748 1.000 17.03510 14 LEU B O 1
ATOM 2479 N N . VAL B 1 15 ? 0.94786 -48.18892 16.34782 1.000 16.52571 15 VAL B N 1
ATOM 2480 C CA . VAL B 1 15 ? 1.96095 -49.22429 16.18022 1.000 16.52430 15 VAL B CA 1
ATOM 2481 C C . VAL B 1 15 ? 2.83442 -49.26829 17.42606 1.000 16.55210 15 VAL B C 1
ATOM 2482 O O . VAL B 1 15 ? 3.34770 -48.23423 17.86933 1.000 16.35990 15 VAL B O 1
ATOM 2486 N N . GLY B 1 16 ? 3.00086 -50.46459 17.98476 1.000 16.81958 16 GLY B N 1
ATOM 2487 C CA . GLY B 1 16 ? 3.88083 -50.66911 19.11800 1.000 16.90574 16 GLY B CA 1
ATOM 2488 C C . GLY B 1 16 ? 4.72988 -51.91261 18.95737 1.000 18.20630 16 GLY B C 1
ATOM 2489 O O . GLY B 1 16 ? 4.19958 -53.00872 18.75255 1.000 18.05695 16 GLY B O 1
ATOM 2490 N N . CYS B 1 17 ? 6.04964 -51.75809 19.03929 1.000 17.11083 17 CYS B N 1
ATOM 2491 C CA . CYS B 1 17 ? 6.98879 -52.86124 18.85876 1.000 19.11582 17 CYS B CA 1
ATOM 2492 C C . CYS B 1 17 ? 7.77055 -53.06661 20.14883 1.000 18.81302 17 CYS B C 1
ATOM 2493 O O . CYS B 1 17 ? 8.65044 -52.26509 20.48081 1.000 17.49277 17 CYS B O 1
ATOM 2496 N N . ASN B 1 18 ? 7.45487 -54.14246 20.86887 1.000 18.62233 18 ASN B N 1
ATOM 2497 C CA . ASN B 1 18 ? 8.23447 -54.53993 22.03273 1.000 19.95437 18 ASN B CA 1
ATOM 2498 C C . ASN B 1 18 ? 9.34797 -55.51670 21.68894 1.000 21.31601 18 ASN B C 1
ATOM 2499 O O . ASN B 1 18 ? 10.26192 -55.69963 22.50172 1.000 20.08744 18 ASN B O 1
ATOM 2504 N N . TYR B 1 19 ? 9.29903 -56.12135 20.50571 1.000 19.61095 19 TYR B N 1
ATOM 2505 C CA . TYR B 1 19 ? 10.25086 -57.14965 20.09143 1.000 21.00994 19 TYR B CA 1
ATOM 2506 C C . TYR B 1 19 ? 10.42263 -58.20937 21.18650 1.000 23.00737 19 TYR B C 1
ATOM 2507 O O . TYR B 1 19 ? 11.54479 -58.47510 21.62391 1.000 23.37168 19 TYR B O 1
ATOM 2516 N N . PRO B 1 20 ? 9.33317 -58.83087 21.64155 1.000 24.22282 20 PRO B N 1
ATOM 2517 C CA . PRO B 1 20 ? 9.43271 -59.71179 22.81079 1.000 27.01070 20 PRO B CA 1
ATOM 2518 C C . PRO B 1 20 ? 10.23129 -60.96883 22.50789 1.000 27.47850 20 PRO B C 1
ATOM 2519 O O . PRO B 1 20 ? 10.17216 -61.51581 21.40395 1.000 27.23465 20 PRO B O 1
ATOM 2523 N N . ASN B 1 21 ? 10.99449 -61.41107 23.50939 1.000 25.59043 21 ASN B N 1
ATOM 2524 C CA . ASN B 1 21 ? 11.79015 -62.63672 23.43041 1.000 26.58062 21 ASN B CA 1
ATOM 2525 C C . ASN B 1 21 ? 12.83181 -62.55715 22.31593 1.000 27.29229 21 ASN B C 1
ATOM 2526 O O . ASN B 1 21 ? 13.11576 -63.54377 21.63374 1.000 28.63543 21 ASN B O 1
ATOM 2531 N N . THR B 1 22 ? 13.40699 -61.37093 22.12885 1.000 28.98313 22 THR B N 1
ATOM 2532 C CA . THR B 1 22 ? 14.47824 -61.14887 21.16666 1.000 29.45701 22 THR B CA 1
ATOM 2533 C C . THR B 1 22 ? 15.61667 -60.40739 21.85804 1.000 29.03052 22 THR B C 1
ATOM 2534 O O . THR B 1 22 ? 15.53887 -60.06616 23.04214 1.000 29.78179 22 THR B O 1
ATOM 2538 N N . ARG B 1 23 ? 16.68335 -60.14937 21.10164 1.000 28.82337 23 ARG B N 1
ATOM 2539 C CA . ARG B 1 23 ? 17.83392 -59.42319 21.62297 1.000 29.61661 23 ARG B CA 1
ATOM 2540 C C . ARG B 1 23 ? 17.61110 -57.91682 21.68699 1.000 29.26984 23 ARG B C 1
ATOM 2541 O O . ARG B 1 23 ? 18.41377 -57.21684 22.31394 1.000 30.02001 23 ARG B O 1
ATOM 2549 N N . ASN B 1 24 ? 16.55171 -57.40349 21.06506 1.000 26.95468 24 ASN B N 1
ATOM 2550 C CA . ASN B 1 24 ? 16.24228 -55.97848 21.05779 1.000 27.45454 24 ASN B CA 1
ATOM 2551 C C . ASN B 1 24 ? 14.92182 -55.72173 21.77155 1.000 25.09530 24 ASN B C 1
ATOM 2552 O O . ASN B 1 24 ? 14.07411 -54.95824 21.30520 1.000 23.55707 24 ASN B O 1
ATOM 2557 N N . GLU B 1 25 ? 14.74794 -56.35732 22.92595 1.000 24.59170 25 GLU B N 1
ATOM 2558 C CA . GLU B 1 25 ? 13.47719 -56.31691 23.63369 1.000 23.27688 25 GLU B CA 1
ATOM 2559 C C . GLU B 1 25 ? 13.22543 -54.94607 24.25070 1.000 22.07813 25 GLU B C 1
ATOM 2560 O O . GLU B 1 25 ? 14.11881 -54.33822 24.84709 1.000 22.04695 25 GLU B O 1
ATOM 2566 N N . LEU B 1 26 ? 11.99774 -54.46090 24.09517 1.000 22.62435 26 LEU B N 1
ATOM 2567 C CA . LEU B 1 26 ? 11.49327 -53.29070 24.79665 1.000 21.50116 26 LEU B CA 1
ATOM 2568 C C . LEU B 1 26 ? 10.27360 -53.70275 25.61178 1.000 22.58468 26 LEU B C 1
ATOM 2569 O O . LEU B 1 26 ? 9.73043 -54.79754 25.44422 1.000 24.39592 26 LEU B O 1
ATOM 2574 N N . HIS B 1 27 ? 9.83632 -52.81691 26.50809 1.000 22.64941 27 HIS B N 1
ATOM 2575 C CA . HIS B 1 27 ? 8.77603 -53.16662 27.44356 1.000 23.18885 27 HIS B CA 1
ATOM 2576 C C . HIS B 1 27 ? 7.64243 -52.15506 27.54295 1.000 21.82770 27 HIS B C 1
ATOM 2577 O O . HIS B 1 27 ? 6.60368 -52.48910 28.12355 1.000 21.61928 27 HIS B O 1
ATOM 2584 N N . GLY B 1 28 ? 7.79213 -50.94820 27.00478 1.000 19.50861 28 GLY B N 1
ATOM 2585 C CA . GLY B 1 28 ? 6.77197 -49.93507 27.19504 1.000 19.30553 28 GLY B CA 1
ATOM 2586 C C . GLY B 1 28 ? 6.01723 -49.51971 25.94856 1.000 18.30499 28 GLY B C 1
ATOM 2587 O O . GLY B 1 28 ? 5.11418 -48.68162 26.02245 1.000 17.75726 28 GLY B O 1
ATOM 2588 N N . CYS B 1 29 ? 6.36089 -50.10620 24.79997 1.000 17.59103 29 CYS B N 1
ATOM 2589 C CA . CYS B 1 29 ? 5.80002 -49.63475 23.53661 1.000 17.27917 29 CYS B CA 1
ATOM 2590 C C . CYS B 1 29 ? 4.32899 -50.00598 23.39576 1.000 18.13538 29 CYS B C 1
ATOM 2591 O O . CYS B 1 29 ? 3.52176 -49.19124 22.93312 1.000 17.35542 29 CYS B O 1
ATOM 2594 N N . ILE B 1 30 ? 3.96126 -51.23064 23.77593 1.000 17.97252 30 ILE B N 1
ATOM 2595 C CA . ILE B 1 30 ? 2.56546 -51.64281 23.67091 1.000 19.86255 30 ILE B CA 1
ATOM 2596 C C . ILE B 1 30 ? 1.70548 -50.86766 24.66199 1.000 20.02561 30 ILE B C 1
ATOM 2597 O O . ILE B 1 30 ? 0.56071 -50.50662 24.36188 1.000 18.38321 30 ILE B O 1
ATOM 2602 N N . ASN B 1 31 ? 2.24618 -50.58140 25.84932 1.000 19.66323 31 ASN B N 1
ATOM 2603 C CA . ASN B 1 31 ? 1.51131 -49.77234 26.81663 1.000 18.70471 31 ASN B CA 1
ATOM 2604 C C . ASN B 1 31 ? 1.28566 -48.35868 26.29461 1.000 18.73536 31 ASN B C 1
ATOM 2605 O O . ASN B 1 31 ? 0.23967 -47.75281 26.55742 1.000 18.61992 31 ASN B O 1
ATOM 2610 N N . ASP B 1 32 ? 2.25887 -47.81391 25.55777 1.000 17.90532 32 ASP B N 1
ATOM 2611 C CA . ASP B 1 32 ? 2.06764 -46.51171 24.92593 1.000 17.57224 32 ASP B CA 1
ATOM 2612 C C . ASP B 1 32 ? 0.88706 -46.53788 23.96502 1.000 17.96994 32 ASP B C 1
ATOM 2613 O O . ASP B 1 32 ? 0.08230 -45.59941 23.92986 1.000 18.31339 32 ASP B O 1
ATOM 2618 N N . VAL B 1 33 ? 0.77347 -47.60568 23.17342 1.000 17.57313 33 VAL B N 1
ATOM 2619 C CA . VAL B 1 33 ? -0.31050 -47.71143 22.20144 1.000 17.58740 33 VAL B CA 1
ATOM 2620 C C . VAL B 1 33 ? -1.65671 -47.80348 22.90895 1.000 19.88611 33 VAL B C 1
ATOM 2621 O O . VAL B 1 33 ? -2.62012 -47.12339 22.53599 1.000 19.47418 33 VAL B O 1
ATOM 2625 N N . LEU B 1 34 ? -1.74220 -48.64343 23.94341 1.000 18.40290 34 LEU B N 1
ATOM 2626 C CA . LEU B 1 34 ? -3.00839 -48.82342 24.64676 1.000 20.08683 34 LEU B CA 1
ATOM 2627 C C . LEU B 1 34 ? -3.45067 -47.53663 25.33199 1.000 21.55462 34 LEU B C 1
ATOM 2628 O O . LEU B 1 34 ? -4.64539 -47.21715 25.35734 1.000 21.47388 34 LEU B O 1
ATOM 2633 N N . ALA B 1 35 ? -2.50088 -46.77962 25.88594 1.000 18.76201 35 ALA B N 1
ATOM 2634 C CA . ALA B 1 35 ? -2.85073 -45.52688 26.54714 1.000 20.53386 35 ALA B CA 1
ATOM 2635 C C . ALA B 1 35 ? -3.29320 -44.47194 25.54143 1.000 22.24465 35 ALA B C 1
ATOM 2636 O O . ALA B 1 35 ? -4.23587 -43.71515 25.80243 1.000 22.45514 35 ALA B O 1
ATOM 2638 N N . MET B 1 36 ? -2.62752 -44.40414 24.38606 1.000 19.63457 36 MET B N 1
ATOM 2639 C CA . MET B 1 36 ? -3.01757 -43.42426 23.37860 1.000 20.03414 36 MET B CA 1
ATOM 2640 C C . MET B 1 36 ? -4.34935 -43.78394 22.73284 1.000 20.34483 36 MET B C 1
ATOM 2641 O O . MET B 1 36 ? -5.10883 -42.88809 22.34602 1.000 20.46393 36 MET B O 1
ATOM 2646 N N . LYS B 1 37 ? -4.64820 -45.07987 22.60350 1.000 19.51056 37 LYS B N 1
ATOM 2647 C CA . LYS B 1 37 ? -5.93881 -45.48619 22.05585 1.000 21.20653 37 LYS B CA 1
ATOM 2648 C C . LYS B 1 37 ? -7.08298 -45.00119 22.93572 1.000 23.29130 37 LYS B C 1
ATOM 2649 O O . LYS B 1 37 ? -8.09356 -44.49778 22.43165 1.000 22.51324 37 LYS B O 1
ATOM 2655 N N . GLU B 1 38 ? -6.94367 -45.14683 24.25573 1.000 21.48031 38 GLU B N 1
ATOM 2656 C CA . GLU B 1 38 ? -7.97118 -44.65079 25.16406 1.000 22.40675 38 GLU B CA 1
ATOM 2657 C C . GLU B 1 38 ? -8.07817 -43.13229 25.11203 1.000 23.13755 38 GLU B C 1
ATOM 2658 O O . GLU B 1 38 ? -9.16969 -42.58268 25.29986 1.000 22.58762 38 GLU B O 1
ATOM 2664 N N . THR B 1 39 ? -6.96465 -42.44226 24.85418 1.000 23.03263 39 THR B N 1
ATOM 2665 C CA . THR B 1 39 ? -6.98360 -40.98337 24.81780 1.000 23.01982 39 THR B CA 1
ATOM 2666 C C . THR B 1 39 ? -7.78156 -40.47241 23.62374 1.000 23.55160 39 THR B C 1
ATOM 2667 O O . THR B 1 39 ? -8.64894 -39.60357 23.77074 1.000 22.76454 39 THR B O 1
ATOM 2671 N N . ILE B 1 40 ? -7.50407 -41.00116 22.42888 1.000 22.66751 40 ILE B N 1
ATOM 2672 C CA . ILE B 1 40 ? -8.21269 -40.53911 21.24206 1.000 22.84243 40 ILE B CA 1
ATOM 2673 C C . ILE B 1 40 ? -9.66346 -41.00244 21.23810 1.000 23.54777 40 ILE B C 1
ATOM 2674 O O . ILE B 1 40 ? -10.51084 -40.36379 20.60401 1.000 24.03471 40 ILE B O 1
ATOM 2679 N N . LEU B 1 41 ? -9.97713 -42.09586 21.93781 1.000 22.75689 41 LEU B N 1
ATOM 2680 C CA . LEU B 1 41 ? -11.36205 -42.55011 22.01766 1.000 24.34920 41 LEU B CA 1
ATOM 2681 C C . LEU B 1 41 ? -12.18338 -41.67056 22.95214 1.000 24.96642 41 LEU B C 1
ATOM 2682 O O . LEU B 1 41 ? -13.36261 -41.40719 22.68904 1.000 25.24240 41 LEU B O 1
ATOM 2687 N N . SER B 1 42 ? -11.58044 -41.20699 24.04610 1.000 23.07099 42 SER B N 1
ATOM 2688 C CA . SER B 1 42 ? -12.31698 -40.47237 25.06668 1.000 24.96371 42 SER B CA 1
ATOM 2689 C C . SER B 1 42 ? -12.30080 -38.96450 24.85842 1.000 26.00652 42 SER B C 1
ATOM 2690 O O . SER B 1 42 ? -13.28513 -38.29415 25.19159 1.000 27.89317 42 SER B O 1
ATOM 2693 N N . ARG B 1 43 ? -11.21787 -38.41192 24.31747 1.000 26.21240 43 ARG B N 1
ATOM 2694 C CA . ARG B 1 43 ? -11.04304 -36.96560 24.24423 1.000 26.24977 43 ARG B CA 1
ATOM 2695 C C . ARG B 1 43 ? -11.14674 -36.39719 22.83781 1.000 26.47987 43 ARG B C 1
ATOM 2696 O O . ARG B 1 43 ? -11.68015 -35.29874 22.66437 1.000 26.82007 43 ARG B O 1
ATOM 2704 N N . PHE B 1 44 ? -10.66833 -37.11263 21.81926 1.000 25.36136 44 PHE B N 1
ATOM 2705 C CA . PHE B 1 44 ? -10.54409 -36.55059 20.47978 1.000 24.86563 44 PHE B CA 1
ATOM 2706 C C . PHE B 1 44 ? -11.55940 -37.12413 19.49481 1.000 25.92762 44 PHE B C 1
ATOM 2707 O O . PHE B 1 44 ? -11.39687 -36.96356 18.28106 1.000 25.96389 44 PHE B O 1
ATOM 2715 N N . GLY B 1 45 ? -12.60331 -37.78510 19.98988 1.000 23.67827 45 GLY B N 1
ATOM 2716 C CA . GLY B 1 45 ? -13.71955 -38.15561 19.14101 1.000 26.45668 45 GLY B CA 1
ATOM 2717 C C . GLY B 1 45 ? -13.46194 -39.26710 18.15012 1.000 26.60855 45 GLY B C 1
ATOM 2718 O O . GLY B 1 45 ? -14.22554 -39.41262 17.19181 1.000 27.07175 45 GLY B O 1
ATOM 2719 N N . PHE B 1 46 ? -12.41146 -40.05768 18.34482 1.000 24.32752 46 PHE B N 1
ATOM 2720 C CA . PHE B 1 46 ? -12.15008 -41.18453 17.46232 1.000 22.99413 46 PHE B CA 1
ATOM 2721 C C . PHE B 1 46 ? -13.05759 -42.35693 17.81587 1.000 25.14066 46 PHE B C 1
ATOM 2722 O O . PHE B 1 46 ? -13.46848 -42.52776 18.96715 1.000 25.76787 46 PHE B O 1
ATOM 2730 N N . LYS B 1 47 ? -13.37167 -43.16617 16.80795 1.000 24.98135 47 LYS B N 1
ATOM 2731 C CA . LYS B 1 47 ? -14.23893 -44.32301 16.96786 1.000 25.85564 47 LYS B CA 1
ATOM 2732 C C . LYS B 1 47 ? -13.44310 -45.61329 16.81431 1.000 24.86033 47 LYS B C 1
ATOM 2733 O O . LYS B 1 47 ? -12.42938 -45.65838 16.11178 1.000 24.33725 47 LYS B O 1
ATOM 2739 N N . GLN B 1 48 ? -13.92846 -46.66711 17.47852 1.000 25.46414 48 GLN B N 1
ATOM 2740 C CA . GLN B 1 48 ? -13.20088 -47.93326 17.52908 1.000 25.84599 48 GLN B CA 1
ATOM 2741 C C . GLN B 1 48 ? -12.96433 -48.50890 16.13729 1.000 26.58525 48 GLN B C 1
ATOM 2742 O O . GLN B 1 48 ? -11.86743 -48.99611 15.83872 1.000 25.65870 48 GLN B O 1
ATOM 2748 N N . ASP B 1 49 ? -13.97699 -48.46016 15.26981 1.000 25.71956 49 ASP B N 1
ATOM 2749 C CA . ASP B 1 49 ? -13.84743 -49.03316 13.93463 1.000 27.48214 49 ASP B CA 1
ATOM 2750 C C . ASP B 1 49 ? -12.87969 -48.26441 13.04443 1.000 25.20079 49 ASP B C 1
ATOM 2751 O O . ASP B 1 49 ? -12.49232 -48.78364 11.99209 1.000 25.69233 49 ASP B O 1
ATOM 2756 N N . ASP B 1 50 ? -12.48474 -47.05278 13.43040 1.000 24.85849 50 ASP B N 1
ATOM 2757 C CA . ASP B 1 50 ? -11.55910 -46.24360 12.65064 1.000 22.40710 50 ASP B CA 1
ATOM 2758 C C . ASP B 1 50 ? -10.13849 -46.27999 13.19967 1.000 21.57367 50 ASP B C 1
ATOM 2759 O O . ASP B 1 50 ? -9.30917 -45.45821 12.79642 1.000 18.61271 50 ASP B O 1
ATOM 2764 N N . ILE B 1 51 ? -9.83876 -47.20889 14.10429 1.000 20.66816 51 ILE B N 1
ATOM 2765 C CA . ILE B 1 51 ? -8.52929 -47.30759 14.74007 1.000 21.82821 51 ILE B CA 1
ATOM 2766 C C . ILE B 1 51 ? -7.95381 -48.68443 14.44245 1.000 20.86220 51 ILE B C 1
ATOM 2767 O O . ILE B 1 51 ? -8.56874 -49.70548 14.77542 1.000 22.05627 51 ILE B O 1
ATOM 2772 N N . GLU B 1 52 ? -6.77867 -48.71237 13.82070 1.000 19.20922 52 GLU B N 1
ATOM 2773 C CA . GLU B 1 52 ? -6.03960 -49.94350 13.57818 1.000 19.31804 52 GLU B CA 1
ATOM 2774 C C . GLU B 1 52 ? -4.85974 -50.01108 14.53721 1.000 18.70538 52 GLU B C 1
ATOM 2775 O O . GLU B 1 52 ? -4.07786 -49.05912 14.63353 1.000 19.23283 52 GLU B O 1
ATOM 2781 N N . VAL B 1 53 ? -4.73719 -51.13075 15.24470 1.000 17.98556 53 VAL B N 1
ATOM 2782 C CA . VAL B 1 53 ? -3.67256 -51.34668 16.21767 1.000 18.21241 53 VAL B CA 1
ATOM 2783 C C . VAL B 1 53 ? -2.76711 -52.45393 15.69937 1.000 19.07607 53 VAL B C 1
ATOM 2784 O O . VAL B 1 53 ? -3.24092 -53.54667 15.36443 1.000 18.54228 53 VAL B O 1
ATOM 2788 N N . LEU B 1 54 ? -1.46859 -52.17024 15.62860 1.000 18.13575 54 LEU B N 1
ATOM 2789 C CA . LEU B 1 54 ? -0.46672 -53.12957 15.16816 1.000 18.80958 54 LEU B CA 1
ATOM 2790 C C . LEU B 1 54 ? 0.59205 -53.26018 16.25835 1.000 18.19421 54 LEU B C 1
ATOM 2791 O O . LEU B 1 54 ? 1.49436 -52.42376 16.36139 1.000 18.53661 54 LEU B O 1
ATOM 2796 N N . THR B 1 55 ? 0.48163 -54.30899 17.06854 1.000 20.83174 55 THR B N 1
ATOM 2797 C CA . THR B 1 55 ? 1.43755 -54.58681 18.12909 1.000 20.47564 55 THR B CA 1
ATOM 2798 C C . THR B 1 55 ? 1.97714 -55.99968 17.95269 1.000 23.34396 55 THR B C 1
ATOM 2799 O O . THR B 1 55 ? 1.34091 -56.85270 17.33006 1.000 22.65907 55 THR B O 1
ATOM 2803 N N . ASP B 1 56 ? 3.16834 -56.24350 18.50225 1.000 22.29580 56 ASP B N 1
ATOM 2804 C CA . ASP B 1 56 ? 3.89646 -57.48136 18.24809 1.000 23.51480 56 ASP B CA 1
ATOM 2805 C C . ASP B 1 56 ? 3.93554 -58.40763 19.46205 1.000 25.85766 56 ASP B C 1
ATOM 2806 O O . ASP B 1 56 ? 4.92540 -59.11127 19.67687 1.000 25.27321 56 ASP B O 1
ATOM 2811 N N . GLU B 1 57 ? 2.87200 -58.42434 20.26176 1.000 28.39519 57 GLU B N 1
ATOM 2812 C CA . GLU B 1 57 ? 2.76050 -59.43771 21.29685 1.000 30.52432 57 GLU B CA 1
ATOM 2813 C C . GLU B 1 57 ? 2.59635 -60.81229 20.64645 1.000 32.95638 57 GLU B C 1
ATOM 2814 O O . GLU B 1 57 ? 2.12517 -60.91406 19.51038 1.000 33.10250 57 GLU B O 1
ATOM 2820 N N . PRO B 1 58 ? 3.00533 -61.88290 21.33345 1.000 34.62521 58 PRO B N 1
ATOM 2821 C CA . PRO B 1 58 ? 2.99018 -63.21330 20.69819 1.000 36.20973 58 PRO B CA 1
ATOM 2822 C C . PRO B 1 58 ? 1.64097 -63.63118 20.12991 1.000 37.98818 58 PRO B C 1
ATOM 2823 O O . PRO B 1 58 ? 1.60502 -64.32251 19.10372 1.000 38.99192 58 PRO B O 1
ATOM 2827 N N . GLU B 1 59 ? 0.53228 -63.23646 20.75335 1.000 41.95161 59 GLU B N 1
ATOM 2828 C CA . GLU B 1 59 ? -0.79513 -63.63794 20.30357 1.000 42.98264 59 GLU B CA 1
ATOM 2829 C C . GLU B 1 59 ? -1.41223 -62.66045 19.30702 1.000 43.36248 59 GLU B C 1
ATOM 2830 O O . GLU B 1 59 ? -2.60277 -62.78051 18.99961 1.000 44.22192 59 GLU B O 1
ATOM 2836 N N . SER B 1 60 ? -0.63781 -61.70723 18.79516 1.000 37.91612 60 SER B N 1
ATOM 2837 C CA . SER B 1 60 ? -1.18410 -60.69228 17.90361 1.000 34.28420 60 SER B CA 1
ATOM 2838 C C . SER B 1 60 ? -1.60572 -61.29686 16.57007 1.000 34.83995 60 SER B C 1
ATOM 2839 O O . SER B 1 60 ? -0.92500 -62.16527 16.01718 1.000 36.08518 60 SER B O 1
ATOM 2842 N N . LYS B 1 61 ? -2.74075 -60.82490 16.05183 1.000 32.52141 61 LYS B N 1
ATOM 2843 C CA . LYS B 1 61 ? -3.25180 -61.29729 14.77283 1.000 33.58656 61 LYS B CA 1
ATOM 2844 C C . LYS B 1 61 ? -2.73587 -60.48928 13.59098 1.000 32.06027 61 LYS B C 1
ATOM 2845 O O . LYS B 1 61 ? -2.76079 -60.98762 12.45963 1.000 30.24146 61 LYS B O 1
ATOM 2851 N N . VAL B 1 62 ? -2.27392 -59.26248 13.82305 1.000 29.47937 62 VAL B N 1
ATOM 2852 C CA . VAL B 1 62 ? -1.70989 -58.40418 12.78398 1.000 27.20986 62 VAL B CA 1
ATOM 2853 C C . VAL B 1 62 ? -0.41805 -57.82530 13.34779 1.000 25.80019 62 VAL B C 1
ATOM 2854 O O . VAL B 1 62 ? -0.45159 -56.90061 14.16734 1.000 24.99334 62 VAL B O 1
ATOM 2858 N N . LYS B 1 63 ? 0.72072 -58.36265 12.91617 1.000 23.49099 63 LYS B N 1
ATOM 2859 C CA . LYS B 1 63 ? 1.99712 -57.90651 13.44087 1.000 22.41239 63 LYS B CA 1
ATOM 2860 C C . LYS B 1 63 ? 2.42361 -56.60441 12.76409 1.000 20.51012 63 LYS B C 1
ATOM 2861 O O . LYS B 1 63 ? 2.11289 -56.37287 11.59258 1.000 20.04958 63 LYS B O 1
ATOM 2867 N N . PRO B 1 64 ? 3.14002 -55.73559 13.48438 1.000 20.54342 64 PRO B N 1
ATOM 2868 C CA . PRO B 1 64 ? 3.60224 -54.46165 12.90421 1.000 18.49479 64 PRO B CA 1
ATOM 2869 C C . PRO B 1 64 ? 4.82417 -54.63607 12.00707 1.000 18.86594 64 PRO B C 1
ATOM 2870 O O . PRO B 1 64 ? 5.90325 -54.09075 12.25912 1.000 17.75796 64 PRO B O 1
ATOM 2874 N N . THR B 1 65 ? 4.65881 -55.42063 10.94526 1.000 17.60439 65 THR B N 1
ATOM 2875 C CA . THR B 1 65 ? 5.70911 -55.56115 9.95168 1.000 18.11742 65 THR B CA 1
ATOM 2876 C C . THR B 1 65 ? 5.78402 -54.30372 9.08805 1.000 17.69761 65 THR B C 1
ATOM 2877 O O . THR B 1 65 ? 4.88169 -53.46146 9.08555 1.000 17.39499 65 THR B O 1
ATOM 2881 N N . GLY B 1 66 ? 6.88602 -54.18213 8.34565 1.000 16.67560 66 GLY B N 1
ATOM 2882 C CA . GLY B 1 66 ? 7.04779 -53.03455 7.46755 1.000 16.95678 66 GLY B CA 1
ATOM 2883 C C . GLY B 1 66 ? 5.93335 -52.91802 6.44565 1.000 17.71339 66 GLY B C 1
ATOM 2884 O O . GLY B 1 66 ? 5.44295 -51.82057 6.16877 1.000 16.76133 66 GLY B O 1
ATOM 2885 N N . ALA B 1 67 ? 5.50808 -54.05017 5.88188 1.000 16.85918 67 ALA B N 1
ATOM 2886 C CA . ALA B 1 67 ? 4.43990 -54.02346 4.88854 1.000 18.64436 67 ALA B CA 1
ATOM 2887 C C . ALA B 1 67 ? 3.08963 -53.72868 5.53037 1.000 20.06582 67 ALA B C 1
ATOM 2888 O O . ALA B 1 67 ? 2.26814 -53.00635 4.95371 1.000 17.96329 67 ALA B O 1
ATOM 2890 N N . ASN B 1 68 ? 2.83948 -54.27795 6.72162 1.000 18.33353 68 ASN B N 1
ATOM 2891 C CA . ASN B 1 68 ? 1.55390 -54.05658 7.37663 1.000 18.69901 68 ASN B CA 1
ATOM 2892 C C . ASN B 1 68 ? 1.41018 -52.61432 7.84595 1.000 19.20566 68 ASN B C 1
ATOM 2893 O O . ASN B 1 68 ? 0.31477 -52.04364 7.78487 1.000 16.89047 68 ASN B O 1
ATOM 2898 N N . ILE B 1 69 ? 2.50096 -52.01041 8.32139 1.000 16.59509 69 ILE B N 1
ATOM 2899 C CA . ILE B 1 69 ? 2.44920 -50.61721 8.75476 1.000 16.68827 69 ILE B CA 1
ATOM 2900 C C . ILE B 1 69 ? 2.16963 -49.70071 7.56984 1.000 19.04472 69 ILE B C 1
ATOM 2901 O O . ILE B 1 69 ? 1.28792 -48.83572 7.62722 1.000 17.73905 69 ILE B O 1
ATOM 2906 N N . LYS B 1 70 ? 2.91477 -49.87841 6.47571 1.000 18.20004 70 LYS B N 1
ATOM 2907 C CA . LYS B 1 70 ? 2.74347 -49.00735 5.31766 1.000 18.58637 70 LYS B CA 1
ATOM 2908 C C . LYS B 1 70 ? 1.38852 -49.20626 4.65101 1.000 20.66131 70 LYS B C 1
ATOM 2909 O O . LYS B 1 70 ? 0.82642 -48.25154 4.10274 1.000 23.19968 70 LYS B O 1
ATOM 2915 N N . ALA B 1 71 ? 0.84697 -50.42588 4.68746 1.000 19.69892 71 ALA B N 1
ATOM 2916 C CA . ALA B 1 71 ? -0.47264 -50.65610 4.10824 1.000 22.63137 71 ALA B CA 1
ATOM 2917 C C . ALA B 1 71 ? -1.55840 -49.95487 4.91422 1.000 24.87034 71 ALA B C 1
ATOM 2918 O O . ALA B 1 71 ? -2.50009 -49.39382 4.34140 1.000 22.59286 71 ALA B O 1
ATOM 2920 N N . ALA B 1 72 ? -1.44725 -49.97902 6.24448 1.000 22.04071 72 ALA B N 1
ATOM 2921 C CA . ALA B 1 72 ? -2.42003 -49.28136 7.07857 1.000 23.18144 72 ALA B CA 1
ATOM 2922 C C . ALA B 1 72 ? -2.30751 -47.76983 6.91748 1.000 25.81509 72 ALA B C 1
ATOM 2923 O O . ALA B 1 72 ? -3.32476 -47.06766 6.87404 1.000 23.27648 72 ALA B O 1
ATOM 2925 N N . LEU B 1 73 ? -1.07957 -47.25131 6.82749 1.000 21.25514 73 LEU B N 1
ATOM 2926 C CA . LEU B 1 73 ? -0.89141 -45.81618 6.63460 1.000 21.77184 73 LEU B CA 1
ATOM 2927 C C . LEU B 1 73 ? -1.37027 -45.36336 5.26067 1.000 26.14366 73 LEU B C 1
ATOM 2928 O O . LEU B 1 73 ? -2.00114 -44.30712 5.13675 1.000 26.08397 73 LEU B O 1
ATOM 2933 N N . ARG B 1 74 ? -1.08404 -46.14495 4.21694 1.000 23.53162 74 ARG B N 1
ATOM 2934 C CA . ARG B 1 74 ? -1.51961 -45.75965 2.87846 1.000 25.42664 74 ARG B CA 1
ATOM 2935 C C . ARG B 1 74 ? -3.03551 -45.78449 2.74807 1.000 26.68590 74 ARG B C 1
ATOM 2936 O O . ARG B 1 74 ? -3.59998 -45.00555 1.97127 1.000 31.40358 74 ARG B O 1
ATOM 2944 N N . ARG B 1 75 ? -3.70927 -46.66691 3.48820 1.000 26.53610 75 ARG B N 1
ATOM 2945 C CA . ARG B 1 75 ? -5.16703 -46.66736 3.47601 1.000 28.18818 75 ARG B CA 1
ATOM 2946 C C . ARG B 1 75 ? -5.72946 -45.37978 4.06994 1.000 29.27471 75 ARG B C 1
ATOM 2947 O O . ARG B 1 75 ? -6.75593 -44.87347 3.60522 1.000 29.46297 75 ARG B O 1
ATOM 2955 N N . MET B 1 76 ? -5.06780 -44.82802 5.09141 1.000 26.36711 76 MET B N 1
ATOM 2956 C CA . MET B 1 76 ? -5.55196 -43.59243 5.70284 1.000 26.69215 76 MET B CA 1
ATOM 2957 C C . MET B 1 76 ? -5.37920 -42.38216 4.79074 1.000 29.56245 76 MET B C 1
ATOM 2958 O O . MET B 1 76 ? -6.31428 -41.59208 4.61614 1.000 26.74084 76 MET B O 1
ATOM 2963 N N . VAL B 1 77 ? -4.19545 -42.21940 4.19541 1.000 28.87537 77 VAL B N 1
ATOM 2964 C CA . VAL B 1 77 ? -3.92592 -41.00250 3.43448 1.000 30.12216 77 VAL B CA 1
ATOM 2965 C C . VAL B 1 77 ? -4.78021 -40.93601 2.17302 1.000 29.74082 77 VAL B C 1
ATOM 2966 O O . VAL B 1 77 ? -5.17890 -39.84907 1.73921 1.000 31.05090 77 VAL B O 1
ATOM 2970 N N . ASP B 1 78 ? -5.07961 -42.08308 1.56375 1.000 34.33534 78 ASP B N 1
ATOM 2971 C CA . ASP B 1 78 ? -5.90463 -42.07046 0.36134 1.000 33.90314 78 ASP B CA 1
ATOM 2972 C C . ASP B 1 78 ? -7.37775 -41.82556 0.66751 1.000 34.68308 78 ASP B C 1
ATOM 2973 O O . ASP B 1 78 ? -8.12122 -41.41549 -0.23056 1.000 35.67660 78 ASP B O 1
ATOM 2978 N N . LYS B 1 79 ? -7.81782 -42.06292 1.90381 1.000 32.10216 79 LYS B N 1
ATOM 2979 C CA . LYS B 1 79 ? -9.20569 -41.81192 2.26762 1.000 31.15876 79 LYS B CA 1
ATOM 2980 C C . LYS B 1 79 ? -9.42345 -40.37735 2.72379 1.000 28.87242 79 LYS B C 1
ATOM 2981 O O . LYS B 1 79 ? -10.57564 -39.94844 2.85040 1.000 28.10484 79 LYS B O 1
ATOM 2987 N N . ALA B 1 80 ? -8.34792 -39.63581 2.97530 1.000 28.87677 80 ALA B N 1
ATOM 2988 C CA . ALA B 1 80 ? -8.46254 -38.21992 3.28792 1.000 27.50182 80 ALA B CA 1
ATOM 2989 C C . ALA B 1 80 ? -8.87419 -37.46662 2.02990 1.000 29.66605 80 ALA B C 1
ATOM 2990 O O . ALA B 1 80 ? -8.28628 -37.65696 0.96067 1.000 30.92249 80 ALA B O 1
ATOM 2992 N N . GLN B 1 81 ? -9.88426 -36.61372 2.15339 1.000 27.69583 81 GLN B N 1
ATOM 2993 C CA . GLN B 1 81 ? -10.45526 -35.91476 1.01370 1.000 28.25824 81 GLN B CA 1
ATOM 2994 C C . GLN B 1 81 ? -10.15199 -34.42559 1.10024 1.000 28.47212 81 GLN B C 1
ATOM 2995 O O . GLN B 1 81 ? -10.04752 -33.85667 2.19034 1.000 29.24542 81 GLN B O 1
ATOM 3001 N N . ALA B 1 82 ? -10.01558 -33.79999 -0.06623 1.000 27.91550 82 ALA B N 1
ATOM 3002 C CA . ALA B 1 82 ? -9.70163 -32.37992 -0.12094 1.000 30.20300 82 ALA B CA 1
ATOM 3003 C C . ALA B 1 82 ? -10.85066 -31.55160 0.43784 1.000 31.82565 82 ALA B C 1
ATOM 3004 O O . ALA B 1 82 ? -12.02475 -31.83313 0.18240 1.000 31.26756 82 ALA B O 1
ATOM 3006 N N . GLY B 1 83 ? -10.50296 -30.52414 1.21145 1.000 29.74792 83 GLY B N 1
ATOM 3007 C CA . GLY B 1 83 ? -11.50136 -29.65176 1.79433 1.000 31.57244 83 GLY B CA 1
ATOM 3008 C C . GLY B 1 83 ? -12.39448 -30.29610 2.82696 1.000 31.26098 83 GLY B C 1
ATOM 3009 O O . GLY B 1 83 ? -13.39561 -29.69164 3.22204 1.000 32.18876 83 GLY B O 1
ATOM 3010 N N . SER B 1 84 ? -12.06655 -31.50506 3.27818 1.000 30.06856 84 SER B N 1
ATOM 3011 C CA . SER B 1 84 ? -12.89895 -32.21672 4.23801 1.000 29.80787 84 SER B CA 1
ATOM 3012 C C . SER B 1 84 ? -12.49334 -31.95255 5.67831 1.000 29.29114 84 SER B C 1
ATOM 3013 O O . SER B 1 84 ? -13.33228 -32.05969 6.58038 1.000 28.45953 84 SER B O 1
ATOM 3016 N N . GLY B 1 85 ? -11.23064 -31.61045 5.91454 1.000 29.69000 85 GLY B N 1
ATOM 3017 C CA . GLY B 1 85 ? -10.74037 -31.47715 7.26825 1.000 29.99281 85 GLY B CA 1
ATOM 3018 C C . GLY B 1 85 ? -10.50414 -32.78936 7.97277 1.000 27.93415 85 GLY B C 1
ATOM 3019 O O . GLY B 1 85 ? -10.51626 -32.82585 9.20688 1.000 29.72889 85 GLY B O 1
ATOM 3020 N N . ASP B 1 86 ? -10.29179 -33.87159 7.22505 1.000 27.01924 86 ASP B N 1
ATOM 3021 C CA . ASP B 1 86 ? -10.09530 -35.17836 7.83484 1.000 25.28106 86 ASP B CA 1
ATOM 3022 C C . ASP B 1 86 ? -8.87188 -35.16517 8.74194 1.000 23.25785 86 ASP B C 1
ATOM 3023 O O . ASP B 1 86 ? -7.88280 -34.47480 8.48252 1.000 23.94838 86 ASP B O 1
ATOM 3028 N N . ILE B 1 87 ? -8.94922 -35.94297 9.81629 1.000 21.07646 87 ILE B N 1
ATOM 3029 C CA . ILE B 1 87 ? -7.92012 -35.98299 10.84646 1.000 19.72964 87 ILE B CA 1
ATOM 3030 C C . ILE B 1 87 ? -7.31461 -37.37820 10.83417 1.000 19.37019 87 ILE B C 1
ATOM 3031 O O . ILE B 1 87 ? -7.99646 -38.36121 11.15175 1.000 17.53321 87 ILE B O 1
ATOM 3036 N N . LEU B 1 88 ? -6.03955 -37.46863 10.47140 1.000 16.55007 88 LEU B N 1
ATOM 3037 C CA . LEU B 1 88 ? -5.30880 -38.72612 10.47073 1.000 16.43492 88 LEU B CA 1
ATOM 3038 C C . LEU B 1 88 ? -4.26844 -38.70345 11.58114 1.000 16.19348 88 LEU B C 1
ATOM 3039 O O . LEU B 1 88 ? -3.59216 -37.69143 11.79003 1.000 15.98475 88 LEU B O 1
ATOM 3044 N N . PHE B 1 89 ? -4.14510 -39.81982 12.29267 1.000 16.26578 89 PHE B N 1
ATOM 3045 C CA . PHE B 1 89 ? -3.23509 -39.92167 13.42303 1.000 16.12525 89 PHE B CA 1
ATOM 3046 C C . PHE B 1 89 ? -2.43060 -41.20814 13.32718 1.000 16.04024 89 PHE B C 1
ATOM 3047 O O . PHE B 1 89 ? -2.97593 -42.27326 13.02478 1.000 16.23616 89 PHE B O 1
ATOM 3055 N N . PHE B 1 90 ? -1.12943 -41.10054 13.58450 1.000 15.77502 90 PHE B N 1
ATOM 3056 C CA . PHE B 1 90 ? -0.23105 -42.24849 13.56649 1.000 15.70834 90 PHE B CA 1
ATOM 3057 C C . PHE B 1 90 ? 0.68879 -42.16241 14.77206 1.000 15.61982 90 PHE B C 1
ATOM 3058 O O . PHE B 1 90 ? 1.47868 -41.22090 14.88544 1.000 15.39556 90 PHE B O 1
ATOM 3066 N N . HIS B 1 91 ? 0.58257 -43.13557 15.66982 1.000 15.82492 91 HIS B N 1
ATOM 3067 C CA . HIS B 1 91 ? 1.47508 -43.24605 16.81381 1.000 15.80174 91 HIS B CA 1
ATOM 3068 C C . HIS B 1 91 ? 2.38796 -44.44576 16.61742 1.000 15.78149 91 HIS B C 1
ATOM 3069 O O . HIS B 1 91 ? 1.92314 -45.53304 16.25853 1.000 15.96253 91 HIS B O 1
ATOM 3076 N N . TYR B 1 92 ? 3.68180 -44.24629 16.85055 1.000 15.59051 92 TYR B N 1
ATOM 3077 C CA . TYR B 1 92 ? 4.65568 -45.32524 16.79108 1.000 15.60619 92 TYR B CA 1
ATOM 3078 C C . TYR B 1 92 ? 5.48942 -45.32292 18.06070 1.000 15.65351 92 TYR B C 1
ATOM 3079 O O . TYR B 1 92 ? 6.05409 -44.29062 18.43650 1.000 15.48701 92 TYR B O 1
ATOM 3088 N N . SER B 1 93 ? 5.55720 -46.47676 18.71732 1.000 15.90964 93 SER B N 1
ATOM 3089 C CA . SER B 1 93 ? 6.47754 -46.71230 19.82164 1.000 16.00708 93 SER B CA 1
ATOM 3090 C C . SER B 1 93 ? 7.29803 -47.94821 19.48876 1.000 16.09139 93 SER B C 1
ATOM 3091 O O . SER B 1 93 ? 6.73981 -49.03221 19.28823 1.000 16.31087 93 SER B O 1
ATOM 3094 N N . GLY B 1 94 ? 8.61355 -47.78055 19.41634 1.000 15.94458 94 GLY B N 1
ATOM 3095 C CA . GLY B 1 94 ? 9.48370 -48.88364 19.05853 1.000 16.04406 94 GLY B CA 1
ATOM 3096 C C . GLY B 1 94 ? 10.89338 -48.38482 18.81759 1.000 15.84647 94 GLY B C 1
ATOM 3097 O O . GLY B 1 94 ? 11.23721 -47.26026 19.18438 1.000 15.66943 94 GLY B O 1
ATOM 3098 N N . HIS B 1 95 ? 11.69751 -49.23611 18.18887 1.000 15.90883 95 HIS B N 1
ATOM 3099 C CA . HIS B 1 95 ? 13.08334 -48.89205 17.91196 1.000 15.78165 95 HIS B CA 1
ATOM 3100 C C . HIS B 1 95 ? 13.18861 -48.01530 16.67147 1.000 15.48277 95 HIS B C 1
ATOM 3101 O O . HIS B 1 95 ? 12.42807 -48.17065 15.71126 1.000 15.44161 95 HIS B O 1
ATOM 3108 N N . GLY B 1 96 ? 14.14294 -47.08153 16.70438 1.000 15.30387 96 GLY B N 1
ATOM 3109 C CA . GLY B 1 96 ? 14.50742 -46.29919 15.54737 1.000 15.35829 96 GLY B CA 1
ATOM 3110 C C . GLY B 1 96 ? 15.99423 -46.45649 15.26648 1.000 17.99050 96 GLY B C 1
ATOM 3111 O O . GLY B 1 96 ? 16.75229 -46.98897 16.08462 1.000 18.35000 96 GLY B O 1
ATOM 3112 N N . THR B 1 97 ? 16.40486 -45.99217 14.09069 1.000 17.57788 97 THR B N 1
ATOM 3113 C CA . THR B 1 97 ? 17.80223 -46.10641 13.69667 1.000 19.35980 97 THR B CA 1
ATOM 3114 C C . THR B 1 97 ? 18.10261 -45.06358 12.63083 1.000 20.38140 97 THR B C 1
ATOM 3115 O O . THR B 1 97 ? 17.20513 -44.39516 12.11310 1.000 18.98388 97 THR B O 1
ATOM 3119 N N . ARG B 1 98 ? 19.38894 -44.92948 12.31687 1.000 19.27308 98 ARG B N 1
ATOM 3120 C CA . ARG B 1 98 ? 19.85501 -44.06380 11.24442 1.000 21.44072 98 ARG B CA 1
ATOM 3121 C C . ARG B 1 98 ? 20.74588 -44.86374 10.30814 1.000 21.98275 98 ARG B C 1
ATOM 3122 O O . ARG B 1 98 ? 21.54550 -45.69209 10.75411 1.000 23.58656 98 ARG B O 1
ATOM 3130 N N . ILE B 1 99 ? 20.60204 -44.61249 9.01105 1.000 23.35385 99 ILE B N 1
ATOM 3131 C CA . ILE B 1 99 ? 21.32852 -45.36215 7.99021 1.000 24.33808 99 ILE B CA 1
ATOM 3132 C C . ILE B 1 99 ? 22.10983 -44.37645 7.12972 1.000 25.97954 99 ILE B C 1
ATOM 3133 O O . ILE B 1 99 ? 21.72910 -43.20039 7.03968 1.000 25.47539 99 ILE B O 1
ATOM 3138 N N . PRO B 1 100 ? 23.20657 -44.79766 6.49974 1.000 28.07965 100 PRO B N 1
ATOM 3139 C CA . PRO B 1 100 ? 23.91740 -43.89990 5.58127 1.000 29.58684 100 PRO B CA 1
ATOM 3140 C C . PRO B 1 100 ? 23.01919 -43.43782 4.44396 1.000 30.61894 100 PRO B C 1
ATOM 3141 O O . PRO B 1 100 ? 22.20664 -44.20086 3.91698 1.000 29.12933 100 PRO B O 1
ATOM 3145 N N . SER B 1 101 ? 23.17421 -42.16798 4.06828 1.000 30.35261 101 SER B N 1
ATOM 3146 C CA . SER B 1 101 ? 22.41495 -41.61948 2.95339 1.000 31.16506 101 SER B CA 1
ATOM 3147 C C . SER B 1 101 ? 23.00646 -41.99455 1.60174 1.000 32.95324 101 SER B C 1
ATOM 3148 O O . SER B 1 101 ? 22.28207 -41.98728 0.60056 1.000 32.48486 101 SER B O 1
ATOM 3151 N N . VAL B 1 102 ? 24.29805 -42.32331 1.55010 1.000 38.82563 102 VAL B N 1
ATOM 3152 C CA . VAL B 1 102 ? 24.97352 -42.70052 0.31663 1.000 40.51255 102 VAL B CA 1
ATOM 3153 C C . VAL B 1 102 ? 25.74680 -43.99414 0.54617 1.000 45.78491 102 VAL B C 1
ATOM 3154 O O . VAL B 1 102 ? 25.95107 -44.43549 1.67759 1.000 46.28638 102 VAL B O 1
ATOM 3158 N N . LYS B 1 103 ? 26.17522 -44.60152 -0.56184 1.000 49.41378 103 LYS B N 1
ATOM 3159 C CA . LYS B 1 103 ? 26.89621 -45.86798 -0.53955 1.000 55.55446 103 LYS B CA 1
ATOM 3160 C C . LYS B 1 103 ? 28.36500 -45.70925 -0.16372 1.000 62.33377 103 LYS B C 1
ATOM 3161 O O . LYS B 1 103 ? 29.05765 -46.72125 -0.00885 1.000 63.92384 103 LYS B O 1
ATOM 3167 N N . SER B 1 104 ? 28.84494 -44.47300 -0.01655 1.000 77.96615 104 SER B N 1
ATOM 3168 C CA . SER B 1 104 ? 30.25223 -44.20401 0.25992 1.000 78.13568 104 SER B CA 1
ATOM 3169 C C . SER B 1 104 ? 30.73377 -44.93663 1.50756 1.000 78.61982 104 SER B C 1
ATOM 3170 O O . SER B 1 104 ? 29.95458 -45.25812 2.40922 1.000 79.08164 104 SER B O 1
ATOM 3173 N N . ALA B 1 105 ? 32.04455 -45.20128 1.54934 1.000 72.85496 105 ALA B N 1
ATOM 3174 C CA . ALA B 1 105 ? 32.64095 -45.88278 2.69327 1.000 74.32411 105 ALA B CA 1
ATOM 3175 C C . ALA B 1 105 ? 32.76302 -44.97273 3.90841 1.000 74.63565 105 ALA B C 1
ATOM 3176 O O . ALA B 1 105 ? 32.96365 -45.46762 5.02255 1.000 76.58737 105 ALA B O 1
ATOM 3178 N N . HIS B 1 106 ? 32.65607 -43.66072 3.71485 1.000 68.55711 106 HIS B N 1
ATOM 3179 C CA . HIS B 1 106 ? 32.66263 -42.67391 4.79457 1.000 64.72111 106 HIS B CA 1
ATOM 3180 C C . HIS B 1 106 ? 31.46786 -41.76322 4.55708 1.000 64.58103 106 HIS B C 1
ATOM 3181 O O . HIS B 1 106 ? 31.62434 -40.63074 4.08006 1.000 63.21069 106 HIS B O 1
ATOM 3188 N N . PRO B 1 107 ? 30.25612 -42.22383 4.86883 1.000 65.88953 107 PRO B N 1
ATOM 3189 C CA . PRO B 1 107 ? 29.07218 -41.42761 4.52861 1.000 65.78847 107 PRO B CA 1
ATOM 3190 C C . PRO B 1 107 ? 29.02878 -40.13560 5.32741 1.000 68.79816 107 PRO B C 1
ATOM 3191 O O . PRO B 1 107 ? 29.40007 -40.09286 6.50268 1.000 66.89800 107 PRO B O 1
ATOM 3195 N N . PHE B 1 108 ? 28.56227 -39.07468 4.66915 1.000 91.74907 108 PHE B N 1
ATOM 3196 C CA . PHE B 1 108 ? 28.48020 -37.75789 5.28787 1.000 91.54217 108 PHE B CA 1
ATOM 3197 C C . PHE B 1 108 ? 27.17734 -37.52293 6.03915 1.000 91.42306 108 PHE B C 1
ATOM 3198 O O . PHE B 1 108 ? 27.18955 -36.93774 7.12713 1.000 91.76385 108 PHE B O 1
ATOM 3206 N N . LYS B 1 109 ? 26.05389 -37.96379 5.48550 1.000 61.84752 109 LYS B N 1
ATOM 3207 C CA . LYS B 1 109 ? 24.75113 -37.71783 6.07969 1.000 49.14044 109 LYS B CA 1
ATOM 3208 C C . LYS B 1 109 ? 24.04165 -39.03327 6.35229 1.000 40.26009 109 LYS B C 1
ATOM 3209 O O . LYS B 1 109 ? 24.42398 -40.09648 5.85716 1.000 38.97002 109 LYS B O 1
ATOM 3215 N N . GLN B 1 110 ? 22.98908 -38.93876 7.15523 1.000 33.07864 110 GLN B N 1
ATOM 3216 C CA . GLN B 1 110 ? 22.23437 -40.09766 7.59172 1.000 29.82231 110 GLN B CA 1
ATOM 3217 C C . GLN B 1 110 ? 20.74907 -39.82851 7.41739 1.000 27.49990 110 GLN B C 1
ATOM 3218 O O . GLN B 1 110 ? 20.29808 -38.68099 7.46897 1.000 26.11099 110 GLN B O 1
ATOM 3224 N N . ASP B 1 111 ? 19.99337 -40.90007 7.21265 1.000 25.27161 111 ASP B N 1
ATOM 3225 C CA . ASP B 1 111 ? 18.54430 -40.83409 7.12943 1.000 23.73335 111 ASP B CA 1
ATOM 3226 C C . ASP B 1 111 ? 17.95107 -41.48903 8.36701 1.000 22.96838 111 ASP B C 1
ATOM 3227 O O . ASP B 1 111 ? 18.48987 -42.47696 8.87441 1.000 22.01962 111 ASP B O 1
ATOM 3232 N N . GLU B 1 112 ? 16.84215 -40.94138 8.84721 1.000 20.43676 112 GLU B N 1
ATOM 3233 C CA . GLU B 1 112 ? 16.17010 -41.49188 10.01216 1.000 18.05587 112 GLU B CA 1
ATOM 3234 C C . GLU B 1 112 ? 15.13549 -42.52087 9.57749 1.000 18.58538 112 GLU B C 1
ATOM 3235 O O . GLU B 1 112 ? 14.58244 -42.44775 8.47731 1.000 17.68556 112 GLU B O 1
ATOM 3241 N N . ALA B 1 113 ? 14.88304 -43.49021 10.45312 1.000 16.86962 113 ALA B N 1
ATOM 3242 C CA . ALA B 1 113 ? 13.98002 -44.58066 10.11766 1.000 16.27941 113 ALA B CA 1
ATOM 3243 C C . ALA B 1 113 ? 13.45254 -45.21221 11.39548 1.000 15.93355 113 ALA B C 1
ATOM 3244 O O . ALA B 1 113 ? 14.03539 -45.06387 12.47265 1.000 17.30703 113 ALA B O 1
ATOM 3246 N N . ILE B 1 114 ? 12.33322 -45.91554 11.25761 1.000 15.76231 114 ILE B N 1
ATOM 3247 C CA . ILE B 1 114 ? 11.79127 -46.73579 12.32852 1.000 15.64762 114 ILE B CA 1
ATOM 3248 C C . ILE B 1 114 ? 12.02035 -48.19740 11.97058 1.000 15.60846 114 ILE B C 1
ATOM 3249 O O . ILE B 1 114 ? 12.16155 -48.56789 10.80038 1.000 15.32391 114 ILE B O 1
ATOM 3254 N N . VAL B 1 115 ? 12.05558 -49.03671 12.99985 1.000 15.45966 115 VAL B N 1
ATOM 3255 C CA . VAL B 1 115 ? 12.36518 -50.45333 12.82807 1.000 15.77907 115 VAL B CA 1
ATOM 3256 C C . VAL B 1 115 ? 11.12335 -51.28611 13.12237 1.000 16.34468 115 VAL B C 1
ATOM 3257 O O . VAL B 1 115 ? 10.81115 -51.53802 14.29532 1.000 16.06300 115 VAL B O 1
ATOM 3261 N N . PRO B 1 116 ? 10.38533 -51.72418 12.10394 1.000 16.20995 116 PRO B N 1
ATOM 3262 C CA . PRO B 1 116 ? 9.27195 -52.65073 12.33964 1.000 16.26389 116 PRO B CA 1
ATOM 3263 C C . PRO B 1 116 ? 9.77146 -53.97306 12.90213 1.000 17.16542 116 PRO B C 1
ATOM 3264 O O . PRO B 1 116 ? 10.96921 -54.26356 12.92824 1.000 17.70450 116 PRO B O 1
ATOM 3268 N N . CYS B 1 117 ? 8.82055 -54.79266 13.35840 1.000 16.81310 117 CYS B N 1
ATOM 3269 C CA . CYS B 1 117 ? 9.17819 -56.03955 14.02685 1.000 18.20543 117 CYS B CA 1
ATOM 3270 C C . CYS B 1 117 ? 9.93049 -56.99971 13.11310 1.000 19.40388 117 CYS B C 1
ATOM 3271 O O . CYS B 1 117 ? 10.67437 -57.85255 13.61046 1.000 19.76691 117 CYS B O 1
ATOM 3274 N N . ASP B 1 118 ? 9.76859 -56.87852 11.79643 1.000 18.01351 118 ASP B N 1
ATOM 3275 C CA . ASP B 1 118 ? 10.51140 -57.69241 10.84425 1.000 18.51593 118 ASP B CA 1
ATOM 3276 C C . ASP B 1 118 ? 11.70483 -56.95364 10.24984 1.000 18.61811 118 ASP B C 1
ATOM 3277 O O . ASP B 1 118 ? 12.31913 -57.45217 9.30085 1.000 18.74917 118 ASP B O 1
ATOM 3282 N N . PHE B 1 119 ? 12.03616 -55.77599 10.78257 1.000 17.46770 119 PHE B N 1
ATOM 3283 C CA . PHE B 1 119 ? 13.19545 -54.98262 10.37364 1.000 19.02517 119 PHE B CA 1
ATOM 3284 C C . PHE B 1 119 ? 13.10412 -54.50613 8.92620 1.000 18.79504 119 PHE B C 1
ATOM 3285 O O . PHE B 1 119 ? 14.12223 -54.15581 8.32105 1.000 17.00475 119 PHE B O 1
ATOM 3293 N N . ASN B 1 120 ? 11.90189 -54.48139 8.35335 1.000 18.07705 120 ASN B N 1
ATOM 3294 C CA . ASN B 1 120 ? 11.68511 -53.88793 7.03390 1.000 18.13110 120 ASN B CA 1
ATOM 3295 C C . ASN B 1 120 ? 11.60834 -52.37930 7.22648 1.000 17.85900 120 ASN B C 1
ATOM 3296 O O . ASN B 1 120 ? 10.53183 -51.80593 7.39735 1.000 16.06349 120 ASN B O 1
ATOM 3301 N N . LEU B 1 121 ? 12.77319 -51.73265 7.18498 1.000 16.33212 121 LEU B N 1
ATOM 3302 C CA . LEU B 1 121 ? 12.89365 -50.34560 7.61816 1.000 16.98107 121 LEU B CA 1
ATOM 3303 C C . LEU B 1 121 ? 11.98865 -49.41606 6.81857 1.000 16.33487 121 LEU B C 1
ATOM 3304 O O . LEU B 1 121 ? 11.86254 -49.53460 5.59660 1.000 16.81306 121 LEU B O 1
ATOM 3309 N N . ILE B 1 122 ? 11.35778 -48.48495 7.52743 1.000 15.38744 122 ILE B N 1
ATOM 3310 C CA . ILE B 1 122 ? 10.58458 -47.40217 6.93247 1.000 16.23591 122 ILE B CA 1
ATOM 3311 C C . ILE B 1 122 ? 11.34450 -46.11537 7.22267 1.000 17.61567 122 ILE B C 1
ATOM 3312 O O . ILE B 1 122 ? 11.45235 -45.69800 8.38242 1.000 14.86946 122 ILE B O 1
ATOM 3317 N N . THR B 1 123 ? 11.87467 -45.48395 6.17806 1.000 16.85962 123 THR B N 1
ATOM 3318 C CA . THR B 1 123 ? 12.78731 -44.36298 6.33545 1.000 16.52184 123 THR B CA 1
ATOM 3319 C C . THR B 1 123 ? 12.05716 -43.03623 6.13422 1.000 17.40089 123 THR B C 1
ATOM 3320 O O . THR B 1 123 ? 10.85476 -42.98648 5.86245 1.000 16.29900 123 THR B O 1
ATOM 3324 N N . ASP B 1 124 ? 12.81190 -41.94062 6.26518 1.000 16.03772 124 ASP B N 1
ATOM 3325 C CA . ASP B 1 124 ? 12.21168 -40.61195 6.21082 1.000 15.31971 124 ASP B CA 1
ATOM 3326 C C . ASP B 1 124 ? 11.65489 -40.28677 4.83050 1.000 18.06500 124 ASP B C 1
ATOM 3327 O O . ASP B 1 124 ? 10.73296 -39.47094 4.71752 1.000 17.85907 124 ASP B O 1
ATOM 3332 N N . VAL B 1 125 ? 12.19105 -40.90223 3.77560 1.000 17.37616 125 VAL B N 1
ATOM 3333 C CA . VAL B 1 125 ? 11.64218 -40.65417 2.44682 1.000 18.27238 125 VAL B CA 1
ATOM 3334 C C . VAL B 1 125 ? 10.31897 -41.38888 2.26363 1.000 18.31794 125 VAL B C 1
ATOM 3335 O O . VAL B 1 125 ? 9.48051 -40.97020 1.45699 1.000 17.73099 125 VAL B O 1
ATOM 3339 N N . ASP B 1 126 ? 10.10383 -42.48303 2.99903 1.000 16.13847 126 ASP B N 1
ATOM 3340 C CA . ASP B 1 126 ? 8.81289 -43.16105 2.94394 1.000 17.73393 126 ASP B CA 1
ATOM 3341 C C . ASP B 1 126 ? 7.71598 -42.30108 3.55701 1.000 18.31738 126 ASP B C 1
ATOM 3342 O O . ASP B 1 126 ? 6.60741 -42.21907 3.01534 1.000 16.96219 126 ASP B O 1
ATOM 3347 N N . PHE B 1 127 ? 8.00485 -41.65360 4.68863 1.000 16.37750 127 PHE B N 1
ATOM 3348 C CA . PHE B 1 127 ? 7.00898 -40.79184 5.31463 1.000 17.01607 127 PHE B CA 1
ATOM 3349 C C . PHE B 1 127 ? 6.81517 -39.49829 4.53479 1.000 18.97635 127 PHE B C 1
ATOM 3350 O O . PHE B 1 127 ? 5.71728 -38.93002 4.54666 1.000 16.74891 127 PHE B O 1
ATOM 3358 N N . ARG B 1 128 ? 7.85956 -39.01726 3.85526 1.000 16.87029 128 ARG B N 1
ATOM 3359 C CA . ARG B 1 128 ? 7.69750 -37.84412 3.00298 1.000 18.61470 128 ARG B CA 1
ATOM 3360 C C . ARG B 1 128 ? 6.78867 -38.15406 1.82097 1.000 20.19248 128 ARG B C 1
ATOM 3361 O O . ARG B 1 128 ? 5.95183 -37.32781 1.43867 1.000 19.44014 128 ARG B O 1
ATOM 3369 N N . GLU B 1 129 ? 6.94240 -39.34054 1.22775 1.000 18.49836 129 GLU B N 1
ATOM 3370 C CA . GLU B 1 129 ? 6.03497 -39.75997 0.16584 1.000 20.07818 129 GLU B CA 1
ATOM 3371 C C . GLU B 1 129 ? 4.61227 -39.91061 0.68473 1.000 20.63862 129 GLU B C 1
ATOM 3372 O O . GLU B 1 129 ? 3.65169 -39.61984 -0.03752 1.000 21.52555 129 GLU B O 1
ATOM 3378 N N . LEU B 1 130 ? 4.46119 -40.35752 1.93292 1.000 19.16873 130 LEU B N 1
ATOM 3379 C CA . LEU B 1 130 ? 3.13523 -40.56482 2.50455 1.000 20.14139 130 LEU B CA 1
ATOM 3380 C C . LEU B 1 130 ? 2.38271 -39.24646 2.64753 1.000 21.58992 130 LEU B C 1
ATOM 3381 O O . LEU B 1 130 ? 1.22272 -39.13395 2.23350 1.000 19.99176 130 LEU B O 1
ATOM 3386 N N . VAL B 1 131 ? 3.02912 -38.23402 3.23303 1.000 18.06706 131 VAL B N 1
ATOM 3387 C CA . VAL B 1 131 ? 2.36913 -36.95093 3.44606 1.000 20.77936 131 VAL B CA 1
ATOM 3388 C C . VAL B 1 131 ? 2.12688 -36.21029 2.13716 1.000 23.23740 131 VAL B C 1
ATOM 3389 O O . VAL B 1 131 ? 1.22994 -35.36202 2.06927 1.000 23.43016 131 VAL B O 1
ATOM 3393 N N . ASN B 1 132 ? 2.89822 -36.50679 1.08990 1.000 21.19449 132 ASN B N 1
ATOM 3394 C CA . ASN B 1 132 ? 2.66152 -35.90124 -0.21427 1.000 23.07254 132 ASN B CA 1
ATOM 3395 C C . ASN B 1 132 ? 1.46233 -36.50236 -0.93278 1.000 24.90744 132 ASN B C 1
ATOM 3396 O O . ASN B 1 132 ? 1.07963 -35.99860 -1.99399 1.000 25.85370 132 ASN B O 1
ATOM 3401 N N . GLN B 1 133 ? 0.87316 -37.56384 -0.39148 1.000 23.70518 133 GLN B N 1
ATOM 3402 C CA . GLN B 1 133 ? -0.35863 -38.13202 -0.91782 1.000 27.47114 133 GLN B CA 1
ATOM 3403 C C . GLN B 1 133 ? -1.59989 -37.44517 -0.36447 1.000 28.16229 133 GLN B C 1
ATOM 3404 O O . GLN B 1 133 ? -2.71282 -37.76757 -0.79208 1.000 28.97388 133 GLN B O 1
ATOM 3410 N N . LEU B 1 134 ? -1.43569 -36.50973 0.57028 1.000 25.96841 134 LEU B N 1
ATOM 3411 C CA . LEU B 1 134 ? -2.51956 -35.84526 1.28291 1.000 26.34572 134 LEU B CA 1
ATOM 3412 C C . LEU B 1 134 ? -2.94812 -34.56664 0.57006 1.000 26.08184 134 LEU B C 1
ATOM 3413 O O . LEU B 1 134 ? -2.09995 -33.77918 0.14012 1.000 25.11259 134 LEU B O 1
ATOM 3418 N N . PRO B 1 135 ? -4.25334 -34.35499 0.44456 1.000 28.71613 135 PRO B N 1
ATOM 3419 C CA . PRO B 1 135 ? -4.75505 -33.09657 -0.10989 1.000 30.50942 135 PRO B CA 1
ATOM 3420 C C . PRO B 1 135 ? -4.68266 -31.97574 0.91679 1.000 30.57086 135 PRO B C 1
ATOM 3421 O O . PRO B 1 135 ? -4.53309 -32.20174 2.11920 1.000 28.85214 135 PRO B O 1
ATOM 3425 N N . LYS B 1 136 ? -4.78706 -30.74741 0.41722 1.000 30.57404 136 LYS B N 1
ATOM 3426 C CA . LYS B 1 136 ? -4.81934 -29.59377 1.30436 1.000 33.41837 136 LYS B CA 1
ATOM 3427 C C . LYS B 1 136 ? -6.08816 -29.62063 2.14843 1.000 36.23681 136 LYS B C 1
ATOM 3428 O O . LYS B 1 136 ? -7.15580 -30.02893 1.68279 1.000 34.04350 136 LYS B O 1
ATOM 3434 N N . GLY B 1 137 ? -5.96610 -29.18218 3.39984 1.000 52.67584 137 GLY B N 1
ATOM 3435 C CA . GLY B 1 137 ? -7.07516 -29.17287 4.32609 1.000 52.85383 137 GLY B CA 1
ATOM 3436 C C . GLY B 1 137 ? -7.17194 -30.38677 5.22311 1.000 52.90378 137 GLY B C 1
ATOM 3437 O O . GLY B 1 137 ? -8.01176 -30.39834 6.13107 1.000 53.58790 137 GLY B O 1
ATOM 3438 N N . THR B 1 138 ? -6.34455 -31.40194 5.00553 1.000 31.04434 138 THR B N 1
ATOM 3439 C CA . THR B 1 138 ? -6.28369 -32.56710 5.87308 1.000 29.38878 138 THR B CA 1
ATOM 3440 C C . THR B 1 138 ? -5.04388 -32.48477 6.75477 1.000 26.09672 138 THR B C 1
ATOM 3441 O O . THR B 1 138 ? -4.10282 -31.73985 6.47334 1.000 26.44998 138 THR B O 1
ATOM 3445 N N . SER B 1 139 ? -5.05955 -33.25054 7.84247 1.000 20.65111 139 SER B N 1
ATOM 3446 C CA . SER B 1 139 ? -3.96257 -33.25195 8.80038 1.000 20.30173 139 SER B CA 1
ATOM 3447 C C . SER B 1 139 ? -3.51386 -34.68088 9.06134 1.000 18.40461 139 SER B C 1
ATOM 3448 O O . SER B 1 139 ? -4.34588 -35.56821 9.27619 1.000 17.50998 139 SER B O 1
ATOM 3451 N N . PHE B 1 140 ? -2.20194 -34.89780 9.03278 1.000 17.58106 140 PHE B N 1
ATOM 3452 C CA . PHE B 1 140 ? -1.58728 -36.17373 9.39201 1.000 17.09649 140 PHE B CA 1
ATOM 3453 C C . PHE B 1 140 ? -0.64495 -35.90293 10.55837 1.000 15.59810 140 PHE B C 1
ATOM 3454 O O . PHE B 1 140 ? 0.46082 -35.38940 10.36326 1.000 17.27212 140 PHE B O 1
ATOM 3462 N N . THR B 1 141 ? -1.08602 -36.23797 11.76654 1.000 15.35244 141 THR B N 1
ATOM 3463 C CA . THR B 1 141 ? -0.30158 -36.02945 12.97619 1.000 15.23201 141 THR B CA 1
ATOM 3464 C C . THR B 1 141 ? 0.40547 -37.32914 13.33596 1.000 15.77871 141 THR B C 1
ATOM 3465 O O . THR B 1 141 ? -0.24549 -38.35944 13.54166 1.000 15.38253 141 THR B O 1
ATOM 3469 N N . MET B 1 142 ? 1.73182 -37.27646 13.41467 1.000 15.03342 142 MET B N 1
ATOM 3470 C CA . MET B 1 142 ? 2.55530 -38.44945 13.67319 1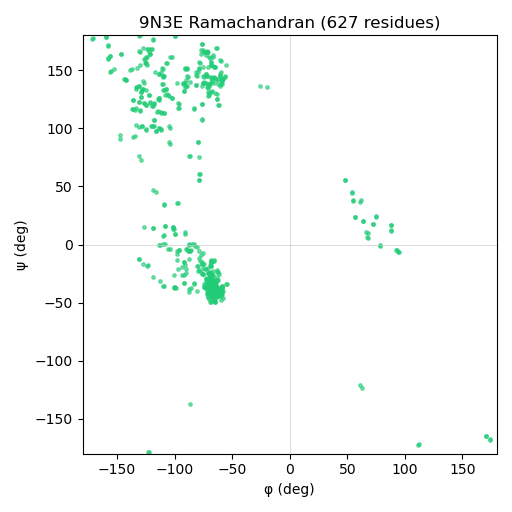.000 14.89497 142 MET B CA 1
ATOM 3471 C C . MET B 1 142 ? 3.32800 -38.23914 14.96626 1.000 14.83831 142 MET B C 1
ATOM 3472 O O . MET B 1 142 ? 4.11581 -37.29360 15.07589 1.000 14.90337 142 MET B O 1
ATOM 3477 N N . ILE B 1 143 ? 3.09107 -39.11035 15.94189 1.000 15.02811 143 ILE B N 1
ATOM 3478 C CA . ILE B 1 143 ? 3.83309 -39.12988 17.19706 1.000 15.04151 143 ILE B CA 1
ATOM 3479 C C . ILE B 1 143 ? 4.70645 -40.37533 17.17572 1.000 15.03031 143 ILE B C 1
ATOM 3480 O O . ILE B 1 143 ? 4.19645 -41.50230 17.19944 1.000 15.22320 143 ILE B O 1
ATOM 3485 N N . SER B 1 144 ? 6.02086 -40.18160 17.11970 1.000 14.83401 144 SER B N 1
ATOM 3486 C CA . SER B 1 144 ? 6.97390 -41.28474 17.02157 1.000 14.83584 144 SER B CA 1
ATOM 3487 C C . SER B 1 144 ? 7.84271 -41.29024 18.27527 1.000 14.88775 144 SER B C 1
ATOM 3488 O O . SER B 1 144 ? 8.81772 -40.53768 18.36972 1.000 14.87764 144 SER B O 1
ATOM 3491 N N . ASP B 1 145 ? 7.48591 -42.14178 19.23730 1.000 15.15182 145 ASP B N 1
ATOM 3492 C CA . ASP B 1 145 ? 8.27472 -42.31360 20.45675 1.000 15.27383 145 ASP B CA 1
ATOM 3493 C C . ASP B 1 145 ? 9.34353 -43.36629 20.17782 1.000 15.28475 145 ASP B C 1
ATOM 3494 O O . ASP B 1 145 ? 9.25454 -44.52480 20.59033 1.000 15.52674 145 ASP B O 1
ATOM 3499 N N . SER B 1 146 ? 10.37394 -42.94261 19.44940 1.000 15.04832 146 SER B N 1
ATOM 3500 C CA . SER B 1 146 ? 11.44317 -43.83784 19.03588 1.000 15.06661 146 SER B CA 1
ATOM 3501 C C . SER B 1 146 ? 12.75251 -43.06594 18.99286 1.000 14.89222 146 SER B C 1
ATOM 3502 O O . SER B 1 146 ? 12.77046 -41.83220 18.98947 1.000 14.71379 146 SER B O 1
ATOM 3505 N N . GLY B 1 147 ? 13.85281 -43.81230 18.96096 1.000 14.97604 147 GLY B N 1
ATOM 3506 C CA . GLY B 1 147 ? 15.15395 -43.18943 18.84368 1.000 14.94971 147 GLY B CA 1
ATOM 3507 C C . GLY B 1 147 ? 15.38421 -42.61660 17.45870 1.000 18.30355 147 GLY B C 1
ATOM 3508 O O . GLY B 1 147 ? 14.93608 -43.16142 16.44890 1.000 15.60241 147 GLY B O 1
ATOM 3509 N N . HIS B 1 148 ? 16.09676 -41.48889 17.42253 1.000 16.77247 148 HIS B N 1
ATOM 3510 C CA . HIS B 1 148 ? 16.39116 -40.78105 16.17534 1.000 16.74514 148 HIS B CA 1
ATOM 3511 C C . HIS B 1 148 ? 15.11001 -40.45820 15.40996 1.000 17.14930 148 HIS B C 1
ATOM 3512 O O . HIS B 1 148 ? 15.05701 -40.53356 14.18116 1.000 17.13543 148 HIS B O 1
ATOM 3519 N N . SER B 1 149 ? 14.06057 -40.09740 16.14915 1.000 15.09778 149 SER B N 1
ATOM 3520 C CA . SER B 1 149 ? 12.76912 -39.82490 15.53222 1.000 14.92605 149 SER B CA 1
ATOM 3521 C C . SER B 1 149 ? 12.69127 -38.43489 14.91701 1.000 17.13849 149 SER B C 1
ATOM 3522 O O . SER B 1 149 ? 11.81721 -38.19367 14.07720 1.000 15.76345 149 SER B O 1
ATOM 3525 N N . GLY B 1 150 ? 13.57361 -37.52057 15.31218 1.000 15.84114 150 GLY B N 1
ATOM 3526 C CA . GLY B 1 150 ? 13.60215 -36.20040 14.71483 1.000 16.66593 150 GLY B CA 1
ATOM 3527 C C . GLY B 1 150 ? 13.94766 -36.24611 13.24106 1.000 17.25892 150 GLY B C 1
ATOM 3528 O O . GLY B 1 150 ? 14.97225 -36.81646 12.85652 1.000 19.20910 150 GLY B O 1
ATOM 3529 N N . GLY B 1 151 ? 13.09834 -35.65808 12.40420 1.000 16.29418 151 GLY B N 1
ATOM 3530 C CA . GLY B 1 151 ? 13.31757 -35.67788 10.97287 1.000 19.20198 151 GLY B CA 1
ATOM 3531 C C . GLY B 1 151 ? 12.75046 -36.87711 10.24962 1.000 17.90816 151 GLY B C 1
ATOM 3532 O O . GLY B 1 151 ? 13.14676 -37.13546 9.10717 1.000 18.50274 151 GLY B O 1
ATOM 3533 N N . LEU B 1 152 ? 11.83184 -37.61954 10.87326 1.000 16.24654 152 LEU B N 1
ATOM 3534 C CA . LEU B 1 152 ? 11.27317 -38.80806 10.23782 1.000 15.57494 152 LEU B CA 1
ATOM 3535 C C . LEU B 1 152 ? 10.40527 -38.47620 9.03153 1.000 18.32488 152 LEU B C 1
ATOM 3536 O O . LEU B 1 152 ? 10.14403 -39.36258 8.21318 1.000 14.09875 152 LEU B O 1
ATOM 3541 N N . ILE B 1 153 ? 9.94164 -37.23802 8.90892 1.000 17.07816 153 ILE B N 1
ATOM 3542 C CA . ILE B 1 153 ? 9.28232 -36.75868 7.69980 1.000 18.53442 153 ILE B CA 1
ATOM 3543 C C . ILE B 1 153 ? 10.29274 -35.86829 6.98656 1.000 19.01253 153 ILE B C 1
ATOM 3544 O O . ILE B 1 153 ? 10.51086 -34.71941 7.37976 1.000 19.59311 153 ILE B O 1
ATOM 3549 N N . ASP B 1 154 ? 10.92512 -36.40503 5.94416 1.000 18.60107 154 ASP B N 1
AT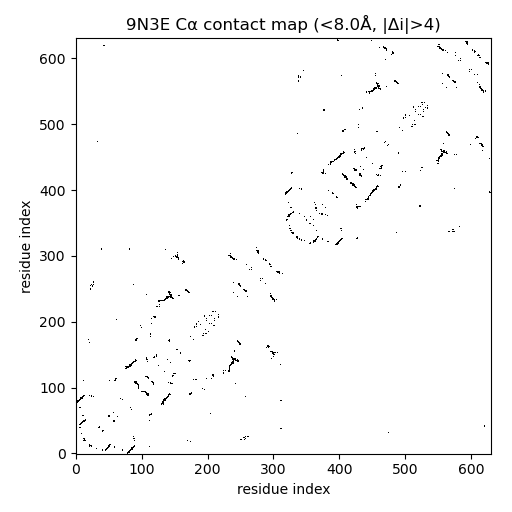OM 3550 C CA . ASP B 1 154 ? 12.01460 -35.69717 5.28495 1.000 21.46291 154 ASP B CA 1
ATOM 3551 C C . ASP B 1 154 ? 11.53241 -34.36893 4.71421 1.000 23.92051 154 ASP B C 1
ATOM 3552 O O . ASP B 1 154 ? 10.45006 -34.28056 4.12728 1.000 23.81397 154 ASP B O 1
ATOM 3557 N N . LYS B 1 155 ? 12.34307 -33.32785 4.91376 1.000 23.39546 155 LYS B N 1
ATOM 3558 C CA . LYS B 1 155 ? 12.10390 -31.96095 4.45428 1.000 24.24821 155 LYS B CA 1
ATOM 3559 C C . LYS B 1 155 ? 10.92148 -31.29034 5.14154 1.000 22.40657 155 LYS B C 1
ATOM 3560 O O . LYS B 1 155 ? 10.54710 -30.17495 4.75687 1.000 24.19767 155 LYS B O 1
ATOM 3566 N N . GLU B 1 156 ? 10.31989 -31.92613 6.14443 1.000 21.73590 156 GLU B N 1
ATOM 3567 C CA . GLU B 1 156 ? 9.27796 -31.26351 6.91644 1.000 21.16024 156 GLU B CA 1
ATOM 3568 C C . GLU B 1 156 ? 9.90185 -30.15942 7.76209 1.000 21.37686 156 GLU B C 1
ATOM 3569 O O . GLU B 1 156 ? 10.88219 -30.38947 8.47705 1.000 20.77198 156 GLU B O 1
ATOM 3575 N N . LYS B 1 157 ? 9.33426 -28.95879 7.67228 1.000 21.41783 157 LYS B N 1
ATOM 3576 C CA . LYS B 1 157 ? 9.94046 -27.78469 8.28867 1.000 22.08952 157 LYS B CA 1
ATOM 3577 C C . LYS B 1 157 ? 9.96928 -27.91180 9.80783 1.000 20.83367 157 LYS B C 1
ATOM 3578 O O . LYS B 1 157 ? 8.95507 -28.22144 10.43889 1.000 19.87158 157 LYS B O 1
ATOM 3584 N N . GLU B 1 158 ? 11.14005 -27.66606 10.39320 1.000 22.13249 158 GLU B N 1
ATOM 3585 C CA . GLU B 1 158 ? 11.31005 -27.74735 11.83900 1.000 21.29599 158 GLU B CA 1
ATOM 3586 C C . GLU B 1 158 ? 10.69617 -26.52190 12.50509 1.000 20.95191 158 GLU B C 1
ATOM 3587 O O . GLU B 1 158 ? 11.08645 -25.38657 12.21149 1.000 22.79888 158 GLU B O 1
ATOM 3593 N N . GLN B 1 159 ? 9.73081 -26.75096 13.39337 1.000 20.04188 159 GLN B N 1
ATOM 3594 C CA . GLN B 1 159 ? 9.12716 -25.69026 14.19091 1.000 21.28199 159 GLN B CA 1
ATOM 3595 C C . GLN B 1 159 ? 9.68703 -25.62952 15.60517 1.000 20.86692 159 GLN B C 1
ATOM 3596 O O . GLN B 1 159 ? 9.85995 -24.53683 16.15325 1.000 20.98614 159 GLN B O 1
ATOM 3602 N N . ILE B 1 160 ? 9.96800 -26.78221 16.20793 1.000 21.51452 160 ILE B N 1
ATOM 3603 C CA . ILE B 1 160 ? 10.61949 -26.87124 17.50976 1.000 20.72484 160 ILE B CA 1
ATOM 3604 C C . ILE B 1 160 ? 11.75927 -27.86912 17.37862 1.000 22.79183 160 ILE B C 1
ATOM 3605 O O . ILE B 1 160 ? 11.53365 -29.02417 16.99986 1.000 19.54196 160 ILE B O 1
ATOM 3610 N N . GLY B 1 161 ? 12.97713 -27.42865 17.68029 1.000 27.79391 161 GLY B N 1
ATOM 3611 C CA . GLY B 1 161 ? 14.13434 -28.28031 17.55445 1.000 28.50489 161 GLY B CA 1
ATOM 3612 C C . GLY B 1 161 ? 15.43488 -27.54972 17.81459 1.000 31.34216 161 GLY B C 1
ATOM 3613 O O . GLY B 1 161 ? 15.45412 -26.41914 18.31122 1.000 33.24065 161 GLY B O 1
ATOM 3614 N N . PRO B 1 162 ? 16.55725 -28.19005 17.47121 1.000 28.05563 162 PRO B N 1
ATOM 3615 C CA . PRO B 1 162 ? 17.87146 -27.60070 17.77570 1.000 31.00672 162 PRO B CA 1
ATOM 3616 C C . PRO B 1 162 ? 18.18630 -26.34287 16.98237 1.000 33.15222 162 PRO B C 1
ATOM 3617 O O . PRO B 1 162 ? 19.12531 -25.62510 17.35065 1.000 33.36248 162 PRO B O 1
ATOM 3621 N N . SER B 1 163 ? 17.44470 -26.05060 15.91657 1.000 35.45682 163 SER B N 1
ATOM 3622 C CA . SER B 1 163 ? 17.66714 -24.85243 15.11996 1.000 35.87565 163 SER B CA 1
ATOM 3623 C C . SER B 1 163 ? 16.63678 -23.76434 15.38807 1.000 36.86530 163 SER B C 1
ATOM 3624 O O . SER B 1 163 ? 16.74902 -22.67133 14.82430 1.000 38.44125 163 SER B O 1
ATOM 3627 N N . SER B 1 164 ? 15.64001 -24.03397 16.23048 1.000 33.31164 164 SER B N 1
ATOM 3628 C CA . SER B 1 164 ? 14.59673 -23.06267 16.53445 1.000 33.11225 164 SER B CA 1
ATOM 3629 C C . SER B 1 164 ? 14.38914 -22.81346 18.02083 1.000 34.66557 164 SER B C 1
ATOM 3630 O O . SER B 1 164 ? 13.76440 -21.80439 18.36995 1.000 35.16666 164 SER B O 1
ATOM 3633 N N . VAL B 1 165 ? 14.87734 -23.68448 18.90210 1.000 36.19225 165 VAL B N 1
ATOM 3634 C CA . VAL B 1 165 ? 14.72741 -23.53043 20.34461 1.000 37.88899 165 VAL B CA 1
ATOM 3635 C C . VAL B 1 165 ? 16.07753 -23.79402 20.99607 1.000 40.42248 165 VAL B C 1
ATOM 3636 O O . VAL B 1 165 ? 16.75274 -24.77305 20.65919 1.000 39.46127 165 VAL B O 1
ATOM 3640 N N . SER B 1 166 ? 16.46986 -22.92331 21.92128 1.000 46.63020 166 SER B N 1
ATOM 3641 C CA . SER B 1 166 ? 17.73032 -23.08405 22.63752 1.000 48.55152 166 SER B CA 1
ATOM 3642 C C . SER B 1 166 ? 17.55235 -23.97406 23.86364 1.000 49.21514 166 SER B C 1
ATOM 3643 O O . SER B 1 166 ? 16.49402 -23.97645 24.49286 1.000 49.06255 166 SER B O 1
ATOM 3646 N N . PRO B 1 171 ? 21.01632 -24.02538 34.66681 1.000 73.12935 171 PRO B N 1
ATOM 3647 C CA . PRO B 1 171 ? 21.54207 -25.14844 35.45099 1.000 69.88079 171 PRO B CA 1
ATOM 3648 C C . PRO B 1 171 ? 21.04621 -26.50052 34.94744 1.000 65.48336 171 PRO B C 1
ATOM 3649 O O . PRO B 1 171 ? 19.86267 -26.65292 34.64568 1.000 64.97592 171 PRO B O 1
ATOM 3653 N N . ALA B 1 172 ? 21.95339 -27.46920 34.86374 1.000 61.40782 172 ALA B N 1
ATOM 3654 C CA . ALA B 1 172 ? 21.60173 -28.78749 34.35700 1.000 54.40991 172 ALA B CA 1
ATOM 3655 C C . ALA B 1 172 ? 20.80533 -29.56197 35.39903 1.000 47.39575 172 ALA B C 1
ATOM 3656 O O . ALA B 1 172 ? 21.10415 -29.51481 36.59549 1.000 48.21917 172 ALA B O 1
ATOM 3658 N N . ILE B 1 173 ? 19.78650 -30.27795 34.93861 1.000 43.81472 173 ILE B N 1
ATOM 3659 C CA . ILE B 1 173 ? 18.95415 -31.09463 35.81299 1.000 38.13439 173 ILE B CA 1
ATOM 3660 C C . ILE B 1 173 ? 19.60254 -32.46170 35.96738 1.000 35.29646 173 ILE B C 1
ATOM 3661 O O . ILE B 1 173 ? 20.13966 -33.02519 35.00575 1.000 34.61766 173 ILE B O 1
ATOM 3666 N N . GLU B 1 174 ? 19.56304 -32.98994 37.18956 1.000 30.61428 174 GLU B N 1
ATOM 3667 C CA . GLU B 1 174 ? 20.13403 -34.30018 37.46778 1.000 28.65111 174 GLU B CA 1
ATOM 3668 C C . GLU B 1 174 ? 19.45456 -35.36967 36.62122 1.000 26.77243 174 GLU B C 1
ATOM 3669 O O . GLU B 1 174 ? 18.24237 -35.32655 36.39221 1.000 23.85081 174 GLU B O 1
ATOM 3675 N N . THR B 1 175 ? 20.24990 -36.32585 36.14457 1.000 28.01481 175 THR B N 1
ATOM 3676 C CA . THR B 1 175 ? 19.71506 -37.41832 35.34302 1.000 25.35221 175 THR B CA 1
ATOM 3677 C C . THR B 1 175 ? 18.66104 -38.18496 36.13331 1.000 25.41179 175 THR B C 1
ATOM 3678 O O . THR B 1 175 ? 18.78246 -38.36551 37.34827 1.000 21.87039 175 THR B O 1
ATOM 3682 N N . THR B 1 176 ? 17.61030 -38.61550 35.43603 1.000 21.00390 176 THR B N 1
ATOM 3683 C CA . THR B 1 176 ? 16.52792 -39.34931 36.07739 1.000 20.83982 176 THR B CA 1
ATOM 3684 C C . THR B 1 176 ? 17.05743 -40.58323 36.79911 1.000 22.40774 176 THR B C 1
ATOM 3685 O O . THR B 1 176 ? 18.01028 -41.22824 36.35218 1.000 20.70840 176 THR B O 1
ATOM 3689 N N . ASN B 1 177 ? 16.44118 -40.89823 37.93501 1.000 21.28846 177 ASN B N 1
ATOM 3690 C CA . ASN B 1 177 ? 16.75155 -42.11134 38.67696 1.000 21.05887 177 ASN B CA 1
ATOM 3691 C C . ASN B 1 177 ? 15.93786 -43.30718 38.20483 1.000 21.64341 177 ASN B C 1
ATOM 3692 O O . ASN B 1 177 ? 16.09233 -44.40216 38.75558 1.000 21.94064 177 ASN B O 1
ATOM 3697 N N . LYS B 1 178 ? 15.07871 -43.12205 37.20681 1.000 21.72069 178 LYS B N 1
ATOM 3698 C CA . LYS B 1 178 ? 14.30237 -44.22484 36.66421 1.000 21.78864 178 LYS B CA 1
ATOM 3699 C C . LYS B 1 178 ? 15.20477 -45.20922 35.93065 1.000 21.09266 178 LYS B C 1
ATOM 3700 O O . LYS B 1 178 ? 16.28366 -44.85974 35.44395 1.000 20.90067 178 LYS B O 1
ATOM 3706 N N . THR B 1 179 ? 14.75062 -46.45584 35.86157 1.000 21.05746 179 THR B N 1
ATOM 3707 C CA . THR B 1 179 ? 15.43706 -47.48178 35.08944 1.000 22.07831 179 THR B CA 1
ATOM 3708 C C . THR B 1 179 ? 15.00431 -47.37045 33.63142 1.000 23.80130 179 THR B C 1
ATOM 3709 O O . THR B 1 179 ? 13.82378 -47.55148 33.31453 1.000 22.37224 179 THR B O 1
ATOM 3713 N N . ILE B 1 180 ? 15.95374 -47.06726 32.74400 1.000 20.83771 180 ILE B N 1
ATOM 3714 C CA . ILE B 1 180 ? 15.63915 -46.71024 31.36754 1.000 21.24307 180 ILE B CA 1
ATOM 3715 C C . ILE B 1 180 ? 16.42022 -47.59009 30.40076 1.000 22.02913 180 ILE B C 1
ATOM 3716 O O . ILE B 1 180 ? 17.44281 -48.18731 30.74420 1.000 21.47126 180 ILE B O 1
ATOM 3721 N N . THR B 1 181 ? 15.91395 -47.65717 29.17001 1.000 19.83748 181 THR B N 1
ATOM 3722 C CA . THR B 1 181 ? 16.55400 -48.37826 28.08020 1.000 19.22778 181 THR B CA 1
ATOM 3723 C C . THR B 1 181 ? 16.33357 -47.59995 26.79121 1.000 18.73108 181 THR B C 1
ATOM 3724 O O . THR B 1 181 ? 15.26135 -47.02575 26.58218 1.000 18.33448 181 THR B O 1
ATOM 3728 N N . SER B 1 182 ? 17.35009 -47.58203 25.93293 1.000 18.55164 182 SER B N 1
ATOM 3729 C CA . SER B 1 182 ? 17.30096 -46.79372 24.70905 1.000 18.20906 182 SER B CA 1
ATOM 3730 C C . SER B 1 182 ? 16.40573 -47.45053 23.66508 1.000 17.96102 182 SER B C 1
ATOM 3731 O O . SER B 1 182 ? 16.42548 -48.67141 23.48508 1.000 16.77556 182 SER B O 1
ATOM 3734 N N . ARG B 1 183 ? 15.61946 -46.62773 22.97256 1.000 16.06694 183 ARG B N 1
ATOM 3735 C CA . ARG B 1 183 ? 14.77649 -47.07892 21.86628 1.000 16.54451 183 ARG B CA 1
ATOM 3736 C C . ARG B 1 183 ? 15.44268 -46.83982 20.51887 1.000 15.98349 183 ARG B C 1
ATOM 3737 O O . ARG B 1 183 ? 14.77770 -46.51510 19.53019 1.000 15.50701 183 ARG B O 1
ATOM 3745 N N . ALA B 1 184 ? 16.76216 -46.99090 20.45615 1.000 16.99628 184 ALA B N 1
ATOM 3746 C CA . ALA B 1 184 ? 17.51199 -46.82964 19.22114 1.000 17.00061 184 ALA B CA 1
ATOM 3747 C C . ALA B 1 184 ? 18.44111 -48.01753 19.03347 1.000 18.73232 184 ALA B C 1
ATOM 3748 O O . ALA B 1 184 ? 19.09937 -48.45890 19.97998 1.000 18.34033 184 ALA B O 1
ATOM 3750 N N . LEU B 1 185 ? 18.48511 -48.53470 17.80992 1.000 17.12416 185 LEU B N 1
ATOM 3751 C CA . LEU B 1 185 ? 19.38957 -49.61498 17.46127 1.000 20.35051 185 LEU B CA 1
ATOM 3752 C C . LEU B 1 185 ? 20.50306 -49.07970 16.57960 1.000 21.88609 185 LEU B C 1
ATOM 3753 O O . LEU B 1 185 ? 20.22620 -48.32600 15.63676 1.000 19.77694 185 LEU B O 1
ATOM 3758 N N . PRO B 1 186 ? 21.76044 -49.42439 16.85157 1.000 21.03918 186 PRO B N 1
ATOM 3759 C CA . PRO B 1 186 ? 22.84526 -48.98307 15.96968 1.000 22.64994 186 PRO B CA 1
ATOM 3760 C C . PRO B 1 186 ? 22.70280 -49.59624 14.58571 1.000 23.57597 186 PRO B C 1
ATOM 3761 O O . PRO B 1 186 ? 22.12730 -50.67365 14.41637 1.000 19.80938 186 PRO B O 1
ATOM 3765 N N . PHE B 1 187 ? 23.23169 -48.88378 13.58667 1.000 21.59542 187 PHE B N 1
ATOM 3766 C CA . PHE B 1 187 ? 23.11331 -49.34031 12.20491 1.000 21.65392 187 PHE B CA 1
ATOM 3767 C C . PHE B 1 187 ? 23.73858 -50.71631 12.01497 1.000 22.80636 187 PHE B C 1
ATOM 3768 O O . PHE B 1 187 ? 23.22843 -51.53522 11.24091 1.000 22.59450 187 PHE B O 1
ATOM 3776 N N . LYS B 1 188 ? 24.84265 -50.99103 12.71449 1.000 23.14585 188 LYS B N 1
ATOM 3777 C CA . LYS B 1 188 ? 25.49083 -52.29167 12.58284 1.000 23.00522 188 LYS B CA 1
ATOM 3778 C C . LYS B 1 188 ? 24.58846 -53.41096 13.08571 1.000 23.83968 188 LYS B C 1
ATOM 3779 O O . LYS B 1 188 ? 24.55574 -54.50037 12.50232 1.000 24.74809 188 LYS B O 1
ATOM 3785 N N . ALA B 1 189 ? 23.84062 -53.15888 14.16297 1.000 25.43204 189 ALA B N 1
ATOM 3786 C CA . ALA B 1 189 ? 22.94020 -54.17944 14.68958 1.000 24.77250 189 ALA B CA 1
ATOM 3787 C C . ALA B 1 189 ? 21.80624 -54.47207 13.71532 1.000 24.21483 189 ALA B C 1
ATOM 3788 O O . ALA B 1 189 ? 21.41629 -55.63226 13.53877 1.000 24.09073 189 ALA B O 1
ATOM 3790 N N . VAL B 1 190 ? 21.26274 -53.43373 13.07688 1.000 22.08842 190 VAL B N 1
ATOM 3791 C CA . VAL B 1 190 ? 20.21281 -53.64121 12.08491 1.000 22.99910 190 VAL B CA 1
ATOM 3792 C C . VAL B 1 190 ? 20.76876 -54.36434 10.86455 1.000 23.59391 190 VAL B C 1
ATOM 3793 O O . VAL B 1 190 ? 20.13186 -55.27517 10.32126 1.000 23.86811 190 VAL B O 1
ATOM 3797 N N . LEU B 1 191 ? 21.96444 -53.97402 10.41593 1.000 23.02222 191 LEU B N 1
ATOM 3798 C CA . LEU B 1 191 ? 22.57922 -54.63768 9.27068 1.000 24.83459 191 LEU B CA 1
ATOM 3799 C C . LEU B 1 191 ? 22.90466 -56.09283 9.58479 1.000 26.97286 191 LEU B C 1
ATOM 3800 O O . LEU B 1 191 ? 22.71325 -56.97562 8.73996 1.000 27.07500 191 LEU B O 1
ATOM 3805 N N . ASP B 1 192 ? 23.39483 -56.36316 10.79793 1.000 23.74457 192 ASP B N 1
ATOM 3806 C CA . ASP B 1 192 ? 23.72570 -57.73464 11.17312 1.000 26.81648 192 ASP B CA 1
ATOM 3807 C C . ASP B 1 192 ? 22.47390 -58.59587 11.28284 1.000 26.94059 192 ASP B C 1
ATOM 3808 O O . ASP B 1 192 ? 22.50478 -59.78854 10.95688 1.000 28.00903 192 ASP B O 1
ATOM 3813 N N . HIS B 1 193 ? 21.36660 -58.01370 11.74985 1.000 24.82887 193 HIS B N 1
ATOM 3814 C CA . HIS B 1 193 ? 20.11037 -58.75415 11.80139 1.000 27.06825 193 HIS B CA 1
ATOM 3815 C C . HIS B 1 193 ? 19.66519 -59.17623 10.40778 1.000 26.99449 193 HIS B C 1
ATOM 3816 O O . HIS B 1 193 ? 19.22733 -60.31481 10.20441 1.000 28.51898 193 HIS B O 1
ATOM 3823 N N . LEU B 1 194 ? 19.77081 -58.27023 9.43363 1.000 27.68132 194 LEU B N 1
ATOM 3824 C CA . LEU B 1 194 ? 19.36593 -58.59918 8.07219 1.000 27.45389 194 LEU B CA 1
ATOM 3825 C C . LEU B 1 194 ? 20.37487 -59.51157 7.38619 1.000 28.94137 194 LEU B C 1
ATOM 3826 O O . LEU B 1 194 ? 19.98713 -60.36067 6.57553 1.000 29.04905 194 LEU B O 1
ATOM 3831 N N . SER B 1 195 ? 21.66579 -59.35614 7.69328 1.000 27.93778 195 SER B N 1
ATOM 3832 C CA . SER B 1 195 ? 22.67227 -60.22900 7.09758 1.000 29.72723 195 SER B CA 1
ATOM 3833 C C . SER B 1 195 ? 22.58721 -61.64443 7.65323 1.000 30.35149 195 SER B C 1
ATOM 3834 O O . SER B 1 195 ? 22.92349 -62.60517 6.95152 1.000 31.68293 195 SER B O 1
ATOM 3837 N N . SER B 1 196 ? 22.14596 -61.79403 8.90506 1.000 32.87382 196 SER B N 1
ATOM 3838 C CA . SER B 1 196 ? 21.97710 -63.12098 9.48528 1.000 36.19088 196 SER B CA 1
ATOM 3839 C C . SER B 1 196 ? 20.84589 -63.89922 8.82711 1.000 36.45060 196 SER B C 1
ATOM 3840 O O . SER B 1 196 ? 20.76192 -65.11867 9.00782 1.000 38.57187 196 SER B O 1
ATOM 3843 N N . LEU B 1 197 ? 19.97876 -63.22554 8.07316 1.000 32.28673 197 LEU B N 1
ATOM 3844 C CA . LEU B 1 197 ? 18.87318 -63.86594 7.37216 1.000 31.37466 197 LEU B CA 1
ATOM 3845 C C . LEU B 1 197 ? 19.16520 -64.10415 5.89780 1.000 30.88505 197 LEU B C 1
ATOM 3846 O O . LEU B 1 197 ? 18.75498 -65.13061 5.34856 1.000 33.33096 197 LEU B O 1
ATOM 3851 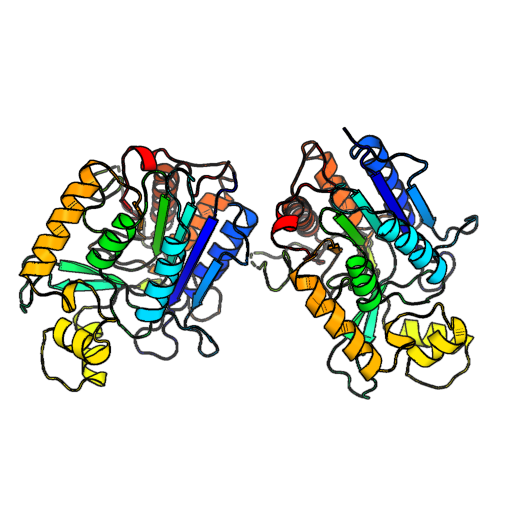N N . THR B 1 198 ? 19.87640 -63.18525 5.24588 1.000 30.11655 198 THR B N 1
ATOM 3852 C CA . THR B 1 198 ? 20.15729 -63.30519 3.82063 1.000 30.86385 198 THR B CA 1
ATOM 3853 C C . THR B 1 198 ? 21.39694 -64.14276 3.53791 1.000 32.64313 198 THR B C 1
ATOM 3854 O O . THR B 1 198 ? 21.42330 -64.89626 2.55876 1.000 32.06219 198 THR B O 1
ATOM 3858 N N . GLY B 1 199 ? 22.42552 -64.02769 4.37410 1.000 31.41871 199 GLY B N 1
ATOM 3859 C CA . GLY B 1 199 ? 23.70622 -64.62907 4.07929 1.000 34.06928 199 GLY B CA 1
ATOM 3860 C C . GLY B 1 199 ? 24.54927 -63.86141 3.08718 1.000 36.30449 199 GLY B C 1
ATOM 3861 O O . GLY B 1 199 ? 25.66726 -64.29627 2.78233 1.000 39.74724 199 GLY B O 1
ATOM 3862 N N . ILE B 1 200 ? 24.05100 -62.73641 2.57183 1.000 35.92668 200 ILE B N 1
ATOM 3863 C CA . ILE B 1 200 ? 24.81561 -61.93341 1.62831 1.000 38.14358 200 ILE B CA 1
ATOM 3864 C C . ILE B 1 200 ? 25.91485 -61.19213 2.37594 1.000 41.26243 200 ILE B C 1
ATOM 3865 O O . ILE B 1 200 ? 25.73306 -60.76508 3.52462 1.000 40.99432 200 ILE B O 1
ATOM 3870 N N . THR B 1 201 ? 27.06685 -61.03522 1.72810 1.000 46.81932 201 THR B N 1
ATOM 3871 C CA . THR B 1 201 ? 28.21140 -60.34766 2.32327 1.000 47.61554 201 THR B CA 1
ATOM 3872 C C . THR B 1 201 ? 28.30930 -58.96181 1.69321 1.000 48.25175 201 THR B C 1
ATOM 3873 O O . THR B 1 201 ? 29.02331 -58.75190 0.71202 1.000 51.02171 201 THR B O 1
ATOM 3877 N N . THR B 1 202 ? 27.57961 -58.00844 2.26761 1.000 42.60043 202 THR B N 1
ATOM 3878 C CA . THR B 1 202 ? 27.61881 -56.63091 1.79930 1.000 40.10467 202 THR B CA 1
ATOM 3879 C C . THR B 1 202 ? 27.20358 -55.71128 2.93768 1.000 37.87273 202 THR B C 1
ATOM 3880 O O . THR B 1 202 ? 26.40096 -56.08701 3.79651 1.000 36.42241 202 THR B O 1
ATOM 3884 N N . SER B 1 203 ? 27.76840 -54.50532 2.93821 1.000 34.52280 203 SER B N 1
ATOM 3885 C CA . SER B 1 203 ? 27.37767 -53.47599 3.89050 1.000 33.34917 203 SER B CA 1
ATOM 3886 C C . SER B 1 203 ? 26.21834 -52.62471 3.39333 1.000 32.94972 203 SER B C 1
ATOM 3887 O O . SER B 1 203 ? 25.71640 -51.78538 4.14887 1.000 31.43942 203 SER B O 1
ATOM 3890 N N . ASP B 1 204 ? 25.78591 -52.82020 2.14981 1.000 31.94964 204 ASP B N 1
ATOM 3891 C CA . ASP B 1 204 ? 24.64695 -52.09571 1.59780 1.000 31.71245 204 ASP B CA 1
ATOM 3892 C C . ASP B 1 204 ? 23.37494 -52.70156 2.17722 1.000 28.98505 204 ASP B C 1
ATOM 3893 O O . ASP B 1 204 ? 22.98989 -53.81853 1.81674 1.000 28.58631 204 ASP B O 1
ATOM 3898 N N . ILE B 1 205 ? 22.71803 -51.96361 3.07530 1.000 29.28750 205 ILE B N 1
ATOM 3899 C CA . ILE B 1 205 ? 21.51391 -52.47434 3.71633 1.000 27.31087 205 ILE B CA 1
ATOM 3900 C C . ILE B 1 205 ? 20.35932 -52.58960 2.72930 1.000 26.16355 205 ILE B C 1
ATOM 3901 O O . ILE B 1 205 ? 19.45100 -53.40284 2.93647 1.000 24.67654 205 ILE B O 1
ATOM 3906 N N . GLY B 1 206 ? 20.37587 -51.80708 1.64763 1.000 26.19658 206 GLY B N 1
ATOM 3907 C CA . GLY B 1 206 ? 19.32970 -51.92123 0.64721 1.000 25.26920 206 GLY B CA 1
ATOM 3908 C C . GLY B 1 206 ? 19.34502 -53.24715 -0.08475 1.000 26.52186 206 GLY B C 1
ATOM 3909 O O . GLY B 1 206 ? 18.29372 -53.73649 -0.50850 1.000 24.08994 206 GLY B O 1
ATOM 3910 N N . THR B 1 207 ? 20.52822 -53.84466 -0.24796 1.000 25.74270 207 THR B N 1
ATOM 3911 C CA . THR B 1 207 ? 20.61425 -55.15365 -0.88780 1.000 25.91966 207 THR B CA 1
ATOM 3912 C C . THR B 1 207 ? 19.93039 -56.22425 -0.04561 1.000 25.28807 207 THR B C 1
ATOM 3913 O O . THR B 1 207 ? 19.21139 -57.07730 -0.57962 1.000 25.50493 207 THR B O 1
ATOM 3917 N N . HIS B 1 208 ? 20.14070 -56.19434 1.27307 1.000 26.41684 208 HIS B N 1
ATOM 3918 C CA . HIS B 1 208 ? 19.48165 -57.15684 2.15026 1.000 26.68979 208 HIS B CA 1
ATOM 3919 C C . HIS B 1 208 ? 17.97183 -56.95422 2.15426 1.000 25.20676 208 HIS B C 1
ATOM 3920 O O . HIS B 1 208 ? 17.20844 -57.92660 2.12378 1.000 25.80150 208 HIS B O 1
ATOM 3927 N N . LEU B 1 209 ? 17.52448 -55.69704 2.19501 1.000 24.29011 209 LEU B N 1
ATOM 3928 C CA . LEU B 1 209 ? 16.09463 -55.41720 2.27801 1.000 23.58452 209 LEU B CA 1
ATOM 3929 C C . LEU B 1 209 ? 15.37990 -55.78398 0.98336 1.000 24.43431 209 LEU B C 1
ATOM 3930 O O . LEU B 1 209 ? 14.27021 -56.32880 1.01544 1.000 23.51811 209 LEU B O 1
ATOM 3935 N N . LEU B 1 210 ? 15.99343 -55.48493 -0.16492 1.000 23.72048 210 LEU B N 1
ATOM 3936 C CA . LEU B 1 210 ? 15.43081 -55.92484 -1.43814 1.000 24.39365 210 LEU B CA 1
ATOM 3937 C C . LEU B 1 210 ? 15.35544 -57.44518 -1.50610 1.000 25.66642 210 LEU B C 1
ATOM 3938 O O . LEU B 1 210 ? 14.39528 -58.00463 -2.04929 1.000 24.91241 210 LEU B O 1
ATOM 3943 N N . GLU B 1 211 ? 16.36573 -58.12924 -0.96363 1.000 23.60670 211 GLU B N 1
ATOM 3944 C CA . GLU B 1 211 ? 16.35525 -59.58830 -0.94267 1.000 25.78653 211 GLU B CA 1
ATOM 3945 C C . GLU B 1 211 ? 15.21890 -60.11911 -0.07888 1.000 26.08635 211 GLU B C 1
ATOM 3946 O O . GLU B 1 211 ? 14.52616 -61.06809 -0.46402 1.000 27.59391 211 GLU B O 1
ATOM 3952 N N . LEU B 1 212 ? 15.01120 -59.51608 1.09289 1.000 28.57805 212 LEU B N 1
ATOM 3953 C CA . LEU B 1 212 ? 14.03717 -60.03394 2.04628 1.000 27.91769 212 LEU B CA 1
ATOM 3954 C C . LEU B 1 212 ? 12.61569 -59.57180 1.75317 1.000 28.17721 212 LEU B C 1
ATOM 3955 O O . LEU B 1 212 ? 11.66418 -60.30107 2.04917 1.000 29.03484 212 LEU B O 1
ATOM 3960 N N . PHE B 1 213 ? 12.43560 -58.36330 1.22149 1.000 24.71684 213 PHE B N 1
ATOM 3961 C CA . PHE B 1 213 ? 11.10203 -57.79114 1.12223 1.000 24.88640 213 PHE B CA 1
ATOM 3962 C C . PHE B 1 213 ? 10.68473 -57.37733 -0.28143 1.000 24.22591 213 PHE B C 1
ATOM 3963 O O . PHE B 1 213 ? 9.48136 -57.22449 -0.51751 1.000 23.27858 213 PHE B O 1
ATOM 3971 N N . GLY B 1 214 ? 11.61954 -57.20346 -1.20972 1.000 24.14348 214 GLY B N 1
ATOM 3972 C CA . GLY B 1 214 ? 11.24164 -56.96020 -2.59438 1.000 25.11734 214 GLY B CA 1
ATOM 3973 C C . GLY B 1 214 ? 10.43204 -55.68646 -2.75124 1.000 26.39655 214 GLY B C 1
ATOM 3974 O O . GLY B 1 214 ? 10.88222 -54.58595 -2.40836 1.000 24.26039 214 GLY B O 1
ATOM 3975 N N . ARG B 1 215 ? 9.21427 -55.83792 -3.28391 1.000 26.28391 215 ARG B N 1
ATOM 3976 C CA . ARG B 1 215 ? 8.33207 -54.69304 -3.49119 1.000 26.90598 215 ARG B CA 1
ATOM 3977 C C . ARG B 1 215 ? 7.98203 -53.99782 -2.18450 1.000 25.61850 215 ARG B C 1
ATOM 3978 O O . ARG B 1 215 ? 7.67047 -52.80131 -2.18221 1.000 25.16173 215 ARG B O 1
ATOM 3986 N N . ASP B 1 216 ? 8.02504 -54.72319 -1.07080 1.000 22.68352 216 ASP B N 1
ATOM 3987 C CA . ASP B 1 216 ? 7.68187 -54.16479 0.22887 1.000 23.02199 216 ASP B CA 1
ATOM 3988 C C . ASP B 1 216 ? 8.83020 -53.40293 0.87546 1.000 21.78765 216 ASP B C 1
ATOM 3989 O O . ASP B 1 216 ? 8.64939 -52.86195 1.97130 1.000 20.04039 216 ASP B O 1
ATOM 3994 N N . ALA B 1 217 ? 9.99399 -53.34211 0.23373 1.000 21.47168 217 ALA B N 1
ATOM 3995 C CA . ALA B 1 217 ? 11.10285 -52.57932 0.78072 1.000 22.19504 217 ALA B CA 1
ATOM 3996 C C . ALA B 1 217 ? 10.82709 -51.08082 0.66697 1.000 23.69779 217 ALA B C 1
ATOM 3997 O O . ALA B 1 217 ? 9.92746 -50.63314 -0.05144 1.000 20.74282 217 ALA B O 1
ATOM 3999 N N . GLY B 1 218 ? 11.62701 -50.30047 1.39088 1.000 19.90796 218 GLY B N 1
ATOM 4000 C CA . GLY B 1 218 ? 11.43474 -48.86658 1.41417 1.000 21.48570 218 GLY B CA 1
ATOM 4001 C C . GLY B 1 218 ? 11.71532 -48.21479 0.07423 1.000 22.28492 218 GLY B C 1
ATOM 4002 O O . GLY B 1 218 ? 12.37894 -48.77178 -0.80025 1.000 21.32185 218 GLY B O 1
ATOM 4003 N N . LEU B 1 219 ? 11.19008 -46.99460 -0.07430 1.000 20.99755 219 LEU B N 1
ATOM 4004 C CA . LEU B 1 219 ? 11.37887 -46.23796 -1.30871 1.000 22.51534 219 LEU B CA 1
ATOM 4005 C C . LEU B 1 219 ? 12.85472 -45.97855 -1.58076 1.000 23.06112 219 LEU B C 1
ATOM 4006 O O . LEU B 1 219 ? 13.29425 -46.00281 -2.73644 1.000 24.02327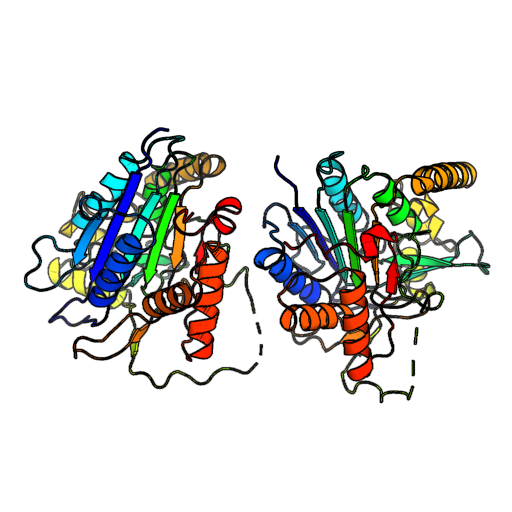 219 LEU B O 1
ATOM 4011 N N . LYS B 1 220 ? 13.63511 -45.72059 -0.52645 1.000 20.51078 220 LYS B N 1
ATOM 4012 C CA . LYS B 1 220 ? 15.04821 -45.40327 -0.70856 1.000 21.33339 220 LYS B CA 1
ATOM 4013 C C . LYS B 1 220 ? 15.81196 -46.56590 -1.32416 1.000 22.30554 220 LYS B C 1
ATOM 4014 O O . LYS B 1 220 ? 16.81604 -46.35357 -2.01409 1.000 22.42165 220 LYS B O 1
ATOM 4020 N N . PHE B 1 221 ? 15.35417 -47.79637 -1.08888 1.000 21.72936 221 PHE B N 1
ATOM 4021 C CA . PHE B 1 221 ? 16.08169 -48.99173 -1.48431 1.000 22.58180 221 PHE B CA 1
ATOM 4022 C C . PHE B 1 221 ? 15.61009 -49.58352 -2.80669 1.000 23.74869 221 PHE B C 1
ATOM 4023 O O . PHE B 1 221 ? 16.36835 -50.33146 -3.43433 1.000 24.60184 221 PHE B O 1
ATOM 4031 N N . ARG B 1 222 ? 14.38549 -49.28264 -3.24308 1.000 21.11307 222 ARG B N 1
ATOM 4032 C CA . ARG B 1 222 ? 13.89024 -49.83206 -4.49843 1.000 23.69841 222 ARG B CA 1
ATOM 4033 C C . ARG B 1 222 ? 14.20160 -48.94951 -5.69796 1.000 24.12323 222 ARG B C 1
ATOM 4034 O O . ARG B 1 222 ? 14.27194 -49.45878 -6.82226 1.000 24.50981 222 ARG B O 1
ATOM 4042 N N . LEU B 1 223 ? 14.39205 -47.65103 -5.48899 1.000 25.82110 223 LEU B N 1
ATOM 4043 C CA . LEU B 1 223 ? 14.66723 -46.73056 -6.58274 1.000 26.41604 223 LEU B CA 1
ATOM 4044 C C . LEU B 1 223 ? 16.15978 -46.45383 -6.70556 1.000 28.70491 223 LEU B C 1
ATOM 4045 O O . LEU B 1 223 ? 16.84788 -46.29625 -5.68988 1.000 27.18716 223 LEU B O 1
ATOM 4050 N N . PRO B 1 224 ? 16.68729 -46.39860 -7.92801 1.000 27.01197 224 PRO B N 1
ATOM 4051 C CA . PRO B 1 224 ? 18.04555 -45.88018 -8.11665 1.000 27.45452 224 PRO B CA 1
ATOM 4052 C C . PRO B 1 224 ? 18.13898 -44.44280 -7.62482 1.000 27.37512 224 PRO B C 1
ATOM 4053 O O . PRO B 1 224 ? 17.13989 -43.72678 -7.52408 1.000 27.00436 224 PRO B O 1
ATOM 4057 N N . ALA B 1 225 ? 19.36907 -44.02291 -7.31469 1.000 30.02489 225 ALA B N 1
ATOM 4058 C CA . ALA B 1 225 ? 19.56824 -42.72440 -6.67562 1.000 30.25618 225 ALA B CA 1
ATOM 4059 C C . ALA B 1 225 ? 19.04329 -41.57843 -7.53356 1.000 30.89018 225 ALA B C 1
ATOM 4060 O O . ALA B 1 225 ? 18.43276 -40.63692 -7.01361 1.000 31.43377 225 ALA B O 1
ATOM 4062 N N . MET B 1 226 ? 19.26306 -41.63725 -8.84863 1.000 28.02025 226 MET B N 1
ATOM 4063 C CA . MET B 1 226 ? 18.78333 -40.55995 -9.70965 1.000 29.34665 226 MET B CA 1
ATOM 4064 C C . MET B 1 226 ? 17.26972 -40.61968 -9.88158 1.000 29.23601 226 MET B C 1
ATOM 4065 O O . MET B 1 226 ? 16.61041 -39.57706 -9.96918 1.000 28.71847 226 MET B O 1
ATOM 4070 N N . ASP B 1 227 ? 16.70050 -41.82699 -9.94300 1.000 29.26014 227 ASP B N 1
ATOM 4071 C CA . ASP B 1 227 ? 15.24812 -41.94340 -10.03508 1.000 29.69999 227 ASP B CA 1
ATOM 4072 C C . ASP B 1 227 ? 14.58290 -41.42590 -8.76623 1.000 28.91488 227 ASP B C 1
ATOM 4073 O O . ASP B 1 227 ? 13.50076 -40.82997 -8.82293 1.000 28.04379 227 ASP B O 1
ATOM 4078 N N . LEU B 1 228 ? 15.21681 -41.64450 -7.61182 1.000 29.39794 228 LEU B N 1
ATOM 4079 C CA . LEU B 1 228 ? 14.70165 -41.08427 -6.36753 1.000 29.48041 228 LEU B CA 1
ATOM 4080 C C . LEU B 1 228 ? 14.80744 -39.56495 -6.37347 1.000 31.23308 228 LEU B C 1
ATOM 4081 O O . LEU B 1 228 ? 13.88430 -38.87044 -5.93281 1.000 31.26399 228 LEU B O 1
ATOM 4086 N N . MET B 1 229 ? 15.93049 -39.03579 -6.86674 1.000 27.42285 229 MET B N 1
ATOM 4087 C CA . MET B 1 229 ? 16.10397 -37.58981 -6.96964 1.000 29.25043 229 MET B CA 1
ATOM 4088 C C . MET B 1 229 ? 15.00381 -36.96266 -7.81683 1.000 29.90540 229 MET B C 1
ATOM 4089 O O . MET B 1 229 ? 14.42451 -35.93643 -7.44238 1.000 29.83449 229 MET B O 1
ATOM 4094 N N . ASP B 1 230 ? 14.71294 -37.56224 -8.97418 1.000 31.75099 230 ASP B N 1
ATOM 4095 C CA . ASP B 1 230 ? 13.63986 -37.05684 -9.82459 1.000 32.46703 230 ASP B CA 1
ATOM 4096 C C . ASP B 1 230 ? 12.30357 -37.06785 -9.09144 1.000 32.98901 230 ASP B C 1
ATOM 4097 O O . ASP B 1 230 ? 11.50841 -36.12901 -9.21753 1.000 31.84564 230 ASP B O 1
ATOM 4102 N N . LEU B 1 231 ? 12.03822 -38.12724 -8.32316 1.000 29.88012 231 LEU B N 1
ATOM 4103 C CA . LEU B 1 231 ? 10.79548 -38.20524 -7.56134 1.000 30.45234 231 LEU B CA 1
ATOM 4104 C C . LEU B 1 231 ? 10.74565 -37.15200 -6.46042 1.000 29.81361 231 LEU B C 1
ATOM 4105 O O . LEU B 1 231 ? 9.69572 -36.54213 -6.22524 1.000 30.23182 231 LEU B O 1
ATOM 4110 N N . LEU B 1 232 ? 11.86922 -36.92547 -5.77397 1.000 30.86566 232 LEU B N 1
ATOM 4111 C CA . LEU B 1 232 ? 11.89371 -35.94191 -4.69546 1.000 30.73792 232 LEU B CA 1
ATOM 4112 C C . LEU B 1 232 ? 11.69502 -34.52368 -5.21370 1.000 31.54047 232 LEU B C 1
ATOM 4113 O O . LEU B 1 232 ? 11.17883 -33.66850 -4.48526 1.000 31.88024 232 LEU B O 1
ATOM 4118 N N . GLU B 1 233 ? 12.09231 -34.25195 -6.45882 1.000 31.57341 233 GLU B N 1
ATOM 4119 C CA . GLU B 1 233 ? 11.88512 -32.91858 -7.01220 1.000 32.18239 233 GLU B CA 1
ATOM 4120 C C . GLU B 1 233 ? 10.40832 -32.65056 -7.26701 1.000 30.74541 233 GLU B C 1
ATOM 4121 O O . GLU B 1 233 ? 9.95441 -31.50944 -7.12533 1.000 30.76942 233 GLU B O 1
ATOM 4127 N N . THR B 1 234 ? 9.64596 -33.68053 -7.64241 1.000 31.72287 234 THR B N 1
ATOM 4128 C CA . THR B 1 234 ? 8.20223 -33.51358 -7.76085 1.000 30.71387 234 THR B CA 1
ATOM 4129 C C . THR B 1 234 ? 7.56715 -33.28571 -6.39553 1.000 30.17417 234 THR B C 1
ATOM 4130 O O . THR B 1 234 ? 6.58457 -32.54360 -6.28465 1.000 31.06546 234 THR B O 1
ATOM 4134 N N . MET B 1 235 ? 8.11228 -33.91358 -5.34981 1.000 28.95587 235 MET B N 1
ATOM 4135 C CA . MET B 1 235 ? 7.61278 -33.67496 -4.00012 1.000 27.36074 235 MET B CA 1
ATOM 4136 C C . MET B 1 235 ? 7.95336 -32.26594 -3.53395 1.000 28.45209 235 MET B C 1
ATOM 4137 O O . MET B 1 235 ? 7.12194 -31.59366 -2.91321 1.000 28.60935 235 MET B O 1
ATOM 4142 N N . THR B 1 236 ? 9.17416 -31.80511 -3.82310 1.000 30.51616 236 THR B N 1
ATOM 4143 C CA . THR B 1 236 ? 9.55643 -30.43816 -3.48187 1.000 30.10260 236 THR B CA 1
ATOM 4144 C C . THR B 1 236 ? 8.63252 -29.42770 -4.15019 1.000 30.98141 236 THR B C 1
ATOM 4145 O O . THR B 1 236 ? 8.28908 -28.39865 -3.55596 1.000 32.01087 236 THR B O 1
ATOM 4149 N N . ALA B 1 237 ? 8.21187 -29.70996 -5.38514 1.000 32.22138 237 ALA B N 1
ATOM 4150 C CA . ALA B 1 237 ? 7.28645 -28.81674 -6.07316 1.000 33.83200 237 ALA B CA 1
ATOM 4151 C C . ALA B 1 237 ? 5.91425 -28.82571 -5.41070 1.000 34.70966 237 ALA B C 1
ATOM 4152 O O . ALA B 1 237 ? 5.30328 -27.76717 -5.22228 1.000 35.97168 237 ALA B O 1
ATOM 4154 N N . ARG B 1 238 ? 5.41394 -30.01032 -5.04845 1.000 30.61511 238 ARG B N 1
ATOM 4155 C CA . ARG B 1 238 ? 4.09148 -30.09676 -4.43771 1.000 31.32893 238 ARG B CA 1
ATOM 4156 C C . ARG B 1 238 ? 4.07545 -29.50172 -3.03592 1.000 31.96114 238 ARG B C 1
ATOM 4157 O O . ARG B 1 238 ? 3.06631 -28.91683 -2.62514 1.000 31.24227 238 ARG B O 1
ATOM 4165 N N . GLU B 1 239 ? 5.17516 -29.63417 -2.29093 1.000 31.29964 239 GLU B N 1
ATOM 4166 C CA . GLU B 1 239 ? 5.23093 -29.10178 -0.93512 1.000 31.41096 239 GLU B CA 1
ATOM 4167 C C . GLU B 1 239 ? 5.15013 -27.58118 -0.88809 1.000 33.46425 239 GLU B C 1
ATOM 4168 O O . GLU B 1 239 ? 4.92730 -27.02738 0.19368 1.000 32.13723 239 GLU B O 1
ATOM 4174 N N . LYS B 1 240 ? 5.32416 -26.89385 -2.02035 1.000 35.98565 240 LYS B N 1
ATOM 4175 C CA . LYS B 1 240 ? 5.08112 -25.45649 -2.04888 1.000 36.64287 240 LYS B CA 1
ATOM 4176 C C . LYS B 1 240 ? 3.59763 -25.13002 -1.94669 1.000 37.20188 240 LYS B C 1
ATOM 4177 O O . LYS B 1 240 ? 3.24752 -24.00013 -1.58977 1.000 39.16500 240 LYS B O 1
ATOM 4183 N N . HIS B 1 241 ? 2.72171 -26.08780 -2.25322 1.000 34.88809 241 HIS B N 1
ATOM 4184 C CA . HIS B 1 241 ? 1.28516 -25.85152 -2.25880 1.000 36.11271 241 HIS B CA 1
ATOM 4185 C C . HIS B 1 241 ? 0.53941 -26.60095 -1.16829 1.000 34.17178 241 HIS B C 1
ATOM 4186 O O . HIS B 1 241 ? -0.47935 -26.10355 -0.68471 1.000 34.12467 241 HIS B O 1
ATOM 4193 N N . VAL B 1 242 ? 1.01251 -27.78109 -0.77442 1.000 33.26868 242 VAL B N 1
ATOM 4194 C CA . VAL B 1 242 ? 0.35054 -28.60402 0.23018 1.000 30.45302 242 VAL B CA 1
ATOM 4195 C C . VAL B 1 242 ? 1.36653 -28.98325 1.29761 1.000 28.82838 242 VAL B C 1
ATOM 4196 O O . VAL B 1 242 ? 2.48185 -29.40751 0.97579 1.000 29.45660 242 VAL B O 1
ATOM 4200 N N . ASP B 1 243 ? 0.98175 -28.82893 2.56529 1.000 22.23195 243 ASP B N 1
ATOM 4201 C CA . ASP B 1 243 ? 1.83307 -29.23085 3.68773 1.000 22.57190 243 ASP B CA 1
ATOM 4202 C C . ASP B 1 243 ? 0.89254 -29.68863 4.80439 1.000 21.93138 243 ASP B C 1
ATOM 4203 O O . ASP B 1 243 ? 0.46306 -28.88981 5.63953 1.000 22.93734 243 ASP B O 1
ATOM 4208 N N . SER B 1 244 ? 0.59298 -30.98641 4.80990 1.000 20.73141 244 SER B N 1
ATOM 4209 C CA . SER B 1 244 ? -0.37842 -31.56552 5.72610 1.000 21.12170 244 SER B CA 1
ATOM 4210 C C . SER B 1 244 ? 0.24872 -32.45273 6.79131 1.000 20.42859 244 SER B C 1
ATOM 4211 O O . SER B 1 244 ? -0.48043 -33.00727 7.62075 1.000 20.17367 244 SER B O 1
ATOM 4214 N N . GLY B 1 245 ? 1.57088 -32.60276 6.79520 1.000 18.93002 245 GLY B N 1
ATOM 4215 C CA . GLY B 1 245 ? 2.23128 -33.50021 7.72687 1.000 19.17974 245 GLY B CA 1
ATOM 4216 C C . GLY B 1 245 ? 2.64257 -32.78605 9.00452 1.000 17.31565 245 GLY B C 1
ATOM 4217 O O . GLY B 1 245 ? 3.11913 -31.65331 8.97580 1.000 17.59669 245 GLY B O 1
ATOM 4218 N N . ILE B 1 246 ? 2.44408 -33.47017 10.12962 1.000 17.59030 246 ILE B N 1
ATOM 4219 C CA . ILE B 1 246 ? 2.81483 -32.97145 11.44987 1.000 16.31361 246 ILE B CA 1
ATOM 4220 C C . ILE B 1 246 ? 3.52916 -34.09477 12.18676 1.000 15.23911 246 ILE B C 1
ATOM 4221 O O . ILE B 1 246 ? 2.93013 -35.14383 12.45231 1.000 14.57254 246 ILE B O 1
ATOM 4226 N N . LEU B 1 247 ? 4.79932 -33.87937 12.51943 1.000 16.64999 247 LEU B N 1
ATOM 4227 C CA . LEU B 1 247 ? 5.60820 -34.87316 13.21429 1.000 15.07842 247 LEU B CA 1
ATOM 4228 C C . LEU B 1 247 ? 5.94949 -34.36472 14.60741 1.000 15.12819 247 LEU B C 1
ATOM 4229 O O . LEU B 1 247 ? 6.51672 -33.27650 14.75537 1.000 15.08804 247 LEU B O 1
ATOM 4234 N N . MET B 1 248 ? 5.60834 -35.15537 15.61884 1.000 14.74962 248 MET B N 1
ATOM 4235 C CA . MET B 1 248 ? 6.01667 -34.91500 16.99944 1.000 15.76706 248 MET B CA 1
ATOM 4236 C C . MET B 1 248 ? 6.95569 -36.05109 17.38920 1.000 15.63971 248 MET B C 1
ATOM 4237 O O . MET B 1 248 ? 6.50897 -37.15517 17.71319 1.000 14.56419 248 MET B O 1
ATOM 4242 N N . SER B 1 249 ? 8.25528 -35.77950 17.34969 1.000 15.80312 249 SER B N 1
ATOM 4243 C CA . SER B 1 249 ? 9.25886 -36.79276 17.63108 1.000 14.99024 249 SER B CA 1
ATOM 4244 C C . SER B 1 249 ? 9.57925 -36.83218 19.11901 1.000 16.95116 249 SER B C 1
ATOM 4245 O O . SER B 1 249 ? 9.46491 -35.82901 19.82703 1.000 17.18553 249 SER B O 1
ATOM 4248 N N . GLY B 1 250 ? 9.98046 -38.01514 19.59049 1.000 16.21186 250 GLY B N 1
ATOM 4249 C CA . GLY B 1 250 ? 10.37055 -38.16325 20.98044 1.000 15.25286 250 GLY B CA 1
ATOM 4250 C C . GLY B 1 250 ? 11.73887 -37.61140 21.30745 1.000 15.67786 250 GLY B C 1
ATOM 4251 O O . GLY B 1 250 ? 12.04345 -37.39882 22.48544 1.000 18.82987 250 GLY B O 1
ATOM 4252 N N . CYS B 1 251 ? 12.56587 -37.37111 20.29490 1.000 16.44612 251 CYS B N 1
ATOM 4253 C CA . CYS B 1 251 ? 13.92072 -36.87775 20.49927 1.000 18.25543 251 CYS B CA 1
ATOM 4254 C C . CYS B 1 251 ? 14.40020 -36.23890 19.20202 1.000 19.68618 251 CYS B C 1
ATOM 4255 O O . CYS B 1 251 ? 13.69233 -36.22867 18.19077 1.000 16.53950 251 CYS B O 1
ATOM 4258 N N . GLN B 1 252 ? 15.61709 -35.70399 19.24047 1.000 17.46484 252 GLN B N 1
ATOM 4259 C CA . GLN B 1 252 ? 16.22994 -35.12342 18.05870 1.000 19.26358 252 GLN B CA 1
ATOM 4260 C C . GLN B 1 252 ? 16.73903 -36.22279 17.12905 1.000 19.10072 252 GLN B C 1
ATOM 4261 O O . GLN B 1 252 ? 16.74360 -37.41027 17.46541 1.000 18.18730 252 GLN B O 1
ATOM 4267 N N . ALA B 1 253 ? 17.18145 -35.80716 15.93929 1.000 18.67959 253 ALA B N 1
ATOM 4268 C CA . ALA B 1 253 ? 17.70749 -36.76366 14.97125 1.000 20.38113 253 ALA B CA 1
ATOM 4269 C C . ALA B 1 253 ? 18.95386 -37.46695 15.49233 1.000 20.76606 253 ALA B C 1
ATOM 4270 O O . ALA B 1 253 ? 19.20335 -38.62570 15.14172 1.000 19.74823 253 ALA B O 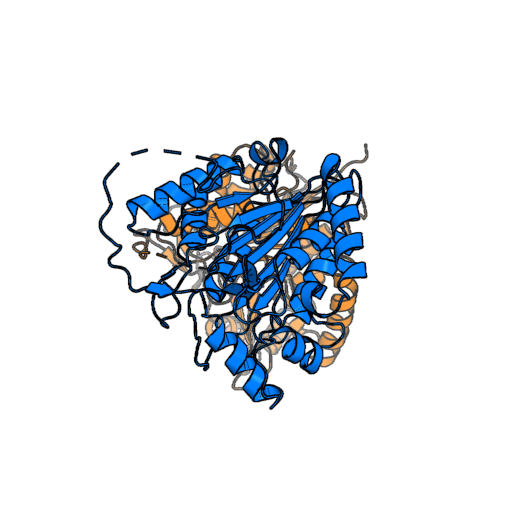1
ATOM 4272 N N . ASP B 1 254 ? 19.74069 -36.79302 16.33190 1.000 20.85793 254 ASP B N 1
ATOM 4273 C CA . ASP B 1 254 ? 20.97978 -37.34382 16.86306 1.000 22.45595 254 ASP B CA 1
ATOM 4274 C C . ASP B 1 254 ? 20.82717 -37.86343 18.28900 1.000 21.98634 254 ASP B C 1
ATOM 4275 O O . ASP B 1 254 ? 21.83310 -38.09018 18.97013 1.000 20.60310 254 ASP B O 1
ATOM 4280 N N . GLU B 1 255 ? 19.59799 -38.05215 18.75317 1.000 19.74857 255 GLU B N 1
ATOM 4281 C CA . GLU B 1 255 ? 19.32090 -38.51798 20.10469 1.000 19.92737 255 GLU B CA 1
ATOM 4282 C C . GLU B 1 255 ? 18.58238 -39.85140 20.05606 1.000 19.03257 255 GLU B C 1
ATOM 4283 O O . GLU B 1 255 ? 18.23626 -40.36348 18.98860 1.000 19.35486 255 GLU B O 1
ATOM 4289 N N . THR B 1 256 ? 18.34401 -40.41068 21.23841 1.000 18.13540 256 THR B N 1
ATOM 4290 C CA . THR B 1 256 ? 17.50185 -41.58272 21.40463 1.000 17.56114 256 THR B CA 1
ATOM 4291 C C . THR B 1 256 ? 16.35864 -41.24993 22.35453 1.000 16.95275 256 THR B C 1
ATOM 4292 O O . THR B 1 256 ? 16.38960 -40.24443 23.06959 1.000 18.46195 256 THR B O 1
ATOM 4296 N N . SER B 1 257 ? 15.33911 -42.10198 22.34789 1.000 15.32379 257 SER B N 1
ATOM 4297 C CA . SER B 1 257 ? 14.19778 -41.96370 23.23817 1.000 16.61915 257 SER B CA 1
ATOM 4298 C C . SER B 1 257 ? 14.22166 -43.07118 24.28287 1.000 16.19702 257 SER B C 1
ATOM 4299 O O . SER B 1 257 ? 14.62747 -44.20275 24.00437 1.000 17.36295 257 SER B O 1
ATOM 4302 N N . ALA B 1 258 ? 13.77456 -42.73537 25.48929 1.000 16.32779 258 ALA B N 1
ATOM 4303 C CA . ALA B 1 258 ? 13.91710 -43.61797 26.63839 1.000 18.03209 258 ALA B CA 1
ATOM 4304 C C . ALA B 1 258 ? 12.69120 -44.50764 26.80139 1.000 18.75171 258 ALA B C 1
ATOM 4305 O O . ALA B 1 258 ? 11.55285 -44.03079 26.74031 1.000 17.15833 258 ALA B O 1
ATOM 4307 N N . ASP B 1 259 ? 12.93404 -45.80176 26.99297 1.000 17.72825 259 ASP B N 1
ATOM 4308 C CA . ASP B 1 259 ? 11.91916 -46.74810 27.43662 1.000 18.58593 259 ASP B CA 1
ATOM 4309 C C . ASP B 1 259 ? 12.06946 -46.90866 28.94478 1.000 19.31995 259 ASP B C 1
ATOM 4310 O O . ASP B 1 259 ? 13.11526 -47.36312 29.42070 1.000 20.99483 259 ASP B O 1
ATOM 4315 N N . VAL B 1 260 ? 11.03474 -46.53262 29.69147 1.000 19.27864 260 VAL B N 1
ATOM 4316 C CA . VAL B 1 260 ? 11.11756 -46.39896 31.14226 1.000 21.84241 260 VAL B CA 1
ATOM 4317 C C . VAL B 1 260 ? 10.47683 -47.61228 31.79959 1.000 22.72410 260 VAL B C 1
ATOM 4318 O O . VAL B 1 260 ? 9.31707 -47.94014 31.52121 1.000 23.07032 260 VAL B O 1
ATOM 4322 N N . GLY B 1 261 ? 11.22423 -48.27269 32.67254 1.000 23.76985 261 GLY B N 1
ATOM 4323 C CA . GLY B 1 261 ? 10.70549 -49.35783 33.47925 1.000 26.60738 261 GLY B CA 1
ATOM 4324 C C . GLY B 1 261 ? 11.29225 -50.70075 33.08285 1.000 30.08485 261 GLY B C 1
ATOM 4325 O O . GLY B 1 261 ? 12.21631 -50.80383 32.27127 1.000 31.93061 261 GLY B O 1
ATOM 4326 N N . VAL B 1 262 ? 10.72804 -51.74825 33.68244 1.000 31.67408 262 VAL B N 1
ATOM 4327 C CA . VAL B 1 262 ? 11.15116 -53.11995 33.42457 1.000 33.60166 262 VAL B CA 1
ATOM 4328 C C . VAL B 1 262 ? 9.95222 -53.92696 32.94505 1.000 36.12644 262 VAL B C 1
ATOM 4329 O O . VAL B 1 262 ? 8.84726 -53.39221 32.79915 1.000 36.74202 262 VAL B O 1
ATOM 4333 N N . GLY B 1 263 ? 10.16071 -55.21783 32.69977 1.000 39.66631 263 GLY B N 1
ATOM 4334 C CA . GLY B 1 263 ? 9.10250 -56.07617 32.20452 1.000 40.60227 263 GLY B CA 1
ATOM 4335 C C . GLY B 1 263 ? 8.12368 -56.54922 33.25993 1.000 44.78713 263 GLY B C 1
ATOM 4336 O O . GLY B 1 263 ? 7.91519 -57.75551 33.42076 1.000 46.32729 263 GLY B O 1
ATOM 4337 N N . ASN B 1 264 ? 7.51401 -55.61272 33.98637 1.000 41.70368 264 ASN B N 1
ATOM 4338 C CA . ASN B 1 264 ? 6.50922 -55.93633 34.99109 1.000 40.28476 264 ASN B CA 1
ATOM 4339 C C . ASN B 1 264 ? 5.10828 -55.51410 34.56678 1.000 38.45672 264 ASN B C 1
ATOM 4340 O O . ASN B 1 264 ? 4.17707 -55.58312 35.37601 1.000 38.39653 264 ASN B O 1
ATOM 4345 N N . GLY B 1 265 ? 4.93745 -55.07937 33.31989 1.000 38.88165 265 GLY B N 1
ATOM 4346 C CA . GLY B 1 265 ? 3.64317 -54.68498 32.80949 1.000 35.00304 265 GLY B CA 1
ATOM 4347 C C . GLY B 1 265 ? 3.31444 -53.21244 32.92233 1.000 33.54752 265 GLY B C 1
ATOM 4348 O O . GLY B 1 265 ? 2.26077 -52.79350 32.42553 1.000 32.07871 265 GLY B O 1
ATOM 4349 N N . LYS B 1 266 ? 4.17342 -52.41052 33.55324 1.000 31.38757 266 LYS B N 1
ATOM 4350 C CA . LYS B 1 266 ? 3.91947 -50.98332 33.71205 1.000 30.92809 266 LYS B CA 1
ATOM 4351 C C . LYS B 1 266 ? 4.98297 -50.12098 33.04117 1.000 27.40721 266 LYS B C 1
ATOM 4352 O O . LYS B 1 266 ? 5.04814 -48.91528 33.30655 1.000 25.76242 266 LYS B O 1
ATOM 4358 N N . ALA B 1 267 ? 5.81555 -50.69676 32.17999 1.000 27.29819 267 ALA B N 1
ATOM 4359 C CA . ALA B 1 267 ? 6.79065 -49.89070 31.46580 1.000 25.06653 267 ALA B CA 1
ATOM 4360 C C . ALA B 1 267 ? 6.08939 -48.97078 30.46923 1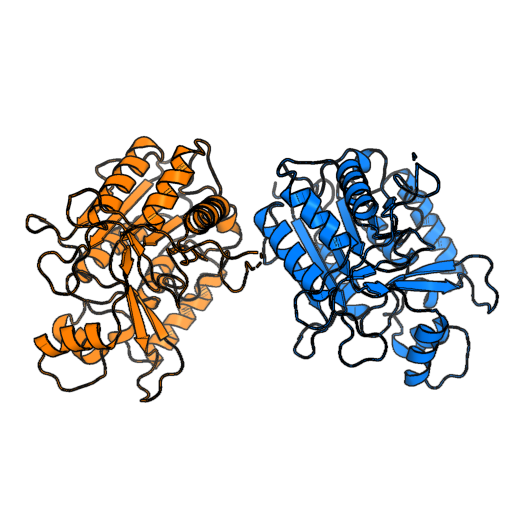.000 23.63948 267 ALA B C 1
ATOM 4361 O O . ALA B 1 267 ? 4.96473 -49.22603 30.02943 1.000 22.01658 267 ALA B O 1
ATOM 4363 N N . TYR B 1 268 ? 6.77020 -47.88336 30.11585 1.000 20.92985 268 TYR B N 1
ATOM 4364 C CA . TYR B 1 268 ? 6.19781 -46.90062 29.20682 1.000 20.62181 268 TYR B CA 1
ATOM 4365 C C . TYR B 1 268 ? 7.31927 -46.12635 28.53265 1.000 20.13328 268 TYR B C 1
ATOM 4366 O O . TYR B 1 268 ? 8.46406 -46.12637 28.99166 1.000 17.72225 268 TYR B O 1
ATOM 4375 N N . GLY B 1 269 ? 6.97081 -45.46437 27.43189 1.000 17.75896 269 GLY B N 1
ATOM 4376 C CA . GLY B 1 269 ? 7.89667 -44.54177 26.80020 1.000 17.08713 269 GLY B CA 1
ATOM 4377 C C . GLY B 1 269 ? 7.87784 -43.19379 27.50387 1.000 18.46808 269 GLY B C 1
ATOM 4378 O O . GLY B 1 269 ? 6.82410 -42.67361 27.86957 1.000 17.05805 269 GLY B O 1
ATOM 4379 N N . ALA B 1 270 ? 9.07395 -42.63335 27.70284 1.000 16.75558 270 ALA B N 1
ATOM 4380 C CA . ALA B 1 270 ? 9.18445 -41.35693 28.40264 1.000 17.14305 270 ALA B CA 1
ATOM 4381 C C . ALA B 1 270 ? 8.41851 -40.25891 27.67540 1.000 17.81758 270 ALA B C 1
ATOM 4382 O O . ALA B 1 270 ? 7.71023 -39.46344 28.30393 1.000 16.66827 270 ALA B O 1
ATOM 4384 N N . PHE B 1 271 ? 8.53879 -40.20646 26.34844 1.000 16.94216 271 PHE B N 1
ATOM 4385 C CA . PHE B 1 271 ? 7.85761 -39.16699 25.58429 1.000 16.43893 271 PHE B CA 1
ATOM 4386 C C . PHE B 1 271 ? 6.35054 -39.39373 25.56400 1.000 18.57672 271 PHE B C 1
ATOM 4387 O O . PHE B 1 271 ? 5.57043 -38.45579 25.76684 1.000 18.84657 271 PHE B O 1
ATOM 4395 N N . SER B 1 272 ? 5.92186 -40.63525 25.31838 1.000 18.32464 272 SER B N 1
ATOM 4396 C CA . SER B 1 272 ? 4.49257 -40.93434 25.29320 1.000 17.23019 272 SER B CA 1
ATOM 4397 C C . SER B 1 272 ? 3.84198 -40.64236 26.63948 1.000 19.66196 272 SER B C 1
ATOM 4398 O O . SER B 1 272 ? 2.71807 -40.12930 26.69674 1.000 19.98232 272 SER B O 1
ATOM 4401 N N . ASN B 1 273 ? 4.53308 -40.96451 27.73513 1.000 18.15333 273 ASN B N 1
ATOM 4402 C CA . ASN B 1 273 ? 3.99783 -40.66994 29.06008 1.000 20.15623 273 ASN B CA 1
ATOM 4403 C C . ASN B 1 273 ? 3.94866 -39.16903 29.31314 1.000 20.61656 273 ASN B C 1
ATOM 4404 O O . ASN B 1 273 ? 3.01980 -38.67364 29.96189 1.000 20.79147 273 ASN B O 1
ATOM 4409 N N . ALA B 1 274 ? 4.94367 -38.43092 28.81477 1.000 19.97734 274 ALA B N 1
ATOM 4410 C CA . ALA B 1 274 ? 4.93313 -36.97940 28.96165 1.000 20.89451 274 ALA B CA 1
ATOM 4411 C C . ALA B 1 274 ? 3.74563 -36.36308 28.23398 1.000 21.41333 274 ALA B C 1
ATOM 4412 O O . ALA B 1 274 ? 3.14994 -35.39147 28.71424 1.000 21.11326 274 ALA B O 1
ATOM 4414 N N . ILE B 1 275 ? 3.38788 -36.91535 27.07158 1.000 20.36445 275 ILE B N 1
ATOM 4415 C CA . ILE B 1 275 ? 2.20493 -36.44582 26.35517 1.000 21.17956 275 ILE B CA 1
ATOM 4416 C C . ILE B 1 275 ? 0.95276 -36.67258 27.19156 1.000 22.81404 275 ILE B C 1
ATOM 4417 O O . ILE B 1 275 ? 0.08144 -35.79910 27.28187 1.000 22.89014 275 ILE B O 1
ATOM 4422 N N . GLN B 1 276 ? 0.84517 -37.84526 27.82107 1.000 21.56290 276 GLN B N 1
ATOM 4423 C CA . GLN B 1 276 ? -0.31292 -38.12933 28.66248 1.000 24.60255 276 GLN B CA 1
ATOM 4424 C C . GLN B 1 276 ? -0.36862 -37.18732 29.85916 1.000 26.46891 276 GLN B C 1
ATOM 4425 O O . GLN B 1 276 ? -1.45285 -36.75577 30.26797 1.000 26.94180 276 GLN B O 1
ATOM 4431 N N . ARG B 1 277 ? 0.79143 -36.85894 30.43474 1.000 23.62965 277 ARG B N 1
ATOM 4432 C CA . ARG B 1 277 ? 0.82835 -35.94140 31.57030 1.000 25.99647 277 ARG B CA 1
ATOM 4433 C C . ARG B 1 277 ? 0.32982 -34.55680 31.17430 1.000 27.46923 277 ARG B C 1
ATOM 4434 O O . ARG B 1 277 ? -0.45799 -33.93577 31.89745 1.000 28.73639 277 ARG B O 1
ATOM 4442 N N . VAL B 1 278 ? 0.78714 -34.05449 30.02480 1.000 27.82632 278 VAL B N 1
ATOM 4443 C CA . VAL B 1 278 ? 0.37690 -32.72815 29.57100 1.000 28.70759 278 VAL B CA 1
ATOM 4444 C C . VAL B 1 278 ? -1.11825 -32.69844 29.28020 1.000 31.10745 278 VAL B C 1
ATOM 4445 O O . VAL B 1 278 ? -1.81563 -31.73899 29.63233 1.000 32.10303 278 VAL B O 1
ATOM 4449 N N . LEU B 1 279 ? -1.63652 -33.75070 28.64260 1.000 28.32142 279 LEU B N 1
ATOM 4450 C CA . LEU B 1 279 ? -3.05733 -33.78536 28.30950 1.000 29.15346 279 LEU B CA 1
ATOM 4451 C C . LEU B 1 279 ? -3.92202 -33.89173 29.56038 1.000 31.92532 279 LEU B C 1
ATOM 4452 O O . LEU B 1 279 ? -5.00395 -33.29657 29.62452 1.000 33.23226 279 LEU B O 1
ATOM 4457 N N . ASN B 1 280 ? -3.46381 -34.64297 30.56523 1.000 29.98810 280 ASN B N 1
ATOM 4458 C CA . ASN B 1 280 ? -4.24672 -34.79743 31.78760 1.000 34.33169 280 ASN B CA 1
ATOM 4459 C C . ASN B 1 280 ? -4.30716 -33.50493 32.59208 1.000 35.31201 280 ASN B C 1
ATOM 4460 O O . ASN B 1 280 ? -5.26900 -33.28510 33.33702 1.000 38.30933 280 ASN B O 1
ATOM 4465 N N . GLU B 1 281 ? -3.30100 -32.64301 32.45621 1.000 38.68125 281 GLU B N 1
ATOM 4466 C CA . GLU B 1 281 ? -3.23308 -31.39469 33.20277 1.000 39.73561 281 GLU B CA 1
ATOM 4467 C C . GLU B 1 281 ? -3.73082 -30.19110 32.41289 1.000 39.98610 281 GLU B C 1
ATOM 4468 O O . GLU B 1 281 ? -3.82240 -29.09553 32.97699 1.000 40.62660 281 GLU B O 1
ATOM 4474 N N . ASN B 1 282 ? -4.05203 -30.36493 31.13123 1.000 37.32288 282 ASN B N 1
ATOM 4475 C CA . ASN B 1 282 ? -4.57137 -29.29654 30.27584 1.000 36.49559 282 ASN B CA 1
ATOM 4476 C C . ASN B 1 282 ? -5.75760 -29.88333 29.51630 1.000 36.23719 282 ASN B C 1
ATOM 4477 O O . ASN B 1 282 ? -5.59412 -30.49165 28.45526 1.000 34.67093 282 ASN B O 1
ATOM 4482 N N . GLU B 1 283 ? -6.95606 -29.69356 30.07051 1.000 34.74452 283 GLU B N 1
ATOM 4483 C CA . GLU B 1 283 ? -8.15521 -30.30798 29.51444 1.000 36.87815 283 GLU B CA 1
ATOM 4484 C C . GLU B 1 283 ? -8.64224 -29.59913 28.25743 1.000 35.80525 283 GLU B C 1
ATOM 4485 O O . GLU B 1 283 ? -9.29697 -30.22301 27.41455 1.000 34.28316 283 GLU B O 1
ATOM 4491 N N . GLY B 1 284 ? -8.32904 -28.31451 28.10648 1.000 36.07398 284 GLY B N 1
ATOM 4492 C CA . GLY B 1 284 ? -8.75185 -27.57712 26.93720 1.000 35.10686 284 GLY B CA 1
ATOM 4493 C C . GLY B 1 284 ? -7.91681 -27.88583 25.71015 1.000 34.37378 284 GLY B C 1
ATOM 4494 O O . GLY B 1 284 ? -6.86091 -28.51530 25.77595 1.000 32.82889 284 GLY B O 1
ATOM 4495 N N . ALA B 1 285 ? -8.42007 -27.43326 24.56425 1.000 33.67055 285 ALA B N 1
ATOM 4496 C CA . ALA B 1 285 ? -7.69257 -27.59732 23.31456 1.000 32.73869 285 ALA B CA 1
ATOM 4497 C C . ALA B 1 285 ? -6.37735 -26.83106 23.37164 1.000 32.40293 285 ALA B C 1
ATOM 4498 O O . ALA B 1 285 ? -6.29928 -25.73942 23.94189 1.000 32.90391 285 ALA B O 1
ATOM 4500 N N . MET B 1 286 ? -5.33631 -27.40972 22.77868 1.000 28.77753 286 MET B N 1
ATOM 4501 C CA . MET B 1 286 ? -4.01195 -26.80994 22.80804 1.000 29.43492 286 MET B CA 1
ATOM 4502 C C . MET B 1 286 ? -3.37907 -26.91187 21.42980 1.000 26.17180 286 MET B C 1
ATOM 4503 O O . MET B 1 286 ? -3.67039 -27.83085 20.65934 1.000 26.24407 286 MET B O 1
ATOM 4508 N N . LYS B 1 287 ? -2.51614 -25.94795 21.12471 1.000 26.25662 287 LYS B N 1
ATOM 4509 C CA . LYS B 1 287 ? -1.83679 -25.93408 19.84152 1.000 25.37313 287 LYS B CA 1
ATOM 4510 C C . LYS B 1 287 ? -0.82879 -27.07695 19.76111 1.000 25.47545 287 LYS B C 1
ATOM 4511 O O . LYS B 1 287 ? -0.40906 -27.64678 20.77315 1.000 22.63841 287 LYS B O 1
ATOM 4517 N N . ASN B 1 288 ? -0.44317 -27.41285 18.52770 1.000 23.71346 288 ASN B N 1
ATOM 4518 C CA . ASN B 1 288 ? 0.55950 -28.45428 18.32862 1.000 23.02512 288 ASN B CA 1
ATOM 4519 C C . ASN B 1 288 ? 1.88344 -28.07035 18.97565 1.000 22.84647 288 ASN B C 1
ATOM 4520 O O . ASN B 1 288 ? 2.55055 -28.91150 19.58965 1.000 22.36924 288 ASN B O 1
ATOM 4525 N N . LYS B 1 289 ? 2.27935 -26.80125 18.85151 1.000 21.95100 289 LYS B N 1
ATOM 4526 C CA . LYS B 1 289 ? 3.54033 -26.36418 19.43907 1.000 22.82161 289 LYS B CA 1
ATOM 4527 C C . LYS B 1 289 ? 3.46606 -26.32585 20.96005 1.000 23.59871 289 LYS B C 1
ATOM 4528 O O . LYS B 1 289 ? 4.48299 -26.52832 21.63221 1.000 22.32709 289 LYS B O 1
ATOM 4534 N N . GLN B 1 290 ? 2.27927 -26.07631 21.52004 1.000 21.96278 290 GLN B N 1
ATOM 4535 C CA . GLN B 1 290 ? 2.14694 -26.03669 22.97249 1.000 23.23316 290 GLN B CA 1
ATOM 4536 C C . GLN B 1 290 ? 2.25623 -27.43086 23.57515 1.000 23.11501 290 GLN B C 1
ATOM 4537 O O . GLN B 1 290 ? 2.81374 -27.59867 24.66578 1.000 21.55237 290 GLN B O 1
ATOM 4543 N N . LEU B 1 291 ? 1.73416 -28.44394 22.88022 1.000 23.13115 291 LEU B N 1
ATOM 4544 C CA . LEU B 1 291 ? 1.85436 -29.81173 23.37388 1.000 23.47998 291 LEU B CA 1
ATOM 4545 C C . LEU B 1 291 ? 3.30904 -30.26485 23.39636 1.000 22.83791 291 LEU B C 1
ATOM 4546 O O . LEU B 1 291 ? 3.75268 -30.89898 24.36082 1.000 24.03797 291 LEU B O 1
ATOM 4551 N N . VAL B 1 292 ? 4.06740 -29.94487 22.34558 1.000 21.87872 292 VAL B N 1
ATOM 4552 C CA . VAL B 1 292 ? 5.46909 -30.34851 22.29109 1.000 22.67385 292 VAL B CA 1
ATOM 4553 C C . VAL B 1 292 ? 6.29890 -29.55977 23.29777 1.000 24.24292 292 VAL B C 1
ATOM 4554 O O . VAL B 1 292 ? 7.18459 -30.11486 23.95949 1.000 24.16316 292 VAL B O 1
ATOM 4558 N N . MET B 1 293 ? 6.02710 -28.25827 23.43531 1.000 21.16780 293 MET B N 1
ATOM 4559 C CA . MET B 1 293 ? 6.78924 -27.44220 24.37721 1.000 23.13841 293 MET B CA 1
ATOM 4560 C C . MET B 1 293 ? 6.58016 -27.90848 25.81135 1.000 23.71123 293 MET B C 1
ATOM 4561 O O . MET B 1 293 ? 7.53779 -27.99411 26.58940 1.000 23.26056 293 MET B O 1
ATOM 4566 N N . MET B 1 294 ? 5.33515 -28.21337 26.18253 1.000 23.14050 294 MET B N 1
ATOM 4567 C CA . MET B 1 294 ? 5.07730 -28.68394 27.53814 1.000 25.34978 294 MET B CA 1
ATOM 4568 C C . MET B 1 294 ? 5.60301 -30.09743 27.74764 1.000 23.87015 294 MET B C 1
ATOM 4569 O O . MET B 1 294 ? 5.98395 -30.45390 28.86798 1.000 23.77381 294 MET B O 1
ATOM 4574 N N . ALA B 1 295 ? 5.63650 -30.91171 26.68990 1.000 23.88449 295 ALA B N 1
ATOM 4575 C CA . ALA B 1 295 ? 6.25196 -32.23013 26.79843 1.000 23.19133 295 ALA B CA 1
ATOM 4576 C C . ALA B 1 295 ? 7.75611 -32.11706 27.01216 1.000 22.78893 295 ALA B C 1
ATOM 4577 O O . ALA B 1 295 ? 8.34316 -32.90559 27.76276 1.000 24.04078 295 ALA B O 1
ATOM 4579 N N . ARG B 1 296 ? 8.39704 -31.14501 26.35679 1.000 23.48666 296 ARG B N 1
ATOM 4580 C CA . ARG B 1 296 ? 9.81481 -30.89805 26.60012 1.000 23.63635 296 ARG B CA 1
ATOM 4581 C C . ARG B 1 296 ? 10.05499 -30.45511 28.03748 1.000 24.95027 296 ARG B C 1
ATOM 4582 O O . ARG B 1 296 ? 11.05744 -30.83515 28.65423 1.000 25.51504 296 ARG B O 1
ATOM 4590 N N . ASP B 1 297 ? 9.14416 -29.64705 28.58638 1.000 23.42476 297 ASP B N 1
ATOM 4591 C CA . ASP B 1 297 ? 9.29365 -29.18169 29.96141 1.000 23.88183 297 ASP B CA 1
ATOM 4592 C C . ASP B 1 297 ? 9.15197 -30.32894 30.95399 1.000 24.29797 297 ASP B C 1
ATOM 4593 O O . ASP B 1 297 ? 9.86006 -30.37088 31.96714 1.000 24.81526 297 ASP B O 1
ATOM 4598 N N . VAL B 1 298 ? 8.23939 -31.26422 30.68426 1.000 24.39397 298 VAL B N 1
ATOM 4599 C CA . VAL B 1 298 ? 8.05462 -32.40553 31.57613 1.000 25.21359 298 VAL B CA 1
ATOM 4600 C C . VAL B 1 298 ? 9.29782 -33.28698 31.57922 1.000 23.69510 298 VAL B C 1
ATOM 4601 O O . VAL B 1 298 ? 9.80222 -33.67321 32.64054 1.000 25.06415 298 VAL B O 1
ATOM 4605 N N . LEU B 1 299 ? 9.81055 -33.61813 30.39115 1.000 23.17035 299 LEU B N 1
ATOM 4606 C CA . LEU B 1 299 ? 10.98464 -34.48153 30.30905 1.000 22.72490 299 LEU B CA 1
ATOM 4607 C C . LEU B 1 299 ? 12.21143 -33.81156 30.91636 1.000 24.99385 299 LEU B C 1
ATOM 4608 O O . LEU B 1 299 ? 13.05447 -34.48343 31.52257 1.000 23.91691 299 LEU B O 1
ATOM 4613 N N . GLU B 1 300 ? 12.32930 -32.49025 30.76866 1.000 23.13162 300 GLU B N 1
ATOM 4614 C CA . GLU B 1 300 ? 13.46729 -31.78432 31.34940 1.000 25.18437 300 GLU B CA 1
ATOM 4615 C C . GLU B 1 300 ? 13.40116 -31.80798 32.87125 1.000 25.02143 300 GLU B C 1
ATOM 4616 O O . GLU B 1 300 ? 14.40665 -32.06544 33.54358 1.000 25.20453 300 GLU B O 1
ATOM 4622 N N . ARG B 1 301 ? 12.21827 -31.54160 33.43185 1.000 24.89440 301 ARG B N 1
ATOM 4623 C CA . ARG B 1 301 ? 12.06714 -31.52693 34.88277 1.000 25.02981 301 ARG B CA 1
ATOM 4624 C C . ARG B 1 301 ? 12.24690 -32.91551 35.48378 1.000 24.73517 301 ARG B C 1
ATOM 4625 O O . ARG B 1 301 ? 12.72900 -33.04231 36.61587 1.000 23.97917 301 ARG B O 1
ATOM 4633 N N . LEU B 1 302 ? 11.90174 -33.96211 34.73912 1.000 26.17763 302 LEU B N 1
ATOM 4634 C CA . LEU B 1 302 ? 12.02193 -35.33017 35.22316 1.000 24.83246 302 LEU B CA 1
ATOM 4635 C C . LEU B 1 302 ? 13.41176 -35.92009 35.02050 1.000 23.77425 302 LEU B C 1
ATOM 4636 O O . LEU B 1 302 ? 13.63177 -37.08114 35.37880 1.000 22.76731 302 LEU B O 1
ATOM 4641 N N . GLY B 1 303 ? 14.34779 -35.16172 34.45866 1.000 22.44974 303 GLY B N 1
ATOM 4642 C CA . GLY B 1 303 ? 15.70952 -35.62915 34.30784 1.000 24.92029 303 GLY B CA 1
ATOM 4643 C C . GLY B 1 303 ? 16.00546 -36.39252 33.03735 1.000 24.85094 303 GLY B C 1
ATOM 4644 O O . GLY B 1 303 ? 17.06888 -37.01776 32.94694 1.000 23.77657 303 GLY B O 1
ATOM 4645 N N . PHE B 1 304 ? 15.10718 -36.36878 32.05699 1.000 21.47290 304 PHE B N 1
ATOM 4646 C CA . PHE B 1 304 ? 15.36055 -36.99420 30.76744 1.000 23.07283 304 PHE B CA 1
ATOM 4647 C C . PHE B 1 304 ? 16.03381 -35.99600 29.83574 1.000 22.39435 304 PHE B C 1
ATOM 4648 O O . PHE B 1 304 ? 15.64382 -34.82663 29.77058 1.000 26.17960 304 PHE B O 1
ATOM 4656 N N . HIS B 1 305 ? 17.05021 -36.46486 29.11603 1.000 20.43218 305 HIS B N 1
ATOM 4657 C CA . HIS B 1 305 ? 17.87824 -35.59998 28.28807 1.000 22.62250 305 HIS B CA 1
ATOM 4658 C C . HIS B 1 305 ? 17.44199 -35.56332 26.83019 1.000 20.47651 305 HIS B C 1
ATOM 4659 O O . HIS B 1 305 ? 18.01434 -34.79770 26.04865 1.000 20.80128 305 HIS B O 1
ATOM 4666 N N . GLN B 1 306 ? 16.45256 -36.36334 26.44346 1.000 20.95277 306 GLN B N 1
ATOM 4667 C CA . GLN B 1 306 ? 15.92944 -36.28808 25.08793 1.000 20.61587 306 GLN B CA 1
ATOM 4668 C C . GLN B 1 306 ? 15.10104 -35.01982 24.91175 1.000 20.47475 306 GLN B C 1
ATOM 4669 O O . GLN B 1 306 ? 14.45247 -34.53801 25.84473 1.000 17.85268 306 GLN B O 1
ATOM 4675 N N . HIS B 1 307 ? 15.13668 -34.47220 23.70010 1.000 18.86638 307 HIS B N 1
ATOM 4676 C CA . HIS B 1 307 ? 14.43383 -33.22962 23.37795 1.000 20.39960 307 HIS B CA 1
ATOM 4677 C C . HIS B 1 307 ? 13.40185 -33.48369 22.28960 1.000 18.71393 307 HIS B C 1
ATOM 4678 O O . HIS B 1 307 ? 13.76212 -33.59690 21.10393 1.000 17.41043 307 HIS B O 1
ATOM 4685 N N . PRO B 1 308 ? 12.11868 -33.58805 22.63431 1.000 18.09553 308 PRO B N 1
ATOM 4686 C CA . PRO B 1 308 ? 11.08985 -33.75663 21.60131 1.000 17.79283 308 PRO B CA 1
ATOM 4687 C C . PRO B 1 308 ? 11.07599 -32.58441 20.63145 1.000 19.45515 308 PRO B C 1
ATOM 4688 O O . PRO B 1 308 ? 11.31416 -31.43565 21.00982 1.000 18.94431 308 PRO B O 1
ATOM 4692 N N . CYS B 1 309 ? 10.79383 -32.88804 19.36778 1.000 15.66564 309 CYS B N 1
ATOM 4693 C CA . CYS B 1 309 ? 10.79956 -31.89865 18.30356 1.000 18.18378 309 CYS B CA 1
ATOM 4694 C C . CYS B 1 309 ? 9.45905 -31.89085 17.58005 1.000 17.91937 309 CYS B C 1
ATOM 4695 O O . CYS B 1 309 ? 8.67367 -32.83899 17.66635 1.000 17.22895 309 CYS B O 1
ATOM 4698 N N . LEU B 1 310 ? 9.20683 -30.79893 16.86083 1.000 18.59742 310 LEU B N 1
ATOM 4699 C CA . LEU B 1 310 ? 7.98033 -30.62428 16.09458 1.000 17.95999 310 LEU B CA 1
ATOM 4700 C C . LEU B 1 310 ? 8.33199 -30.22880 14.66941 1.000 18.18616 310 LEU B C 1
ATOM 4701 O O . LEU B 1 310 ? 9.13387 -29.31392 14.45554 1.000 15.36371 310 LEU B O 1
ATOM 4706 N N . TYR B 1 311 ? 7.72853 -30.91477 13.70049 1.000 17.30107 311 TYR B N 1
ATOM 4707 C CA . TYR B 1 311 ? 7.95032 -30.64560 12.28498 1.000 16.74916 311 TYR B CA 1
ATOM 4708 C C . TYR B 1 311 ? 6.60061 -30.52350 11.59727 1.000 19.15603 311 TYR B C 1
ATOM 4709 O O . TYR B 1 311 ? 5.84795 -31.50076 11.53069 1.000 19.33501 311 TYR B O 1
ATOM 4718 N N . CYS B 1 312 ? 6.30259 -29.33383 11.08554 1.000 18.70961 312 CYS B N 1
ATOM 4719 C CA . CYS B 1 312 ? 5.05143 -29.06125 10.38395 1.000 22.59200 312 CYS B CA 1
ATOM 4720 C C . CYS B 1 312 ? 5.15971 -27.67520 9.75907 1.000 22.73171 312 CYS B C 1
ATOM 4721 O O . CYS B 1 312 ? 6.16658 -26.97794 9.91710 1.000 20.07421 312 CYS B O 1
ATOM 4724 N N . SER B 1 313 ? 4.11070 -27.28114 9.04166 1.000 21.95120 313 SER B N 1
ATOM 4725 C CA . SER B 1 313 ? 4.06417 -25.94855 8.46480 1.000 20.51424 313 SER B CA 1
ATOM 4726 C C . SER B 1 313 ? 3.87407 -24.90435 9.56354 1.000 21.06550 313 SER B C 1
ATOM 4727 O O . SER B 1 313 ? 3.53167 -25.21759 10.70761 1.000 20.95270 313 SER B O 1
ATOM 4730 N N . ASP B 1 314 ? 4.10644 -23.63998 9.20021 1.000 21.37495 314 ASP B N 1
ATOM 4731 C CA . ASP B 1 314 ? 3.87761 -22.54914 10.14294 1.000 22.18029 314 ASP B CA 1
ATOM 4732 C C . ASP B 1 314 ? 2.42669 -22.51941 10.60586 1.000 22.47499 314 ASP B C 1
ATOM 4733 O O . ASP B 1 314 ? 2.14363 -22.22129 11.77228 1.000 23.99807 314 ASP B O 1
ATOM 4738 N N . GLN B 1 315 ? 1.49281 -22.82679 9.70297 1.000 21.79246 315 GLN B N 1
ATOM 4739 C CA . GLN B 1 315 ? 0.07849 -22.80226 10.05882 1.000 22.35557 315 GLN B CA 1
ATOM 4740 C C . GLN B 1 315 ? -0.28095 -23.94587 11.00091 1.000 21.85494 315 GLN B C 1
ATOM 4741 O O . GLN B 1 315 ? -1.04160 -23.75268 11.95628 1.000 21.51915 315 GLN B O 1
ATOM 4747 N N . ASN B 1 316 ? 0.25540 -25.14384 10.75220 1.000 22.37643 316 ASN B N 1
ATOM 4748 C CA . ASN B 1 316 ? -0.06993 -26.29002 11.59412 1.000 21.24041 316 ASN B CA 1
ATOM 4749 C C . ASN B 1 316 ? 0.59384 -26.22283 12.96343 1.000 22.66381 316 ASN B C 1
ATOM 4750 O O . ASN B 1 316 ? 0.12248 -26.88210 13.89620 1.000 21.97619 316 ASN B O 1
ATOM 4755 N N . ALA B 1 317 ? 1.67447 -25.45276 13.10860 1.000 20.55604 317 ALA B N 1
ATOM 4756 C CA . ALA B 1 317 ? 2.26386 -25.27096 14.43077 1.000 21.69491 317 ALA B CA 1
ATOM 4757 C C . ALA B 1 317 ? 1.31057 -24.53821 15.36437 1.000 24.13056 317 ALA B C 1
ATOM 4758 O O . ALA B 1 317 ? 1.28900 -24.80929 16.57064 1.000 24.54945 317 ALA B O 1
ATOM 4760 N N . ASP B 1 318 ? 0.51667 -23.61572 14.82704 1.000 21.50688 318 ASP B N 1
ATOM 4761 C CA . ASP B 1 318 ? -0.48742 -22.88865 15.59029 1.000 24.22187 318 ASP B CA 1
ATOM 4762 C C . ASP B 1 318 ? -1.84271 -23.58543 15.60284 1.000 23.20174 318 ASP B C 1
ATOM 4763 O O . ASP B 1 318 ? -2.76108 -23.11014 16.27894 1.000 24.00504 318 ASP B O 1
ATOM 4768 N N . ALA B 1 319 ? -1.98958 -24.69149 14.87859 1.000 24.27890 319 ALA B N 1
ATOM 4769 C CA . ALA B 1 319 ? -3.25659 -25.40133 14.81179 1.000 25.06587 319 ALA B CA 1
ATOM 4770 C C . ALA B 1 319 ? -3.47387 -26.25171 16.06096 1.000 25.64922 319 ALA B C 1
ATOM 4771 O O . ALA B 1 319 ? -2.53273 -26.62919 16.76388 1.000 25.49268 319 ALA B O 1
ATOM 4773 N N . THR B 1 320 ? -4.74212 -26.55419 16.32678 1.000 23.06056 320 THR B N 1
ATOM 4774 C CA . THR B 1 320 ? -5.09983 -27.35097 17.49194 1.000 24.54895 320 THR B CA 1
ATOM 4775 C C . THR B 1 320 ? -4.69617 -28.80743 17.29164 1.000 23.94970 320 THR B C 1
ATOM 4776 O O . THR B 1 320 ? -4.86770 -29.37355 16.20833 1.000 22.74456 320 THR B O 1
ATOM 4780 N N . PHE B 1 321 ? -4.15395 -29.41176 18.34834 1.000 24.50643 321 PHE B N 1
ATOM 4781 C CA . PHE B 1 321 ? -3.74363 -30.80983 18.29808 1.000 23.15550 321 PHE B CA 1
ATOM 4782 C C . PHE B 1 321 ? -4.94450 -31.71239 18.04427 1.000 24.00463 321 PHE B C 1
ATOM 4783 O O . PHE B 1 321 ? -5.89808 -31.72867 18.82941 1.000 25.10372 321 PHE B O 1
ATOM 4791 N N . LEU B 1 322 ? -4.89312 -32.45766 16.93886 1.000 22.54733 322 LEU B N 1
ATOM 4792 C CA . LEU B 1 322 ? -5.96274 -33.35559 16.50412 1.000 22.75124 322 LEU B CA 1
ATOM 4793 C C . LEU B 1 322 ? -7.29627 -32.63424 16.32735 1.000 24.43132 322 LEU B C 1
ATOM 4794 O O . LEU B 1 322 ? -8.35689 -33.26618 16.38909 1.000 25.11117 322 LEU B O 1
ATOM 4799 N N . SER B 1 323 ? -7.25205 -31.31910 16.10039 1.000 26.25170 323 SER B N 1
ATOM 4800 C CA . SER B 1 323 ? -8.44583 -30.50693 15.85406 1.000 27.26153 323 SER B CA 1
ATOM 4801 C C . SER B 1 323 ? -9.48098 -30.68288 16.96291 1.000 30.08588 323 SER B C 1
ATOM 4802 O O . SER B 1 323 ? -10.67886 -30.82815 16.70924 1.000 30.97109 323 SER B O 1
ATOM 4805 N N . GLN B 1 324 ? -9.01293 -30.67099 18.20423 1.000 32.01594 324 GLN B N 1
ATOM 4806 C CA . GLN B 1 324 ? -9.91737 -30.78672 19.34135 1.000 35.49794 324 GLN B CA 1
ATOM 4807 C C . GLN B 1 324 ? -10.77647 -29.53278 19.46136 1.000 39.61768 324 GLN B C 1
ATOM 4808 O O . GLN B 1 324 ? -10.24558 -28.41677 19.41434 1.000 39.50162 324 GLN B O 1
ATOM 4814 N N . PRO B 1 325 ? -12.10171 -29.66749 19.61458 1.000 46.54678 325 PRO B N 1
ATOM 4815 C CA . PRO B 1 325 ? -12.98229 -28.51038 19.80338 1.000 48.20138 325 PRO B CA 1
ATOM 4816 C C . PRO B 1 325 ? -12.77171 -27.84773 21.16281 1.000 52.74220 325 PRO B C 1
ATOM 4817 O O . PRO B 1 325 ? -12.76716 -28.51498 22.19817 1.000 52.59600 325 PRO B O 1
#

Secondary structure (DSSP, 8-state):
----EEEEEEE---TTSTT--SSHHHHHHHHHHHHHHTS---GGGEEEEE--TT-SS---HHHHHHHHHHHHHH--TTS--EEEEEEES-EEEEESSSSSS-SSEEEEE--TT---EEHHHHHHHHHTSPTT-EEEEEEESTT-TT-STTPPEEESTT--PPPPP-S-EEE-B--HHHHHHHHHHHH----S-HHHHHHHHHGGGS-HHHHS-HHHHHHHHHHHHHHTTT---EEEEESS-TT---EEES-SSS--EEHHHHHHHHHHHH--S--BHHHHHHHHHHHHHHTT-----EEE--HHHHSSBGGG--/-----EEEEEEE---TTSTT--SSHHHHHHHHHHHHHHTS---GGGEEEEE--TT-SS---HHHHHHHHHHHHHH--TTS--EEEEEEES-EEEEESSS-SS---EEEEE--TT---EEHHHHHHHHTTPPTT-EEEEEEESTT-TT-STTPPEEESTTT---PPPPP-S-EEE-B--HHHHHHHHHHHH----S-HHHHHHHHHGGGS-HHHHS-HHHHHHHHHHHHHHTTT---EEEEESS-TT---EEES-SSS--EEHHHHHHHHHHHH--S--BHHHHHHHHHHHHHHTT-----EEE--HHHHSSBGGG--

Solvent-accessible surface area: 28462 Å² total; per-residue (Å²): 236,133,88,83,57,9,1,1,0,0,0,0,21,6,37,132,72,247,24,70,3,68,0,0,28,44,5,0,98,43,1,64,48,17,0,25,50,50,5,16,3,66,36,117,50,17,59,50,3,10,8,46,94,120,19,182,81,72,0,30,0,37,54,0,49,20,0,3,127,94,8,31,94,81,15,121,81,71,30,23,3,0,0,0,0,0,0,0,0,6,0,0,55,0,22,36,90,120,55,73,165,39,184,133,84,26,14,0,0,0,0,34,36,4,1,0,2,0,8,10,13,2,4,56,25,10,15,127,1,28,145,51,8,22,2,2,0,0,0,0,0,0,36,0,0,19,0,2,40,148,21,113,46,39,18,14,91,110,87,177,107,79,149,69,20,156,114,85,81,69,50,0,20,20,88,52,134,41,0,9,75,62,0,33,90,105,33,61,61,136,47,69,36,8,0,50,0,0,75,106,59,43,30,208,61,0,0,4,22,7,92,49,78,86,140,66,36,102,66,42,55,101,80,7,74,49,79,51,149,146,22,54,6,0,4,0,0,0,0,0,26,30,100,37,54,0,11,1,3,22,75,56,83,64,143,1,48,0,2,0,2,34,1,0,25,73,2,6,114,120,47,143,49,50,14,89,1,86,90,0,0,86,55,0,57,77,10,2,106,138,56,3,18,106,14,75,1,0,0,16,0,22,86,156,23,6,77,37,45,3,4,45,20,159,133,171,134,98,93,59,17,1,0,0,0,0,0,20,8,38,130,73,207,20,70,2,65,0,0,29,44,6,0,95,42,5,39,108,15,0,54,98,56,5,41,1,133,101,142,56,15,67,49,3,10,8,46,98,130,22,194,80,76,0,31,0,34,55,0,40,44,1,3,94,109,9,1,82,100,8,123,78,65,23,23,4,0,0,0,0,2,0,0,0,6,0,0,58,1,37,25,83,167,64,95,165,58,180,129,82,18,19,0,0,0,0,35,39,6,0,0,2,0,3,9,11,2,4,47,11,12,15,80,0,24,149,48,8,20,0,2,0,1,0,0,0,0,29,0,0,18,0,2,28,146,22,68,40,20,8,1,84,105,27,24,136,178,109,82,148,71,20,153,118,86,80,70,50,0,20,17,88,49,146,37,0,22,60,48,0,33,88,111,32,63,61,139,48,89,37,10,7,53,0,0,78,112,62,42,30,224,68,0,0,5,42,22,91,44,84,87,138,72,16,88,75,55,36,104,83,10,75,47,79,54,149,136,23,56,5,0,4,0,0,0,0,0,27,34,96,34,53,0,10,1,3,24,78,58,111,63,142,1,34,0,3,0,9,34,1,2,34,76,2,6,121,133,49,157,48,49,13,67,1,15,74,0,0,51,68,0,29,84,16,2,109,151,55,3,18,112,14,69,0,0,0,16,0,20,16,137,23,7,30,35,49,2,5,51,23,156

Organism: Arabidopsis thaliana (NCBI:txid3702)

Foldseek 3Di:
DDAAEAEEEEFEQLPPDPFGFAARVVLRVVVVVCCVPFLVHDPVRYHYAYVDPPDPHHQDLLSVVVSLVVVLVPADAPRLHEYEYEYHAEKEWAALDQDPDHPDIWIWGAGSLRLTATQVNLLVSQLSHYANYAYAYEYQYFLQACSNPPFAWCFDPVVPAAAAAPFDKDWRYDYLVVSQVSLCVVVVDDDPGSLVSSCVPPNVSHYPSNNDDPVVVVVVVVVSVVSCVPGWRYKYWYQAHNNGTWIFTDDNPNPIHTLLSVLLVVVCVVPVDWDAPLVSLVSSQVVCRNNRHPGRITMGTDPVSRRATDSNGD/DDDAAEAEEEEFEQLPPDPFGFAARVVLRVVVVVVCVPFLVHDPVRYHYAYCDPPDPHHQDLLSVLVSLLVVQLPADAPRLHEYEYEYHAEKEWDALDPDPDGDDIWIWGAGSLRLTATQVNLLVSQLSHHANYAYEYEYQYFLQACSNPPFAWPFDPVHDHVADAAAPFDKDWRYDYLVVSQVVLCVVVVDPDSPSLVSSCVVPNVSHYPSSNDDPVRVVVVVVVSVVSCVPHWRYKYWYQAHNPGTWIFTDDNPNPIHTLLSVLLVVVCVVDVDWDAQLVSQVSSQVVCRNNRHPGRITMGTDPVNRRATDSNGD

B-factor: mean 27.34, std 10.07, range [14.1, 95.11]

Nearest PDB structures (foldseek):
  8a53-assembly1_A  TM=9.948E-01  e=7.384E-64  Arabidopsis thaliana
  8a53-assembly3_C  TM=9.977E-01  e=4.207E-63  Arabidopsis thaliana
  8a53-assembly2_B  TM=9.989E-01  e=1.315E-62  Arabidopsis thaliana
  6w8s-assembly4_D  TM=7.917E-01  e=3.254E-33  Arabidopsis thaliana
  6w8r-assembly1_A  TM=8.022E-01  e=8.005E-33  Arabidopsis thaliana

Radius of gyration: 28.67 Å; Cα contacts (8 Å, |Δi|>4): 1422; chains: 2; bounding box: 60×88×58 Å